Protein AF-A0A2U1LAJ1-F1 (afdb_monomer_lite)

Sequence (410 aa):
MSLQNLTKWGESLLELFLYGSDETMDESRKMLREAVSKLEEALTINPAKHEALWCLGNAHTYCGFFTSDYGEAKILFDEAFQCFQKAVDESPESEHYLRSLADCAKAPGLHREIHGGPAATSNDADINAPELKRRIFFEHTRMTAERDYLKNPTDTDSSASGAATKTDSAGGGTAKAKKAEDKVLHIHSVVEFETALREAKQKLVVVEFAASTSKKSSEMYPFMVNLSLTCNDVVFLLVLGDESDEMRELFVREKIEKVPHFTFYKNMEKIHEEEGIGPDMLMGDVLYYGDNHSGVVQLHNREDVEKLIADNKADNKLLVLDVGLKHCGPCVKVYPTVLKLSKQMDNAVFARMNGDENESCMQFLKDMDVVEVPTFLFIRDGEICGRYVGSGKGELIGEILRYQGVRVTY

Foldseek 3Di:
DDLVLLLVLLVLLLVCLLVPLPDDLVLSVVSLVSSLVSLVVSCVVPVLPLSSLQSNLSSLLLVLLSDLDLVSSVVSLVSSLVSLVSSCVSPVVDPLSVVSNVVSVCSSVVSCVQNVDPVVPDPPNDPDPSVSSVVSSVVVVVSVVVVVCVVCVPPDDPPDDDDDDDDDDDDDDDDDDDDPDQQEAEDDAPVSVVVLLVVLAQAKEKEWEAAPPDPLQVVCRVLLSVCVVVQVSYHHYYQHCPPDPRSVVVCVVVVPPAPRKMFMDGNNDTLDIDHSDDSVLVVLCCCQSRPPDALAAEDQAPVSVLVVLVVCLPVQAKEKEWEAASDDPLSSLQVVLLRVCSVVCPSYRHYYYHLPNDPRSVVVCVVVVPPAPRKIFIDYNSDGPDIDHTRSSSVVSVVNSVSSPDPPDD

Radius of gyration: 24.75 Å; chains: 1; bounding box: 58×60×74 Å

Structure (mmCIF, N/CA/C/O backbone):
data_AF-A0A2U1LAJ1-F1
#
_entry.id   AF-A0A2U1LAJ1-F1
#
loop_
_atom_site.group_PDB
_atom_site.id
_atom_site.type_symbol
_atom_site.label_atom_id
_atom_site.label_alt_id
_atom_site.label_comp_id
_atom_site.label_asym_id
_atom_site.label_entity_id
_atom_site.label_seq_id
_atom_site.pdbx_PDB_ins_code
_atom_site.Cartn_x
_atom_site.Cartn_y
_atom_site.Cartn_z
_atom_site.occupancy
_atom_site.B_iso_or_equiv
_atom_site.auth_seq_id
_atom_site.auth_comp_id
_atom_site.auth_asym_id
_atom_site.auth_atom_id
_atom_site.pdbx_PDB_model_num
ATOM 1 N N . MET A 1 1 ? -9.668 -1.613 24.998 1.00 71.00 1 MET A N 1
ATOM 2 C CA . MET A 1 1 ? -9.867 -0.733 23.819 1.00 71.00 1 MET A CA 1
ATOM 3 C C . MET A 1 1 ? -11.366 -0.501 23.635 1.00 71.00 1 MET A C 1
ATOM 5 O O . MET A 1 1 ? -12.129 -1.270 24.204 1.00 71.00 1 MET A O 1
ATOM 9 N N . SER A 1 2 ? -11.827 0.554 22.950 1.00 84.50 2 SER A N 1
ATOM 10 C CA . SER A 1 2 ? -13.278 0.783 22.798 1.00 84.50 2 SER A CA 1
ATOM 11 C C . SER A 1 2 ? -13.916 -0.247 21.853 1.00 84.50 2 SER A C 1
ATOM 13 O O . SER A 1 2 ? -13.250 -0.737 20.940 1.00 84.50 2 SER A O 1
ATOM 15 N N . LEU A 1 3 ? -15.214 -0.529 22.031 1.00 84.88 3 LEU A N 1
ATOM 16 C CA . LEU A 1 3 ? -16.001 -1.397 21.138 1.00 84.88 3 LEU A CA 1
ATOM 17 C C . LEU A 1 3 ? -15.849 -0.993 19.662 1.00 84.88 3 LEU A C 1
ATOM 19 O O . LEU A 1 3 ? -15.643 -1.834 18.789 1.00 84.88 3 LEU A O 1
ATOM 23 N N . GLN A 1 4 ? -15.928 0.312 19.392 1.00 82.56 4 GLN A N 1
ATOM 24 C CA . GLN A 1 4 ? -15.821 0.852 18.040 1.00 82.56 4 GLN A CA 1
ATOM 25 C C . GLN A 1 4 ? -14.420 0.650 17.453 1.00 82.56 4 GLN A C 1
ATOM 27 O O . GLN A 1 4 ? -14.311 0.280 16.288 1.00 82.56 4 GLN A O 1
ATOM 32 N N . ASN A 1 5 ? -13.358 0.833 18.245 1.00 83.75 5 ASN A N 1
ATOM 33 C CA . ASN A 1 5 ? -11.989 0.625 17.771 1.00 83.75 5 ASN A CA 1
ATOM 34 C C . ASN A 1 5 ? -11.711 -0.858 17.512 1.00 83.75 5 ASN A C 1
ATOM 36 O O . ASN A 1 5 ? -11.109 -1.179 16.499 1.00 83.75 5 ASN A O 1
ATOM 40 N N . LEU A 1 6 ? -12.188 -1.761 18.372 1.00 85.38 6 LEU A N 1
ATOM 41 C CA . LEU A 1 6 ? -12.060 -3.206 18.149 1.00 85.38 6 LEU A CA 1
ATOM 42 C C . LEU A 1 6 ? -12.763 -3.654 16.863 1.00 85.38 6 LEU A C 1
ATOM 44 O O . LEU A 1 6 ? -12.167 -4.361 16.054 1.00 85.38 6 LEU A O 1
ATOM 48 N N . THR A 1 7 ? -13.990 -3.170 16.642 1.00 84.56 7 THR A N 1
ATOM 49 C CA . THR A 1 7 ? -14.758 -3.465 15.420 1.00 84.56 7 THR A CA 1
ATOM 50 C C . THR A 1 7 ? -14.020 -2.963 14.175 1.00 84.56 7 THR A C 1
ATOM 52 O O . THR A 1 7 ? -13.809 -3.728 13.238 1.00 84.56 7 THR A O 1
ATOM 55 N N . LYS A 1 8 ? -13.546 -1.707 14.199 1.00 83.94 8 LYS A N 1
ATOM 56 C CA . LYS A 1 8 ? -12.778 -1.108 13.095 1.00 83.94 8 LYS A CA 1
ATOM 57 C C . LYS A 1 8 ? -11.444 -1.807 12.842 1.00 83.94 8 LYS A C 1
ATOM 59 O O . LYS A 1 8 ? -11.026 -1.900 11.692 1.00 83.94 8 LYS A O 1
ATOM 64 N N . TRP A 1 9 ? -10.769 -2.287 13.890 1.00 87.38 9 TRP A N 1
ATOM 65 C CA . TRP A 1 9 ? -9.523 -3.041 13.743 1.00 87.38 9 TRP A CA 1
ATOM 66 C C . TRP A 1 9 ? -9.783 -4.323 12.955 1.00 87.38 9 TRP A C 1
ATOM 68 O O . TRP A 1 9 ? -9.145 -4.549 11.929 1.00 87.38 9 TRP A O 1
ATOM 78 N N . GLY A 1 10 ? -10.757 -5.124 13.397 1.00 86.69 10 GLY A N 1
ATOM 79 C CA . GLY A 1 10 ? -11.131 -6.358 12.712 1.00 86.69 10 GLY A CA 1
ATOM 80 C C . GLY A 1 10 ? -11.535 -6.121 11.257 1.00 86.69 10 GLY A C 1
ATOM 81 O O . GLY A 1 10 ? -11.040 -6.801 10.367 1.00 86.69 10 GLY A O 1
ATOM 82 N N . GLU A 1 11 ? -12.363 -5.107 11.003 1.00 84.94 11 GLU A N 1
ATOM 83 C CA . GLU A 1 11 ? -12.776 -4.711 9.651 1.00 84.94 11 GLU A CA 1
ATOM 84 C C . GLU A 1 11 ? -11.583 -4.323 8.760 1.00 84.94 11 GLU A C 1
ATOM 86 O O . GLU A 1 11 ? -11.447 -4.841 7.653 1.00 84.94 11 GLU A O 1
ATOM 91 N N . SER A 1 12 ? -10.670 -3.486 9.264 1.00 81.62 12 SER A N 1
ATOM 92 C CA . SER A 1 12 ? -9.489 -3.042 8.507 1.00 81.62 12 SER A CA 1
ATOM 93 C C . SER A 1 12 ? -8.572 -4.212 8.140 1.00 81.62 12 SER A C 1
ATOM 95 O O . SER A 1 12 ? -8.053 -4.266 7.027 1.00 81.62 12 SER A O 1
ATOM 97 N N . LEU A 1 13 ? -8.397 -5.176 9.051 1.00 85.69 13 LEU A N 1
ATOM 98 C CA . LEU A 1 13 ? -7.636 -6.399 8.783 1.00 85.69 13 LEU A CA 1
ATOM 99 C C . LEU A 1 13 ? -8.297 -7.254 7.696 1.00 85.69 13 LEU A C 1
ATOM 101 O O . LEU A 1 13 ? -7.605 -7.754 6.816 1.00 85.69 13 LEU A O 1
ATOM 105 N N . LEU A 1 14 ? -9.625 -7.405 7.716 1.00 83.06 14 LEU A N 1
ATOM 106 C CA . LEU A 1 14 ? -10.338 -8.168 6.684 1.00 83.06 14 LEU A CA 1
ATOM 107 C C . LEU A 1 14 ? -10.229 -7.518 5.309 1.00 83.06 14 LEU A C 1
ATOM 109 O O . LEU A 1 14 ? -10.035 -8.215 4.315 1.00 83.06 14 LEU A O 1
ATOM 113 N N . GLU A 1 15 ? -10.324 -6.193 5.238 1.00 77.44 15 GLU A N 1
ATOM 114 C CA . GLU A 1 15 ? -10.118 -5.495 3.977 1.00 77.44 15 GLU A CA 1
ATOM 115 C C . GLU A 1 15 ? -8.682 -5.658 3.476 1.00 77.44 15 GLU A C 1
ATOM 117 O O . GLU A 1 15 ? -8.478 -6.038 2.326 1.00 77.44 15 GLU A O 1
ATOM 122 N N . LEU A 1 16 ? -7.676 -5.433 4.324 1.00 76.56 16 LEU A N 1
ATOM 123 C CA . LEU A 1 16 ? -6.277 -5.605 3.923 1.00 76.56 16 LEU A CA 1
ATOM 124 C C . LEU A 1 16 ? -5.972 -7.031 3.462 1.00 76.56 16 LEU A C 1
ATOM 126 O O . LEU A 1 16 ? -5.237 -7.196 2.492 1.00 76.56 16 LEU A O 1
ATOM 130 N N . PHE A 1 17 ? -6.573 -8.036 4.098 1.00 79.50 17 PHE A N 1
ATOM 131 C CA . PHE A 1 17 ? -6.476 -9.432 3.680 1.00 79.50 17 PHE A CA 1
ATOM 132 C C . PHE A 1 17 ? -6.987 -9.636 2.244 1.00 79.50 17 PHE A C 1
ATOM 134 O O . PHE A 1 17 ? -6.369 -10.354 1.460 1.00 79.50 17 PHE A O 1
ATOM 141 N N . LEU A 1 18 ? -8.089 -8.979 1.877 1.00 69.38 18 LEU A N 1
ATOM 142 C CA . LEU A 1 18 ? -8.680 -9.076 0.541 1.00 69.38 18 LEU A CA 1
ATOM 143 C C . LEU A 1 18 ? -7.839 -8.367 -0.527 1.00 69.38 18 LEU A C 1
ATOM 145 O O . LEU A 1 18 ? -7.741 -8.861 -1.647 1.00 69.38 18 LEU A O 1
ATOM 149 N N . TYR A 1 19 ? -7.218 -7.236 -0.187 1.00 64.44 19 TYR A N 1
ATOM 150 C CA . TYR A 1 19 ? -6.366 -6.471 -1.107 1.00 64.44 19 TYR A CA 1
ATOM 151 C C . TYR A 1 19 ? -4.896 -6.943 -1.126 1.00 64.44 19 TYR A C 1
ATOM 153 O O . TYR A 1 19 ? -4.132 -6.515 -1.986 1.00 64.44 19 TYR A O 1
ATOM 161 N N . GLY A 1 20 ? -4.477 -7.802 -0.190 1.00 59.97 20 GLY A N 1
ATOM 162 C CA . GLY A 1 20 ? -3.098 -8.271 -0.034 1.00 59.97 20 GLY A CA 1
ATOM 163 C C . GLY A 1 20 ? -2.758 -9.480 -0.909 1.00 59.97 20 GLY A C 1
ATOM 164 O O . GLY A 1 20 ? -2.876 -10.632 -0.475 1.00 59.97 20 GLY A O 1
ATOM 165 N N . SER A 1 21 ? -2.287 -9.234 -2.130 1.00 52.09 21 SER A N 1
ATOM 166 C CA . SER A 1 21 ? -1.942 -10.277 -3.106 1.00 52.09 21 SER A CA 1
ATOM 167 C C . SER A 1 21 ? -0.581 -10.963 -2.875 1.00 52.09 21 SER A C 1
ATOM 169 O O . SER A 1 21 ? -0.473 -12.147 -3.192 1.00 52.09 21 SER A O 1
ATOM 171 N N . ASP A 1 22 ? 0.371 -10.306 -2.198 1.00 53.00 22 ASP A N 1
ATOM 172 C CA . ASP A 1 22 ? 1.751 -10.810 -1.992 1.00 53.00 22 ASP A CA 1
ATOM 173 C C . ASP A 1 22 ? 2.010 -11.429 -0.606 1.00 53.00 22 ASP A C 1
ATOM 175 O O . ASP A 1 22 ? 3.125 -11.803 -0.246 1.00 53.00 22 ASP A O 1
ATOM 179 N N . GLU A 1 23 ? 0.979 -11.499 0.236 1.00 63.19 23 GLU A N 1
ATOM 180 C CA . GLU A 1 23 ? 1.131 -12.128 1.543 1.00 63.19 23 GLU A CA 1
ATOM 181 C C . GLU A 1 23 ? 1.240 -13.640 1.400 1.00 63.19 23 GLU A C 1
ATOM 183 O O . GLU A 1 23 ? 0.391 -14.284 0.764 1.00 63.19 23 GLU A O 1
ATOM 188 N N . THR A 1 24 ? 2.231 -14.207 2.089 1.00 67.69 24 THR A N 1
ATOM 189 C CA . THR A 1 24 ? 2.314 -15.656 2.285 1.00 67.69 24 THR A CA 1
ATOM 190 C C . THR A 1 24 ? 1.016 -16.174 2.913 1.00 67.69 24 THR A C 1
ATOM 192 O O . THR A 1 24 ? 0.310 -15.447 3.620 1.00 67.69 24 THR A O 1
ATOM 195 N N . MET A 1 25 ? 0.703 -17.459 2.714 1.00 70.75 25 MET A N 1
ATOM 196 C CA . MET A 1 25 ? -0.448 -18.081 3.388 1.00 70.75 25 MET A CA 1
ATOM 197 C C . MET A 1 25 ? -0.432 -17.848 4.897 1.00 70.75 25 MET A C 1
ATOM 199 O O . MET A 1 25 ? -1.485 -17.668 5.505 1.00 70.75 25 MET A O 1
ATOM 203 N N . ASP A 1 26 ? 0.752 -17.840 5.503 1.00 75.50 26 ASP A N 1
ATOM 204 C CA . ASP A 1 26 ? 0.909 -17.641 6.938 1.00 75.50 26 ASP A CA 1
ATOM 205 C C . ASP A 1 26 ? 0.609 -16.209 7.375 1.00 75.50 26 ASP A C 1
ATOM 207 O O . ASP A 1 26 ? -0.083 -16.027 8.377 1.00 75.50 26 ASP A O 1
ATOM 211 N N . GLU A 1 27 ? 1.047 -15.202 6.618 1.00 77.81 27 GLU A N 1
ATOM 212 C CA . GLU A 1 27 ? 0.718 -13.797 6.892 1.00 77.81 27 GLU A CA 1
ATOM 213 C C . GLU A 1 27 ? -0.792 -13.555 6.794 1.00 77.81 27 GLU A C 1
ATOM 215 O O . GLU A 1 27 ? -1.389 -12.980 7.706 1.00 77.81 27 GLU A O 1
ATOM 220 N N . SER A 1 28 ? -1.440 -14.086 5.758 1.00 78.06 28 SER A N 1
ATOM 221 C CA . SER A 1 28 ? -2.887 -13.931 5.597 1.00 78.06 28 SER A CA 1
ATOM 222 C C . SER A 1 28 ? -3.688 -14.702 6.642 1.00 78.06 28 SER A C 1
ATOM 224 O O . SER A 1 28 ? -4.663 -14.179 7.180 1.00 78.06 28 SER A O 1
ATOM 226 N N . ARG A 1 29 ? -3.251 -15.912 7.016 1.00 82.38 29 ARG A N 1
ATOM 227 C CA . ARG A 1 29 ? -3.843 -16.645 8.146 1.00 82.38 29 ARG A CA 1
ATOM 228 C C . ARG A 1 29 ? -3.663 -15.895 9.462 1.00 82.38 29 ARG A C 1
ATOM 230 O O . ARG A 1 29 ? -4.594 -15.867 10.265 1.00 82.38 29 ARG A O 1
ATOM 237 N N . LYS A 1 30 ? -2.495 -15.290 9.701 1.00 85.81 30 LYS A N 1
ATOM 238 C CA . LYS A 1 30 ? -2.249 -14.456 10.887 1.00 85.81 30 LYS A CA 1
ATOM 239 C C . LYS A 1 30 ? -3.224 -13.278 10.917 1.00 85.81 30 LYS A C 1
ATOM 241 O O . LYS A 1 30 ? -3.851 -13.057 11.948 1.00 85.81 30 LYS A O 1
ATOM 246 N N . MET A 1 31 ? -3.406 -12.592 9.789 1.00 85.88 31 MET A N 1
ATOM 247 C CA . MET A 1 31 ? -4.312 -11.449 9.677 1.00 85.88 31 MET A CA 1
ATOM 248 C C . MET A 1 31 ? -5.771 -11.822 9.950 1.00 85.88 31 MET A C 1
ATOM 250 O O . MET A 1 31 ? -6.435 -11.152 10.737 1.00 85.88 31 MET A O 1
ATOM 254 N N . LEU A 1 32 ? -6.252 -12.926 9.366 1.00 88.25 32 LEU A N 1
ATOM 255 C CA . LEU A 1 32 ? -7.602 -13.435 9.622 1.00 88.25 32 LEU A CA 1
ATOM 256 C C . LEU A 1 32 ? -7.805 -13.805 11.096 1.00 88.25 32 LEU A C 1
ATOM 258 O O . LEU A 1 32 ? -8.813 -13.428 11.688 1.00 88.25 32 LEU A O 1
ATOM 262 N N . ARG A 1 33 ? -6.840 -14.497 11.716 1.00 91.06 33 ARG A N 1
ATOM 263 C CA . ARG A 1 33 ? -6.905 -14.854 13.146 1.00 91.06 33 ARG A CA 1
ATOM 264 C C . ARG A 1 33 ? -6.931 -13.625 14.043 1.00 91.06 33 ARG A C 1
ATOM 266 O O . ARG A 1 33 ? -7.675 -13.595 15.020 1.00 91.06 33 ARG A O 1
ATOM 273 N N . GLU A 1 34 ? -6.128 -12.616 13.723 1.00 91.81 34 GLU A N 1
ATOM 274 C CA . GLU A 1 34 ? -6.133 -11.362 14.466 1.00 91.81 34 GLU A CA 1
ATOM 275 C C . GLU A 1 34 ? -7.472 -10.634 14.302 1.00 91.81 34 GLU A C 1
ATOM 277 O O . GLU A 1 34 ? -8.037 -10.188 15.299 1.00 91.81 34 GLU A O 1
ATOM 282 N N . ALA A 1 35 ? -8.034 -10.599 13.089 1.00 91.19 35 ALA A N 1
ATOM 283 C CA . ALA A 1 35 ? -9.348 -10.015 12.835 1.00 91.19 35 ALA A CA 1
ATOM 284 C C . ALA A 1 35 ? -10.445 -10.700 13.661 1.00 91.19 35 ALA A C 1
ATOM 286 O O . ALA A 1 35 ? -11.191 -10.013 14.359 1.00 91.19 35 ALA A O 1
ATOM 287 N N . VAL A 1 36 ? -10.495 -12.039 13.643 1.00 95.25 36 VAL A N 1
ATOM 288 C CA . VAL A 1 36 ? -11.409 -12.844 14.474 1.00 95.25 36 VAL A CA 1
ATOM 289 C C . VAL A 1 36 ? -11.252 -12.467 15.945 1.00 95.25 36 VAL A C 1
ATOM 291 O O . VAL A 1 36 ? -12.223 -12.056 16.573 1.00 95.25 36 VAL A O 1
ATOM 294 N N . SER A 1 37 ? -10.021 -12.484 16.466 1.00 96.12 37 SER A N 1
ATOM 295 C CA . SER A 1 37 ? -9.746 -12.164 17.870 1.00 96.12 37 SER A CA 1
ATOM 296 C C . SER A 1 37 ? -10.246 -10.770 18.275 1.00 96.12 37 SER A C 1
ATOM 298 O O . SER A 1 37 ? -10.843 -10.620 19.343 1.00 96.12 37 SER A O 1
ATOM 300 N N . LYS A 1 38 ? -10.049 -9.739 17.438 1.00 93.88 38 LYS A N 1
ATOM 301 C CA . LYS A 1 38 ? -10.536 -8.377 17.739 1.00 93.88 38 LYS A CA 1
ATOM 302 C C . LYS A 1 38 ? -12.056 -8.267 17.680 1.00 93.88 38 LYS A C 1
ATOM 304 O O . LYS A 1 38 ? -12.642 -7.539 18.482 1.00 93.88 38 LYS A O 1
ATOM 309 N N . LEU A 1 39 ? -12.698 -8.983 16.761 1.00 94.56 39 LEU A N 1
ATOM 310 C CA . LEU A 1 39 ? -14.154 -8.994 16.622 1.00 94.56 39 LEU A CA 1
ATOM 311 C C . LEU A 1 39 ? -14.825 -9.760 17.769 1.00 94.56 39 LEU A C 1
ATOM 313 O O . LEU A 1 39 ? -15.828 -9.297 18.303 1.00 94.56 39 LEU A O 1
ATOM 317 N N . GLU A 1 40 ? -14.241 -10.865 18.227 1.00 96.94 40 GLU A N 1
ATOM 318 C CA . GLU A 1 40 ? -14.695 -11.586 19.422 1.00 96.94 40 GLU A CA 1
ATOM 319 C C . GLU A 1 40 ? -14.553 -10.737 20.696 1.00 96.94 40 GLU A C 1
ATOM 321 O O . GLU A 1 40 ? -15.466 -10.693 21.528 1.00 96.94 40 GLU A O 1
ATOM 326 N N . GLU A 1 41 ? -13.447 -9.997 20.841 1.00 94.94 41 GLU A N 1
ATOM 327 C CA . GLU A 1 41 ? -13.271 -9.041 21.943 1.00 94.94 41 GLU A CA 1
ATOM 328 C C . GLU A 1 41 ? -14.336 -7.928 21.878 1.00 94.94 41 GLU A C 1
ATOM 330 O O . GLU A 1 41 ? -14.926 -7.574 22.901 1.00 94.94 41 GLU A O 1
ATOM 335 N N . ALA A 1 42 ? -14.662 -7.422 20.680 1.00 92.62 42 ALA A N 1
ATOM 336 C CA . ALA A 1 42 ? -15.754 -6.466 20.485 1.00 92.62 42 ALA A CA 1
ATOM 337 C C . ALA A 1 42 ? -17.112 -7.047 20.924 1.00 92.62 42 ALA A C 1
ATOM 339 O O . ALA A 1 42 ? -17.856 -6.400 21.663 1.00 92.62 42 ALA A O 1
ATOM 340 N N . LEU A 1 43 ? -17.425 -8.279 20.521 1.00 95.00 43 LEU A N 1
ATOM 341 C CA . LEU A 1 43 ? -18.691 -8.942 20.853 1.00 95.00 43 LEU A CA 1
ATOM 342 C C . LEU A 1 43 ? -18.791 -9.344 22.328 1.00 95.00 43 LEU A C 1
ATOM 344 O O . LEU A 1 43 ? -19.894 -9.420 22.862 1.00 95.00 43 LEU A O 1
ATOM 348 N N . THR A 1 44 ? -17.662 -9.512 23.020 1.00 96.88 44 THR A N 1
ATOM 349 C CA . THR A 1 44 ? -17.645 -9.655 24.485 1.00 96.88 44 THR A CA 1
ATOM 350 C C . THR A 1 44 ? -18.133 -8.376 25.178 1.00 96.88 44 THR A C 1
ATOM 352 O O . THR A 1 44 ? -18.772 -8.448 26.226 1.00 96.88 44 THR A O 1
ATOM 355 N N . ILE A 1 45 ? -17.873 -7.200 24.592 1.00 93.69 45 ILE A N 1
ATOM 356 C CA . ILE A 1 45 ? -18.356 -5.907 25.106 1.00 93.69 45 ILE A CA 1
ATOM 357 C C . ILE A 1 45 ? -19.825 -5.679 24.726 1.00 93.69 45 ILE A C 1
ATOM 359 O O . ILE A 1 45 ? -20.609 -5.220 25.557 1.00 93.69 45 ILE A O 1
ATOM 363 N N . ASN A 1 46 ? -20.203 -5.967 23.477 1.00 93.94 46 ASN A N 1
ATOM 364 C CA . ASN A 1 46 ? -21.588 -5.883 23.017 1.00 93.94 46 ASN A CA 1
ATOM 365 C C . ASN A 1 46 ? -21.937 -7.041 22.062 1.00 93.94 46 ASN A C 1
ATOM 367 O O . ASN A 1 46 ? -21.657 -6.937 20.864 1.00 93.94 46 ASN A O 1
ATOM 371 N N . PRO A 1 47 ? -22.623 -8.089 22.555 1.00 96.19 47 PRO A N 1
ATOM 372 C CA . PRO A 1 47 ? -23.013 -9.241 21.739 1.00 96.19 47 PRO A CA 1
ATOM 373 C C . PRO A 1 47 ? -23.980 -8.917 20.592 1.00 96.19 47 PRO A C 1
ATOM 375 O O . PRO A 1 47 ? -24.055 -9.684 19.637 1.00 96.19 47 PRO A O 1
ATOM 378 N N . ALA A 1 48 ? -24.703 -7.795 20.677 1.00 93.06 48 ALA A N 1
ATOM 379 C CA . ALA A 1 48 ? -25.678 -7.337 19.685 1.00 93.06 48 ALA A CA 1
ATOM 380 C C . ALA A 1 48 ? -25.077 -6.354 18.659 1.00 93.06 48 ALA A C 1
ATOM 382 O O . ALA A 1 48 ? -25.796 -5.738 17.873 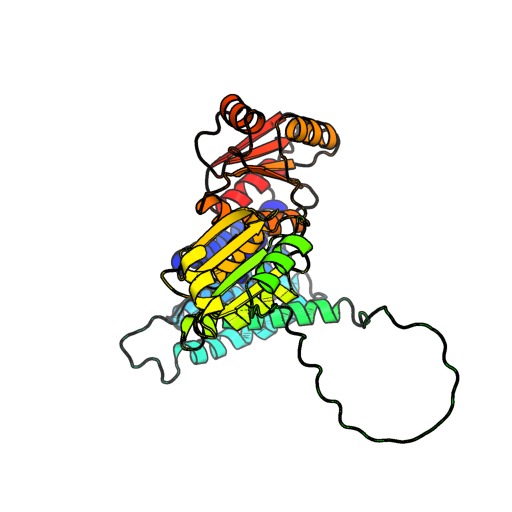1.00 93.06 48 ALA A O 1
ATOM 383 N N . LYS A 1 49 ? -23.750 -6.143 18.657 1.00 93.88 49 LYS A N 1
ATOM 384 C CA . LYS A 1 49 ? -23.102 -5.250 17.685 1.00 93.88 49 LYS A CA 1
ATOM 385 C C . LYS A 1 49 ? -23.117 -5.892 16.290 1.00 93.88 49 LYS A C 1
ATOM 387 O O . LYS A 1 49 ? -22.187 -6.606 15.918 1.00 93.88 49 LYS A O 1
ATOM 392 N N . HIS A 1 50 ? -24.171 -5.622 15.521 1.00 91.88 50 HIS A N 1
ATOM 393 C CA . HIS A 1 50 ? -24.437 -6.247 14.221 1.00 91.88 50 HIS A CA 1
ATOM 394 C C . HIS A 1 50 ? -23.298 -6.091 13.200 1.00 91.88 50 HIS A C 1
ATOM 396 O O . HIS A 1 50 ? -23.017 -7.028 12.457 1.00 91.88 50 HIS A O 1
ATOM 402 N N . GLU A 1 51 ? -22.574 -4.965 13.186 1.00 88.44 51 GLU A N 1
ATOM 403 C CA . GLU A 1 51 ? -21.419 -4.791 12.295 1.00 88.44 51 GLU A CA 1
ATOM 404 C C . GLU A 1 51 ? -20.267 -5.729 12.667 1.00 88.44 51 GLU A C 1
ATOM 406 O O . GLU A 1 51 ? -19.658 -6.327 11.784 1.00 88.44 51 GLU A O 1
ATOM 411 N N . ALA A 1 52 ? -20.000 -5.912 13.966 1.00 90.94 52 ALA A N 1
ATOM 412 C CA . ALA A 1 52 ? -18.967 -6.834 14.431 1.00 90.94 52 ALA A CA 1
ATOM 413 C C . ALA A 1 52 ? -19.352 -8.294 14.144 1.00 90.94 52 ALA A C 1
ATOM 415 O O . ALA A 1 52 ? -18.503 -9.063 13.701 1.00 90.94 52 ALA A O 1
ATOM 416 N N . LEU A 1 53 ? -20.632 -8.653 14.315 1.00 95.12 53 LEU A N 1
ATOM 417 C CA . LEU A 1 53 ? -21.169 -9.963 13.928 1.00 95.12 53 LEU A CA 1
ATOM 418 C C . LEU A 1 53 ? -20.985 -10.224 12.429 1.00 95.12 53 LEU A C 1
ATOM 420 O O . LEU A 1 53 ? -20.486 -11.275 12.037 1.00 95.12 53 LEU A O 1
ATOM 424 N N . TRP A 1 54 ? -21.337 -9.260 11.580 1.00 93.50 54 TRP A N 1
ATOM 425 C CA . TRP A 1 54 ? -21.187 -9.411 10.136 1.00 93.50 54 TRP A CA 1
ATOM 426 C C . TRP A 1 54 ? -19.721 -9.533 9.705 1.00 93.50 54 TRP A C 1
ATOM 428 O O . TRP A 1 54 ? -19.379 -10.423 8.925 1.00 93.50 54 TRP A O 1
ATOM 438 N N . CYS A 1 55 ? -18.832 -8.695 10.248 1.00 90.81 55 CYS A N 1
ATOM 439 C CA . CYS A 1 55 ? -17.395 -8.812 10.000 1.00 90.81 55 CYS A CA 1
ATOM 440 C C . CYS A 1 55 ? -16.858 -10.177 10.453 1.00 90.81 55 CYS A C 1
ATOM 442 O O . CYS A 1 55 ? -16.091 -10.802 9.722 1.00 90.81 55 CYS A O 1
ATOM 444 N N . LEU A 1 56 ? -17.295 -10.677 11.613 1.00 95.00 56 LEU A N 1
ATOM 445 C CA . LEU A 1 56 ? -16.867 -11.978 12.126 1.00 95.00 56 LEU A CA 1
ATOM 446 C C . LEU A 1 56 ? -17.342 -13.118 11.214 1.00 95.00 56 LEU A C 1
ATOM 448 O O . LEU A 1 56 ? -16.567 -14.021 10.908 1.00 95.00 56 LEU A O 1
ATOM 452 N N . GLY A 1 57 ? -18.567 -13.029 10.686 1.00 93.81 57 GLY A N 1
ATOM 453 C CA . GLY A 1 57 ? -19.078 -13.973 9.691 1.00 93.81 57 GLY A CA 1
ATOM 454 C C . GLY A 1 57 ? -18.226 -14.023 8.419 1.00 93.81 57 GLY A C 1
ATOM 455 O O . GLY A 1 57 ? -17.884 -15.105 7.935 1.00 93.81 57 GLY A O 1
ATOM 456 N N . ASN A 1 58 ? -17.803 -12.863 7.906 1.00 90.06 58 ASN A N 1
ATOM 457 C CA . ASN A 1 58 ? -16.876 -12.802 6.772 1.00 90.06 58 ASN A CA 1
ATOM 458 C C . ASN A 1 58 ? -15.520 -13.433 7.122 1.00 90.06 58 ASN A C 1
ATOM 460 O O . ASN A 1 58 ? -14.995 -14.223 6.339 1.00 90.06 58 ASN A O 1
ATOM 464 N N . ALA A 1 59 ? -14.981 -13.143 8.310 1.00 91.19 59 ALA A N 1
ATOM 465 C CA . ALA A 1 59 ? -13.716 -13.703 8.777 1.00 91.19 59 ALA A CA 1
ATOM 466 C C . ALA A 1 59 ? -13.751 -15.240 8.834 1.00 91.19 59 ALA A C 1
ATOM 468 O O . ALA A 1 59 ? -12.885 -15.893 8.252 1.00 91.19 59 ALA A O 1
ATOM 469 N N . HIS A 1 60 ? -14.783 -15.822 9.456 1.00 94.19 60 HIS A N 1
ATOM 470 C CA . HIS A 1 60 ?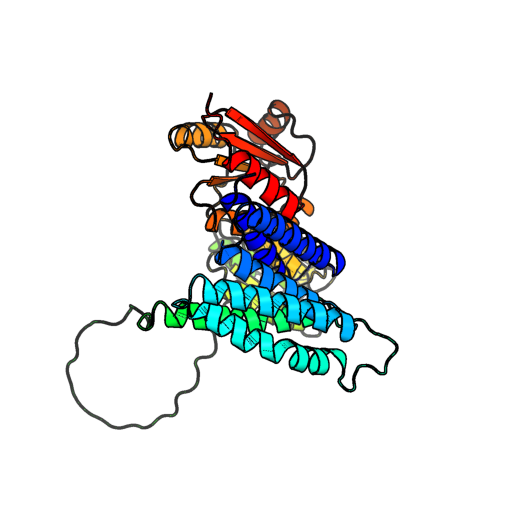 -14.972 -17.275 9.494 1.00 94.19 60 HIS A CA 1
ATOM 471 C C . HIS A 1 60 ? -15.159 -17.868 8.095 1.00 94.19 60 HIS A C 1
ATOM 473 O O . HIS A 1 60 ? -14.587 -18.915 7.801 1.00 94.19 60 HIS A O 1
ATOM 479 N N . THR A 1 61 ? -15.885 -17.185 7.203 1.00 90.25 61 THR A N 1
ATOM 480 C CA . THR A 1 61 ? -16.045 -17.625 5.808 1.00 90.25 61 THR A CA 1
ATOM 481 C C . THR A 1 61 ? -14.689 -17.729 5.107 1.00 90.25 61 THR A C 1
ATOM 483 O O . THR A 1 61 ? -14.394 -18.744 4.476 1.00 90.25 61 THR A O 1
ATOM 486 N N . TYR A 1 62 ? -13.826 -16.717 5.245 1.00 87.88 62 TYR A N 1
ATOM 487 C CA . TYR A 1 62 ? -12.482 -16.755 4.666 1.00 87.88 62 TYR A CA 1
ATOM 488 C C . TYR A 1 62 ? -11.616 -17.840 5.297 1.00 87.88 62 TYR A C 1
ATOM 490 O O . TYR A 1 62 ? -10.989 -18.602 4.564 1.00 87.88 62 TYR A O 1
ATOM 498 N N . CYS A 1 63 ? -11.633 -17.975 6.625 1.00 89.06 63 CYS A N 1
ATOM 499 C CA . CYS A 1 63 ? -10.961 -19.079 7.308 1.00 89.06 63 CYS A CA 1
ATOM 500 C C . CYS A 1 63 ? -11.424 -20.435 6.754 1.00 89.06 63 CYS A C 1
ATOM 502 O O . CYS A 1 63 ? -10.585 -21.274 6.446 1.00 89.06 63 CYS A O 1
ATOM 504 N N . GLY A 1 64 ? -12.731 -20.628 6.549 1.00 89.12 64 GLY A N 1
ATOM 505 C CA . GLY A 1 64 ? -13.297 -21.857 5.994 1.00 89.12 64 GLY A CA 1
ATOM 506 C C . GLY A 1 64 ? -12.751 -22.186 4.605 1.00 89.12 64 GLY A C 1
ATOM 507 O O . GLY A 1 64 ? -12.371 -23.324 4.347 1.00 89.12 64 GLY A O 1
ATOM 508 N N . PHE A 1 65 ? -12.621 -21.197 3.718 1.00 84.88 65 PHE A N 1
ATOM 509 C CA . PHE A 1 65 ? -12.029 -21.421 2.393 1.00 84.88 65 PHE A CA 1
ATOM 510 C C . PHE A 1 65 ? -10.524 -21.719 2.424 1.00 84.88 65 PHE A C 1
ATOM 512 O O . PHE A 1 65 ? -10.043 -22.445 1.552 1.00 84.88 65 PHE A O 1
ATOM 519 N N . PHE A 1 66 ? -9.797 -21.195 3.415 1.00 81.44 66 PHE A N 1
ATOM 520 C CA . PHE A 1 66 ? -8.364 -21.445 3.623 1.00 81.44 66 PHE A CA 1
ATOM 521 C C . PHE A 1 66 ? -8.064 -22.785 4.310 1.00 81.44 66 PHE A C 1
ATOM 523 O O . PHE A 1 66 ? -6.905 -23.207 4.340 1.00 81.44 66 PHE A O 1
ATOM 530 N N . THR A 1 67 ? -9.080 -23.449 4.856 1.00 84.94 67 THR A N 1
ATOM 531 C CA . THR A 1 67 ? -8.958 -24.750 5.512 1.00 84.94 67 THR A CA 1
ATOM 532 C C . THR A 1 67 ? -9.227 -25.862 4.505 1.00 84.94 67 THR A C 1
ATOM 534 O O . THR A 1 67 ? -10.342 -25.990 4.010 1.00 84.94 67 THR A O 1
ATOM 537 N N . SER A 1 68 ? -8.223 -26.682 4.187 1.00 84.00 68 SER A N 1
ATOM 538 C CA . SER A 1 68 ? -8.374 -27.772 3.208 1.00 84.00 68 SER A CA 1
ATOM 539 C C . SER A 1 68 ? -9.271 -28.906 3.713 1.00 84.00 68 SER A C 1
ATOM 541 O O . SER A 1 68 ? -9.986 -29.525 2.924 1.00 84.00 68 SER A O 1
ATOM 543 N N . ASP A 1 69 ? -9.258 -29.182 5.023 1.00 88.81 69 ASP A N 1
ATOM 544 C CA . ASP A 1 69 ? -10.132 -30.194 5.611 1.00 88.81 69 ASP A CA 1
ATOM 545 C C . ASP A 1 69 ? -11.593 -29.733 5.575 1.00 88.81 69 ASP A C 1
ATOM 547 O O . ASP A 1 69 ? -11.965 -28.701 6.132 1.00 88.81 69 ASP A O 1
ATOM 551 N N . TYR A 1 70 ? -12.442 -30.517 4.913 1.00 87.94 70 TYR A N 1
ATOM 552 C CA . TYR A 1 70 ? -13.850 -30.169 4.750 1.00 87.94 70 TYR A CA 1
ATOM 553 C C . TYR A 1 70 ? -14.617 -30.154 6.080 1.00 87.94 70 TYR A C 1
ATOM 555 O O . TYR A 1 70 ? -15.552 -29.369 6.234 1.00 87.94 70 TYR A O 1
ATOM 563 N N . GLY A 1 71 ? -14.259 -31.019 7.033 1.00 90.75 71 GLY A N 1
ATOM 564 C CA . GLY A 1 71 ? -14.912 -31.077 8.338 1.00 90.75 71 GLY A CA 1
ATOM 565 C C . GLY A 1 71 ? -14.659 -29.807 9.143 1.00 90.75 71 GLY A C 1
ATOM 566 O O . GLY A 1 71 ? -15.607 -29.177 9.610 1.00 90.75 71 GLY A O 1
ATOM 567 N N . GLU A 1 72 ? -13.396 -29.398 9.233 1.00 92.25 72 GLU A N 1
ATOM 568 C CA . GLU A 1 72 ? -12.979 -28.152 9.879 1.00 92.25 72 GLU A CA 1
ATOM 569 C C . GLU A 1 72 ? -13.528 -26.915 9.149 1.00 92.25 72 GLU A C 1
ATOM 571 O O . GLU A 1 72 ? -14.080 -26.014 9.783 1.00 92.25 72 GLU A O 1
ATOM 576 N N . ALA A 1 73 ? -13.464 -26.886 7.812 1.00 89.25 73 ALA A N 1
ATOM 577 C CA . ALA A 1 73 ? -14.023 -25.797 7.011 1.00 89.25 73 ALA A CA 1
ATOM 578 C C . ALA A 1 73 ? -15.535 -25.642 7.215 1.00 89.25 73 ALA A C 1
ATOM 580 O O . ALA A 1 73 ? -16.045 -24.526 7.308 1.00 89.25 73 ALA A O 1
ATOM 581 N N . LYS A 1 74 ? -16.266 -26.758 7.322 1.00 93.38 74 LYS A N 1
ATOM 582 C CA . LYS A 1 74 ? -17.709 -26.739 7.565 1.00 93.38 74 LYS A CA 1
ATOM 583 C C . LYS A 1 74 ? -18.057 -26.120 8.918 1.00 93.38 74 LYS A C 1
ATOM 585 O O . LYS A 1 74 ? -19.004 -25.345 8.969 1.00 93.38 74 LYS A O 1
ATOM 590 N N . ILE A 1 75 ? -17.291 -26.411 9.972 1.00 96.56 75 ILE A N 1
ATOM 591 C CA . ILE A 1 75 ? -17.490 -25.784 11.290 1.00 96.56 75 ILE A CA 1
ATOM 592 C C . ILE A 1 75 ? -17.387 -24.260 11.162 1.00 96.56 75 ILE A C 1
ATOM 594 O O . ILE A 1 75 ? -18.276 -23.548 11.619 1.00 96.56 75 ILE A O 1
ATOM 598 N N . LEU A 1 76 ? -16.368 -23.767 10.453 1.00 95.25 76 LEU A N 1
ATOM 599 C CA . LEU A 1 76 ? -16.177 -22.334 10.212 1.00 95.25 76 LEU A CA 1
ATOM 600 C C . LEU A 1 76 ? -17.325 -21.724 9.388 1.00 95.25 76 LEU A C 1
ATOM 602 O O . LEU A 1 76 ? -17.785 -20.628 9.692 1.00 95.25 76 LEU A O 1
ATOM 606 N N . PHE A 1 77 ? -17.841 -22.420 8.371 1.00 93.75 77 PHE A N 1
ATOM 607 C CA . PHE A 1 77 ? -19.012 -21.942 7.624 1.00 93.75 77 PHE A CA 1
ATOM 608 C C . PHE A 1 77 ? -20.293 -21.926 8.468 1.00 93.75 77 PHE A C 1
ATOM 610 O O . PHE A 1 77 ? -21.108 -21.015 8.319 1.00 93.75 77 PHE A O 1
ATOM 617 N N . ASP A 1 78 ? -20.470 -22.891 9.370 1.00 97.00 78 ASP A N 1
ATOM 618 C CA . ASP A 1 78 ? -21.605 -22.923 10.293 1.00 97.00 78 ASP A CA 1
ATOM 619 C C . ASP A 1 78 ? -21.508 -21.771 11.319 1.00 97.00 78 ASP A C 1
ATOM 621 O O . ASP A 1 78 ? -22.508 -21.104 11.598 1.00 97.00 78 ASP A O 1
ATOM 625 N N . GLU A 1 79 ? -20.307 -21.474 11.832 1.00 97.38 79 GLU A N 1
ATOM 626 C CA . GLU A 1 79 ? -20.030 -20.298 12.676 1.00 97.38 79 GLU A CA 1
ATOM 627 C C . GLU A 1 79 ? -20.301 -18.986 11.926 1.00 97.38 79 GLU A C 1
ATOM 629 O O . GLU A 1 79 ? -20.961 -18.086 12.456 1.00 97.38 79 GLU A O 1
ATOM 634 N N . ALA A 1 80 ? -19.860 -18.893 10.667 1.00 95.19 80 ALA A N 1
ATOM 635 C CA . ALA A 1 80 ? -20.117 -17.743 9.811 1.00 95.19 80 ALA A CA 1
ATOM 636 C C . ALA A 1 80 ? -21.618 -17.506 9.608 1.00 95.19 80 ALA A C 1
ATOM 638 O O . ALA A 1 80 ? -22.106 -16.389 9.795 1.00 95.19 80 ALA A O 1
ATOM 639 N N . PHE A 1 81 ? -22.365 -18.568 9.292 1.00 96.38 81 PHE A N 1
ATOM 640 C CA . PHE A 1 81 ? -23.811 -18.508 9.103 1.00 96.38 81 PHE A CA 1
ATOM 641 C C . PHE A 1 81 ? -24.521 -18.011 10.367 1.00 96.38 81 PHE A C 1
ATOM 643 O O . PHE A 1 81 ? -25.387 -17.142 10.286 1.00 96.38 81 PHE A O 1
ATOM 650 N N . GLN A 1 82 ? -24.126 -18.503 11.545 1.00 97.75 82 GLN A N 1
ATOM 651 C CA . GLN A 1 82 ? -24.683 -18.039 12.819 1.00 97.75 82 GLN A CA 1
ATOM 652 C C . GLN A 1 82 ? -24.401 -16.556 13.072 1.00 97.75 82 GLN A C 1
ATOM 654 O O . GLN A 1 82 ? -25.280 -15.840 13.554 1.00 97.75 82 GLN A O 1
ATOM 659 N N . CYS A 1 83 ? -23.196 -16.084 12.748 1.00 96.81 83 CYS A N 1
ATOM 660 C CA . CYS A 1 83 ? -22.843 -14.673 12.876 1.00 96.81 83 CYS A CA 1
ATOM 661 C C . CYS A 1 83 ? -23.696 -13.796 11.949 1.00 96.81 83 CYS A C 1
ATOM 663 O O . CYS A 1 83 ? -24.263 -12.800 12.401 1.00 96.81 83 CYS A O 1
ATOM 665 N N . PHE A 1 84 ? -23.854 -14.191 10.682 1.00 94.31 84 PHE A N 1
ATOM 666 C CA . PHE A 1 84 ? -24.704 -13.471 9.732 1.00 94.31 84 PHE A CA 1
ATOM 667 C C . PHE A 1 84 ? -26.177 -13.486 10.132 1.00 94.31 84 PHE A C 1
ATOM 669 O O . PHE A 1 84 ? -26.828 -12.450 10.041 1.00 94.31 84 PHE A O 1
ATOM 676 N N . GLN A 1 85 ? -26.691 -14.616 10.622 1.00 97.44 85 GLN A N 1
ATOM 677 C CA . GLN A 1 85 ? -28.074 -14.708 11.083 1.00 97.44 85 GLN A CA 1
ATOM 678 C C . GLN A 1 85 ? -28.323 -13.730 12.232 1.00 97.44 85 GLN A C 1
ATOM 680 O O . GLN A 1 85 ? -29.257 -12.944 12.161 1.00 97.44 85 GLN A O 1
ATOM 685 N N . LYS A 1 86 ? -27.439 -13.696 13.237 1.00 97.25 86 LYS A N 1
ATOM 686 C CA . LYS A 1 86 ? -27.550 -12.729 14.339 1.00 97.25 86 LYS A CA 1
ATOM 687 C C . LYS A 1 86 ? -27.455 -11.281 13.849 1.00 97.25 86 LYS A C 1
ATOM 689 O O . LYS A 1 86 ? -28.188 -10.432 14.335 1.00 97.25 86 LYS A O 1
ATOM 694 N N . ALA A 1 87 ? -26.581 -10.986 12.883 1.00 93.00 87 ALA A N 1
ATOM 695 C CA . ALA A 1 87 ? -26.495 -9.644 12.304 1.00 93.00 87 ALA A CA 1
ATOM 696 C C . ALA A 1 87 ? -27.803 -9.232 11.598 1.00 93.00 87 ALA A C 1
ATOM 698 O O . ALA A 1 87 ? -28.228 -8.087 11.739 1.00 93.00 87 ALA A O 1
ATOM 699 N N . VAL A 1 88 ? -28.452 -10.162 10.884 1.00 95.38 88 VAL A N 1
ATOM 700 C CA . VAL A 1 88 ? -29.789 -9.967 10.292 1.00 95.38 88 VAL A CA 1
ATOM 701 C C . VAL A 1 88 ? -30.846 -9.778 11.376 1.00 95.38 88 VAL A C 1
ATOM 703 O O . VAL A 1 88 ? -31.672 -8.885 11.253 1.00 95.38 88 VAL A O 1
ATOM 706 N N . ASP A 1 89 ? -30.822 -10.574 12.442 1.00 97.06 89 ASP A N 1
ATOM 707 C CA . ASP A 1 89 ? -31.818 -10.484 13.514 1.00 97.06 89 ASP A CA 1
ATOM 708 C C . ASP A 1 89 ? -31.764 -9.116 14.224 1.00 97.06 89 ASP A C 1
ATOM 710 O O . ASP A 1 89 ? -32.804 -8.542 14.547 1.00 97.06 89 ASP A O 1
ATOM 714 N N . GLU A 1 90 ? -30.562 -8.563 14.413 1.00 95.31 90 GLU A N 1
ATOM 715 C CA . GLU A 1 90 ? -30.345 -7.230 14.995 1.00 95.31 90 GLU A CA 1
ATOM 716 C C . GLU A 1 90 ? -30.620 -6.079 14.004 1.00 95.31 90 GLU A C 1
ATOM 718 O O . GLU A 1 90 ? -30.933 -4.960 14.413 1.00 95.31 90 GLU A O 1
ATOM 723 N N . SER A 1 91 ? -30.496 -6.320 12.694 1.00 91.69 91 SER A N 1
ATOM 724 C CA . SER A 1 91 ? -30.721 -5.316 11.645 1.00 91.69 91 SER A CA 1
ATOM 725 C C . SER A 1 91 ? -31.357 -5.941 10.389 1.00 91.69 91 SER A C 1
ATOM 727 O O . SER A 1 91 ? -30.689 -6.116 9.366 1.00 91.69 91 SER A O 1
ATOM 729 N N . PRO A 1 92 ? -32.661 -6.274 10.433 1.00 92.62 92 PRO A N 1
ATOM 730 C CA . PRO A 1 92 ? -33.324 -7.055 9.380 1.00 92.62 92 PRO A CA 1
ATOM 731 C C . PRO A 1 92 ? -33.518 -6.275 8.077 1.00 92.62 92 PRO A C 1
ATOM 733 O O . PRO A 1 92 ? -33.654 -6.866 7.010 1.00 92.62 92 PRO A O 1
ATOM 736 N N . GLU A 1 93 ? -33.486 -4.946 8.159 1.00 92.00 93 GLU A N 1
ATOM 737 C CA . GLU A 1 93 ? -33.595 -4.030 7.019 1.00 92.00 93 GLU A CA 1
ATOM 738 C C . GLU A 1 93 ? -32.316 -4.020 6.155 1.00 92.00 93 GLU A C 1
ATOM 740 O O . GLU A 1 93 ? -32.284 -3.448 5.065 1.00 92.00 93 GLU A O 1
ATOM 745 N N . SER A 1 94 ? -31.223 -4.607 6.656 1.00 86.44 94 SER A N 1
ATOM 746 C CA . SER A 1 94 ? -29.940 -4.642 5.967 1.00 86.44 94 SER A CA 1
ATOM 747 C C . SER A 1 94 ? -29.943 -5.673 4.836 1.00 86.44 94 SER A C 1
ATOM 749 O O . SER A 1 94 ? -29.728 -6.872 5.039 1.00 86.44 94 SER A O 1
ATOM 751 N N . GLU A 1 95 ? -30.076 -5.185 3.603 1.00 87.62 95 GLU A N 1
ATOM 752 C CA . GLU A 1 95 ? -29.925 -6.016 2.403 1.00 87.62 95 GLU A CA 1
ATOM 753 C C . GLU A 1 95 ? -28.558 -6.716 2.346 1.00 87.62 95 GLU A C 1
ATOM 755 O O . GLU A 1 95 ? -28.457 -7.864 1.906 1.00 87.62 95 GLU A O 1
ATOM 760 N N . HIS A 1 96 ? -27.495 -6.057 2.825 1.00 81.00 96 HIS A N 1
ATOM 761 C CA . HIS A 1 96 ? -26.152 -6.637 2.812 1.00 81.00 96 HIS A CA 1
ATOM 762 C C . HIS A 1 96 ? -26.000 -7.803 3.795 1.00 81.00 96 HIS A C 1
ATOM 764 O O . HIS A 1 96 ? -25.343 -8.782 3.449 1.00 81.00 96 HIS A O 1
ATOM 770 N N . TYR A 1 97 ? -26.637 -7.766 4.969 1.00 88.44 97 TYR A N 1
ATOM 771 C CA . TYR A 1 97 ? -26.624 -8.894 5.909 1.00 88.44 97 TYR A CA 1
ATOM 772 C C . TYR A 1 97 ? -27.439 -10.074 5.390 1.00 88.44 97 TYR A C 1
ATOM 774 O O . TYR A 1 97 ? -26.954 -11.208 5.412 1.00 88.44 97 TYR A O 1
ATOM 782 N N . LEU A 1 98 ? -28.629 -9.806 4.844 1.00 87.44 98 LEU A N 1
ATOM 783 C CA . LEU A 1 98 ? -29.477 -10.829 4.226 1.00 87.44 98 LEU A CA 1
ATOM 784 C C . LEU A 1 98 ? -28.750 -11.552 3.090 1.00 87.44 98 LEU A C 1
ATOM 786 O O . LEU A 1 98 ? -28.801 -12.779 2.978 1.00 87.44 98 LEU A O 1
ATOM 790 N N . ARG A 1 99 ? -28.028 -10.794 2.263 1.00 85.25 99 ARG A N 1
ATOM 791 C CA . ARG A 1 99 ? -27.235 -11.350 1.174 1.00 85.25 99 ARG A CA 1
ATOM 792 C C . ARG A 1 99 ? -26.064 -12.192 1.675 1.00 85.25 99 ARG A C 1
ATOM 794 O O . ARG A 1 99 ? -25.906 -13.316 1.207 1.00 85.25 99 ARG A O 1
ATOM 801 N N . SER A 1 100 ? -25.271 -11.687 2.623 1.00 84.88 100 SER A N 1
ATOM 802 C CA . SER A 1 100 ? -24.153 -12.449 3.194 1.00 84.88 100 SER A CA 1
ATOM 803 C C . SER A 1 100 ? -24.618 -13.765 3.815 1.00 84.88 100 SER A C 1
ATOM 805 O O . SER A 1 100 ? -23.979 -14.792 3.605 1.00 84.88 100 SER A O 1
ATOM 807 N N . LEU A 1 101 ? -25.769 -13.767 4.493 1.00 89.81 101 LEU A N 1
ATOM 808 C CA . LEU A 1 101 ? -26.392 -14.983 5.015 1.00 89.81 101 LEU A CA 1
ATOM 809 C C . LEU A 1 101 ? -26.741 -15.980 3.893 1.00 89.81 101 LEU A C 1
ATOM 811 O O . LEU A 1 101 ? -26.403 -17.163 3.976 1.00 89.81 101 LEU A O 1
ATOM 815 N N . ALA A 1 102 ? -27.385 -15.501 2.823 1.00 87.25 102 ALA A N 1
ATOM 816 C CA . ALA A 1 102 ? -27.779 -16.328 1.684 1.00 87.25 102 ALA A CA 1
ATOM 817 C C . ALA A 1 102 ? -26.578 -16.891 0.902 1.00 87.25 102 ALA A C 1
ATOM 819 O O . ALA A 1 102 ? -26.619 -18.030 0.430 1.00 87.25 102 ALA A O 1
ATOM 820 N N . ASP A 1 103 ? -25.508 -16.111 0.757 1.00 82.31 103 ASP A N 1
ATOM 821 C CA . ASP A 1 103 ? -24.291 -16.533 0.067 1.00 82.31 103 ASP A CA 1
ATOM 822 C C . ASP A 1 103 ? -23.451 -17.486 0.934 1.00 82.31 103 ASP A C 1
ATOM 824 O O . ASP A 1 103 ? -22.952 -18.492 0.422 1.00 82.31 103 ASP A O 1
ATOM 828 N N . CYS A 1 104 ? -23.397 -17.276 2.255 1.00 87.06 104 CYS A N 1
ATOM 829 C CA . CYS A 1 104 ? -22.732 -18.181 3.199 1.00 87.06 104 CYS A CA 1
ATOM 830 C C . CYS A 1 104 ? -23.303 -19.607 3.145 1.00 87.06 104 CYS A C 1
ATOM 832 O O . CYS A 1 104 ? -22.552 -20.579 3.213 1.00 87.06 104 CYS A O 1
ATOM 834 N N . ALA A 1 105 ? -24.615 -19.758 2.932 1.00 87.19 105 ALA A N 1
ATOM 835 C CA . ALA A 1 105 ? -25.249 -21.071 2.783 1.00 87.19 105 ALA A CA 1
ATOM 836 C C . ALA A 1 105 ? -24.699 -21.890 1.593 1.00 87.19 105 ALA A C 1
ATOM 838 O O . ALA A 1 105 ? -24.794 -23.119 1.582 1.00 87.19 105 ALA A O 1
ATOM 839 N N . LYS A 1 106 ? -24.108 -21.227 0.587 1.00 86.62 106 LYS A N 1
ATOM 840 C CA . LYS A 1 106 ? -23.515 -21.864 -0.602 1.00 86.62 106 LYS A CA 1
ATOM 841 C C . LYS A 1 106 ? -22.032 -22.206 -0.406 1.00 86.62 106 LYS A C 1
ATOM 843 O O . LYS A 1 106 ? -21.496 -23.020 -1.163 1.00 86.62 106 LYS A O 1
ATOM 848 N N . ALA A 1 107 ? -21.373 -21.631 0.603 1.00 84.25 107 ALA A N 1
ATOM 849 C CA . ALA A 1 107 ? -19.929 -21.745 0.809 1.00 84.25 107 ALA A CA 1
ATOM 850 C C . ALA A 1 107 ? -19.420 -23.198 0.950 1.00 84.25 107 ALA A C 1
ATOM 852 O O . ALA A 1 107 ? -18.441 -23.535 0.281 1.00 84.25 107 ALA A O 1
ATOM 853 N N . PRO A 1 108 ? -20.101 -24.122 1.667 1.00 87.44 108 PRO A N 1
ATOM 854 C CA . PRO A 1 108 ? -19.672 -25.526 1.732 1.00 87.44 108 PRO A CA 1
ATOM 855 C C . PRO A 1 108 ? -19.744 -26.276 0.389 1.00 87.44 108 PRO A C 1
ATOM 857 O O . PRO A 1 108 ? -19.090 -27.305 0.207 1.00 87.44 108 PRO A O 1
ATOM 860 N N . GLY A 1 109 ? -20.589 -25.824 -0.544 1.00 81.81 109 GLY A N 1
ATOM 861 C CA . GLY A 1 109 ? -20.633 -26.349 -1.911 1.00 81.81 109 GLY A CA 1
ATOM 862 C C . GLY A 1 109 ? -19.414 -25.895 -2.706 1.00 81.81 109 GLY A C 1
ATOM 863 O O . GLY A 1 109 ? -18.667 -26.729 -3.212 1.00 81.81 109 GLY A O 1
ATOM 864 N N . LEU A 1 110 ? -19.170 -24.584 -2.705 1.00 80.56 110 LEU A N 1
ATOM 865 C CA . LEU A 1 110 ? -18.029 -23.956 -3.375 1.00 80.56 110 LEU A CA 1
ATOM 866 C C . LEU A 1 110 ? -16.686 -24.487 -2.861 1.00 80.56 110 LEU A C 1
ATOM 868 O O . LEU A 1 110 ? -15.783 -24.745 -3.649 1.00 80.56 110 LEU A O 1
ATOM 872 N N . HIS A 1 111 ? -16.557 -24.707 -1.550 1.00 84.75 111 HIS A N 1
ATOM 873 C CA . HIS A 1 111 ? -15.355 -25.289 -0.948 1.00 84.75 111 HIS A CA 1
ATOM 874 C C . HIS A 1 111 ? -15.011 -26.654 -1.557 1.00 84.75 111 HIS A C 1
ATOM 876 O O . HIS A 1 111 ? -13.876 -26.871 -1.974 1.00 84.75 111 HIS A O 1
ATOM 882 N N . ARG A 1 112 ? -16.002 -27.541 -1.715 1.00 82.62 112 ARG A N 1
ATOM 883 C CA . ARG A 1 112 ? -15.799 -28.857 -2.343 1.00 82.62 112 ARG A CA 1
ATOM 884 C C . ARG A 1 112 ? -15.421 -28.760 -3.816 1.00 82.62 112 ARG A C 1
ATOM 886 O O . ARG A 1 112 ? -14.678 -29.606 -4.293 1.00 82.62 112 ARG A O 1
ATOM 893 N N . GLU A 1 113 ? -15.904 -27.756 -4.539 1.00 78.12 113 GLU A N 1
ATOM 894 C CA . GLU A 1 113 ? -15.490 -27.520 -5.929 1.00 78.12 113 GLU A CA 1
ATOM 895 C C . GLU A 1 113 ? -14.041 -27.028 -6.016 1.00 78.12 113 GLU A C 1
ATOM 897 O O . GLU A 1 113 ? -13.305 -27.419 -6.920 1.00 78.12 113 GLU A O 1
ATOM 902 N N . ILE A 1 114 ? -13.628 -26.185 -5.067 1.00 72.69 114 ILE A N 1
ATOM 903 C CA . ILE A 1 114 ? -12.268 -25.647 -4.975 1.00 72.69 114 ILE A CA 1
ATOM 904 C C . ILE A 1 114 ? -11.269 -26.749 -4.597 1.00 72.69 114 ILE A C 1
ATOM 906 O O . ILE A 1 114 ? -10.234 -26.871 -5.246 1.00 72.69 114 ILE A O 1
ATOM 910 N N . HIS A 1 115 ? -11.593 -27.558 -3.586 1.00 74.31 115 HIS A N 1
ATOM 911 C CA . HIS A 1 115 ? -10.675 -28.536 -2.986 1.00 74.31 115 HIS A CA 1
ATOM 912 C C . HIS A 1 115 ? -10.861 -29.981 -3.493 1.00 74.31 115 HIS A C 1
ATOM 914 O O . HIS A 1 115 ? -9.993 -30.819 -3.277 1.00 74.31 115 HIS A O 1
ATOM 920 N N . GLY A 1 116 ? -11.970 -30.301 -4.170 1.00 59.25 116 GLY A N 1
ATOM 921 C CA . GLY A 1 116 ? -12.351 -31.668 -4.571 1.00 59.25 116 GLY A CA 1
ATOM 922 C C . GLY A 1 116 ? -12.383 -31.951 -6.082 1.00 59.25 116 GLY A C 1
ATOM 923 O O . GLY A 1 116 ? -12.847 -33.018 -6.484 1.00 59.25 116 GLY A O 1
ATOM 924 N N . GLY A 1 117 ? -11.933 -31.021 -6.934 1.00 53.56 117 GLY A N 1
ATOM 925 C CA . GLY A 1 117 ? -11.842 -31.219 -8.389 1.00 53.56 117 GLY A CA 1
ATOM 926 C C . GLY A 1 117 ? -10.699 -32.163 -8.829 1.00 53.56 117 GLY A C 1
ATOM 927 O O . GLY A 1 117 ? -9.829 -32.496 -8.025 1.00 53.56 117 GLY A O 1
ATOM 928 N N . PRO A 1 118 ? -10.626 -32.571 -10.118 1.00 44.62 118 PRO A N 1
ATOM 929 C CA . PRO A 1 118 ? -9.675 -33.581 -10.621 1.00 44.62 118 PRO A CA 1
ATOM 930 C C . PRO A 1 118 ? -8.178 -33.215 -10.535 1.00 44.62 118 PRO A C 1
ATOM 932 O O . PRO A 1 118 ? -7.342 -33.988 -10.992 1.00 44.62 118 PRO A O 1
ATOM 935 N N . ALA A 1 119 ? -7.823 -32.052 -9.982 1.00 40.44 119 ALA A N 1
ATOM 936 C CA . ALA A 1 119 ? -6.441 -31.627 -9.757 1.00 40.44 119 ALA A CA 1
ATOM 937 C C . ALA A 1 119 ? -5.845 -32.153 -8.432 1.00 40.44 119 ALA A C 1
ATOM 939 O O . ALA A 1 119 ? -4.638 -32.073 -8.236 1.00 40.44 119 ALA A O 1
ATOM 940 N N . ALA A 1 120 ? -6.652 -32.743 -7.542 1.00 42.56 120 ALA A N 1
ATOM 941 C CA . ALA A 1 120 ? -6.207 -33.194 -6.217 1.00 42.56 120 ALA A CA 1
ATOM 942 C C . ALA A 1 120 ? -5.475 -34.560 -6.199 1.00 42.56 120 ALA A C 1
ATOM 944 O O . ALA A 1 120 ? -5.331 -35.168 -5.140 1.00 42.56 120 ALA A O 1
ATOM 945 N N . THR A 1 121 ? -5.026 -35.081 -7.352 1.00 33.91 121 THR A N 1
ATOM 946 C CA . THR A 1 121 ? -4.301 -36.370 -7.444 1.00 33.91 121 THR A CA 1
ATOM 947 C C . THR A 1 121 ? -2.824 -36.257 -7.831 1.00 33.91 121 THR A C 1
ATOM 949 O O . THR A 1 121 ? -2.185 -37.279 -8.075 1.00 33.91 121 THR A O 1
ATOM 952 N N . SER A 1 122 ? -2.243 -35.058 -7.869 1.00 34.56 122 SER A N 1
ATOM 953 C CA . SER A 1 122 ? -0.785 -34.892 -7.808 1.00 34.56 122 SER A CA 1
ATOM 954 C C . SER A 1 122 ? -0.384 -34.509 -6.388 1.00 34.56 122 SER A C 1
ATOM 956 O O . SER A 1 122 ? -1.093 -33.751 -5.740 1.00 34.56 122 SER A O 1
ATOM 958 N N . ASN A 1 123 ? 0.754 -35.015 -5.909 1.00 35.75 123 ASN A N 1
ATOM 959 C CA . ASN A 1 123 ? 1.336 -34.756 -4.581 1.00 35.75 123 ASN A CA 1
ATOM 960 C C . ASN A 1 123 ? 1.704 -33.274 -4.293 1.00 35.75 123 ASN A C 1
ATOM 962 O O . ASN A 1 123 ? 2.491 -33.017 -3.389 1.00 35.75 123 ASN A O 1
ATOM 966 N N . ASP A 1 124 ? 1.119 -32.315 -5.007 1.00 33.47 124 ASP A N 1
ATOM 967 C CA . ASP A 1 124 ? 1.223 -30.876 -4.770 1.00 33.47 124 ASP A CA 1
ATOM 968 C C . ASP A 1 124 ? -0.131 -30.379 -4.236 1.00 33.47 124 ASP A C 1
ATOM 970 O O . ASP A 1 124 ? -0.979 -29.879 -4.971 1.00 33.47 124 ASP A O 1
ATOM 974 N N . ALA A 1 125 ? -0.363 -30.592 -2.939 1.00 37.84 125 ALA A N 1
ATOM 975 C CA . ALA A 1 125 ? -1.599 -30.252 -2.228 1.00 37.84 125 ALA A CA 1
ATOM 976 C C . ALA A 1 125 ? -1.683 -28.775 -1.783 1.00 37.84 125 ALA A C 1
ATOM 978 O O . ALA A 1 125 ? -2.395 -28.466 -0.829 1.00 37.84 125 ALA A O 1
ATOM 979 N N . ASP A 1 126 ? -0.979 -27.863 -2.453 1.00 44.88 126 ASP A N 1
ATOM 980 C CA . ASP A 1 126 ? -1.063 -26.428 -2.178 1.00 44.88 126 ASP A CA 1
ATOM 981 C C . ASP A 1 126 ? -1.833 -25.738 -3.305 1.00 44.88 126 ASP A C 1
ATOM 983 O O . ASP A 1 126 ? -1.292 -25.404 -4.360 1.00 44.88 126 ASP A O 1
ATOM 987 N N . ILE A 1 127 ? -3.126 -25.490 -3.078 1.00 51.41 127 ILE A N 1
ATOM 988 C CA . ILE A 1 127 ? -3.840 -24.472 -3.850 1.00 51.41 127 ILE A CA 1
ATOM 989 C C . ILE A 1 127 ? -3.080 -23.158 -3.655 1.00 51.41 127 ILE A C 1
ATOM 991 O O . ILE A 1 127 ? -2.909 -22.688 -2.530 1.00 51.41 127 ILE A O 1
ATOM 995 N N . ASN A 1 128 ? -2.624 -22.567 -4.759 1.00 54.09 128 ASN A N 1
ATOM 996 C CA . ASN A 1 128 ? -1.831 -21.348 -4.739 1.00 54.09 128 ASN A CA 1
ATOM 997 C C . ASN A 1 128 ? -2.613 -20.211 -4.053 1.00 54.09 128 ASN A C 1
ATOM 999 O O . ASN A 1 128 ? -3.705 -19.836 -4.487 1.00 54.09 128 ASN A O 1
ATOM 1003 N N . ALA A 1 129 ? -2.048 -19.662 -2.979 1.00 52.97 129 ALA A N 1
ATOM 1004 C CA . ALA A 1 129 ? -2.649 -18.632 -2.135 1.00 52.97 129 ALA A CA 1
ATOM 1005 C C . ALA A 1 129 ? -3.183 -17.425 -2.927 1.00 52.97 129 ALA A C 1
ATOM 1007 O O . ALA A 1 129 ? -4.349 -17.072 -2.746 1.00 52.97 129 ALA A O 1
ATOM 1008 N N . PRO A 1 130 ? -2.401 -16.838 -3.855 1.00 52.25 130 PRO A N 1
ATOM 1009 C CA . PRO A 1 130 ? -2.876 -15.838 -4.798 1.00 52.25 130 PRO A CA 1
ATOM 1010 C C . PRO A 1 130 ? -4.116 -16.235 -5.603 1.00 52.25 130 PRO A C 1
ATOM 1012 O O . PRO A 1 130 ? -4.967 -15.388 -5.853 1.00 52.25 130 PRO A O 1
ATOM 1015 N N . GLU A 1 131 ? -4.254 -17.492 -6.029 1.00 54.69 131 GLU A N 1
ATOM 1016 C CA . GLU A 1 131 ? -5.382 -17.935 -6.859 1.00 54.69 131 GLU A CA 1
ATOM 1017 C C . GLU A 1 131 ? -6.652 -18.132 -6.027 1.00 54.69 131 GLU A C 1
ATOM 1019 O O . GLU A 1 131 ? -7.728 -17.672 -6.417 1.00 54.69 131 GLU A O 1
ATOM 1024 N N . LEU A 1 132 ? -6.524 -18.724 -4.836 1.00 60.78 132 LEU A N 1
ATOM 1025 C CA . LEU A 1 132 ? -7.624 -18.823 -3.878 1.00 60.78 132 LEU A CA 1
ATOM 1026 C C . LEU A 1 132 ? -8.083 -17.433 -3.422 1.00 60.78 132 LEU A C 1
ATOM 1028 O O . LEU A 1 132 ? -9.277 -17.140 -3.466 1.00 60.78 132 LEU A O 1
ATOM 1032 N N . LYS A 1 133 ? -7.139 -16.547 -3.077 1.00 61.06 133 LYS A N 1
ATOM 1033 C CA . LYS A 1 133 ? -7.418 -15.141 -2.761 1.00 61.06 133 LYS A CA 1
ATOM 1034 C C . LYS A 1 133 ? -8.072 -14.418 -3.923 1.00 61.06 133 LYS A C 1
ATOM 1036 O O . LYS A 1 133 ? -9.063 -13.753 -3.690 1.00 61.06 133 LYS A O 1
ATOM 1041 N N . ARG A 1 134 ? -7.596 -14.566 -5.165 1.00 57.91 134 ARG A N 1
ATOM 1042 C CA . ARG A 1 134 ? -8.231 -13.952 -6.348 1.00 57.91 134 ARG A CA 1
ATOM 1043 C C . ARG A 1 134 ? -9.663 -14.427 -6.537 1.00 57.91 134 ARG A C 1
ATOM 1045 O O . ARG A 1 134 ? -10.521 -13.609 -6.841 1.00 57.91 134 ARG A O 1
ATOM 1052 N N . ARG A 1 135 ? -9.943 -15.719 -6.344 1.00 58.28 135 ARG A N 1
ATOM 1053 C CA . ARG A 1 135 ? -11.307 -16.261 -6.454 1.00 58.28 135 ARG A CA 1
ATOM 1054 C C . ARG A 1 135 ? -12.212 -15.749 -5.331 1.00 58.28 135 ARG A C 1
ATOM 1056 O O . ARG A 1 135 ? -13.330 -15.326 -5.610 1.00 58.28 135 ARG A O 1
ATOM 1063 N N . ILE A 1 136 ? -11.716 -15.714 -4.093 1.00 63.12 136 ILE A N 1
ATOM 1064 C CA . ILE A 1 136 ? -12.437 -15.161 -2.935 1.00 63.12 136 ILE A CA 1
ATOM 1065 C C . ILE A 1 136 ? -12.655 -13.650 -3.101 1.00 63.12 136 ILE A C 1
ATOM 1067 O O . ILE A 1 136 ? -13.761 -13.161 -2.900 1.00 63.12 136 ILE A O 1
ATOM 1071 N N . PHE A 1 137 ? -11.624 -12.918 -3.517 1.00 56.75 137 PHE A N 1
ATOM 1072 C CA . PHE A 1 137 ? -11.648 -11.486 -3.798 1.00 56.75 137 PHE A CA 1
ATOM 1073 C C . PHE A 1 137 ? -12.588 -11.153 -4.947 1.00 56.75 137 PHE A C 1
ATOM 1075 O O . PHE A 1 137 ? -13.291 -10.156 -4.866 1.00 56.75 137 PHE A O 1
ATOM 1082 N N . PHE A 1 138 ? -12.634 -11.963 -6.006 1.00 48.78 138 PHE A N 1
ATOM 1083 C CA . PHE A 1 138 ? -13.553 -11.751 -7.119 1.00 48.78 138 PHE A CA 1
ATOM 1084 C C . PHE A 1 138 ? -15.003 -11.874 -6.654 1.00 48.78 138 PHE A C 1
ATOM 1086 O O . PHE A 1 138 ? -15.807 -10.990 -6.936 1.00 48.78 138 PHE A O 1
ATOM 1093 N N . GLU A 1 139 ? -15.327 -12.903 -5.870 1.00 49.69 139 GLU A N 1
ATOM 1094 C CA . GLU A 1 139 ? -16.662 -13.032 -5.283 1.00 49.69 139 GLU A CA 1
ATOM 1095 C C . GLU A 1 139 ? -16.961 -11.913 -4.279 1.00 49.69 139 GLU A C 1
ATOM 1097 O O . GLU A 1 139 ? -18.042 -11.329 -4.319 1.00 49.69 139 GLU A O 1
ATOM 1102 N N . HIS A 1 140 ? -16.005 -11.535 -3.429 1.00 58.09 140 HIS A N 1
ATOM 1103 C CA . HIS A 1 140 ? -16.186 -10.446 -2.471 1.00 58.09 140 HIS A CA 1
ATOM 1104 C C . HIS A 1 140 ? -16.357 -9.079 -3.147 1.00 58.09 140 HIS A C 1
ATOM 1106 O O . HIS A 1 140 ? -17.252 -8.311 -2.796 1.00 58.09 140 HIS A O 1
ATOM 1112 N N . THR A 1 141 ? -15.535 -8.777 -4.148 1.00 43.53 141 THR A N 1
ATOM 1113 C CA . THR A 1 141 ? -15.594 -7.546 -4.945 1.00 43.53 141 THR A CA 1
ATOM 1114 C C . THR A 1 141 ? -16.859 -7.509 -5.783 1.00 43.53 141 THR A C 1
ATOM 1116 O O . THR A 1 141 ? -17.487 -6.462 -5.860 1.00 43.53 141 THR A O 1
ATOM 1119 N N . ARG A 1 142 ? -17.311 -8.640 -6.336 1.00 42.62 142 ARG A N 1
ATOM 1120 C CA . ARG A 1 142 ? -18.627 -8.744 -6.976 1.00 42.62 142 ARG A CA 1
ATOM 1121 C C . ARG A 1 142 ? -19.744 -8.413 -5.984 1.00 42.62 142 ARG A C 1
ATOM 1123 O O . ARG A 1 142 ? -20.586 -7.571 -6.278 1.00 42.62 142 ARG A O 1
ATOM 1130 N N . MET A 1 143 ? -19.719 -9.003 -4.786 1.00 45.47 143 MET A N 1
ATOM 1131 C CA . MET A 1 143 ? -20.695 -8.713 -3.726 1.00 45.47 143 MET A CA 1
ATOM 1132 C C . MET A 1 143 ? -20.666 -7.239 -3.281 1.00 45.47 143 MET A C 1
ATOM 1134 O O . MET A 1 143 ? -21.715 -6.649 -3.028 1.00 45.47 143 MET A O 1
ATOM 1138 N N . THR A 1 144 ? -19.483 -6.626 -3.236 1.00 44.78 144 THR A N 1
ATOM 1139 C CA . THR A 1 144 ? -19.259 -5.231 -2.818 1.00 44.78 144 THR A CA 1
ATOM 1140 C C . THR A 1 144 ? -19.613 -4.216 -3.915 1.00 44.78 144 THR A C 1
ATOM 1142 O O . THR A 1 144 ? -20.209 -3.182 -3.631 1.00 44.78 144 THR A O 1
ATOM 1145 N N . ALA A 1 145 ? -19.318 -4.514 -5.180 1.00 32.25 145 ALA A N 1
ATOM 1146 C CA . ALA A 1 145 ? -19.676 -3.677 -6.323 1.00 32.25 145 ALA A CA 1
ATOM 1147 C C . ALA A 1 145 ? -21.190 -3.697 -6.579 1.00 32.25 145 ALA A C 1
ATOM 1149 O O . ALA A 1 145 ? -21.795 -2.659 -6.838 1.00 32.25 145 ALA A O 1
ATOM 1150 N N . GLU A 1 146 ? -21.831 -4.860 -6.431 1.00 34.09 146 GLU A N 1
ATOM 1151 C CA . GLU A 1 146 ? -23.291 -4.963 -6.478 1.00 34.09 146 GLU A CA 1
ATOM 1152 C C . GLU A 1 146 ? -23.953 -4.214 -5.298 1.00 34.09 146 GLU A C 1
ATOM 1154 O O . GLU A 1 146 ? -25.011 -3.612 -5.473 1.00 34.09 146 GLU A O 1
ATOM 1159 N N . ARG A 1 147 ? -23.308 -4.166 -4.120 1.00 44.62 147 ARG A N 1
ATOM 1160 C CA . ARG A 1 147 ? -23.722 -3.348 -2.959 1.00 44.62 147 ARG A CA 1
ATOM 1161 C C . ARG A 1 147 ? -23.669 -1.845 -3.252 1.00 44.62 147 ARG A C 1
ATOM 1163 O O . ARG A 1 147 ? -24.596 -1.132 -2.877 1.00 44.62 147 ARG A O 1
ATOM 1170 N N . ASP A 1 148 ? -22.605 -1.354 -3.881 1.00 35.81 148 ASP A N 1
ATOM 1171 C CA . ASP A 1 148 ? -22.461 0.081 -4.171 1.00 35.81 148 ASP A CA 1
ATOM 1172 C C . ASP A 1 148 ? -23.424 0.532 -5.286 1.00 35.81 148 ASP A C 1
ATOM 1174 O O . ASP A 1 148 ? -24.015 1.608 -5.191 1.00 35.81 148 ASP A O 1
ATOM 1178 N N . TYR A 1 149 ? -23.701 -0.341 -6.262 1.00 29.42 149 TYR A N 1
ATOM 1179 C CA . TYR A 1 149 ? -24.723 -0.128 -7.295 1.00 29.42 149 TYR A CA 1
ATOM 1180 C C . TYR A 1 149 ? -26.149 0.002 -6.723 1.00 29.42 149 TYR A C 1
ATOM 1182 O O . TYR A 1 149 ? -26.931 0.833 -7.178 1.00 29.42 149 TYR A O 1
ATOM 1190 N N . LEU A 1 150 ? -26.491 -0.783 -5.697 1.00 36.19 150 LEU A N 1
ATOM 1191 C CA . LEU A 1 150 ? -27.808 -0.733 -5.046 1.00 36.19 150 LEU A CA 1
ATOM 1192 C C . LEU A 1 150 ? -27.992 0.498 -4.142 1.00 36.19 150 LEU A C 1
ATOM 1194 O O . LEU A 1 150 ? -29.120 0.942 -3.939 1.00 36.19 150 LEU A O 1
ATOM 1198 N N . LYS A 1 151 ? -26.898 1.083 -3.634 1.00 37.88 151 LYS A N 1
ATOM 1199 C CA . LYS A 1 151 ? -26.934 2.315 -2.825 1.00 37.88 151 LYS A CA 1
ATOM 1200 C C . LYS A 1 151 ? -27.134 3.583 -3.663 1.00 37.88 151 LYS A C 1
ATOM 1202 O O . LYS A 1 151 ? -27.751 4.517 -3.162 1.00 37.88 151 LYS A O 1
ATOM 1207 N N . ASN A 1 152 ? -26.667 3.602 -4.915 1.00 31.66 152 ASN A N 1
ATOM 1208 C CA . ASN A 1 152 ? -26.843 4.706 -5.868 1.00 31.66 152 ASN A CA 1
ATOM 1209 C C . ASN A 1 152 ? -27.278 4.180 -7.255 1.00 31.66 152 ASN A C 1
ATOM 1211 O O . ASN A 1 152 ? -26.482 4.158 -8.196 1.00 31.66 152 ASN A O 1
ATOM 1215 N N . PRO A 1 153 ? -28.559 3.809 -7.441 1.00 32.62 153 PRO A N 1
ATOM 1216 C CA . PRO A 1 153 ? -29.046 3.244 -8.705 1.00 32.62 153 PRO A CA 1
ATOM 1217 C C . PRO A 1 153 ? -29.052 4.234 -9.890 1.00 32.62 153 PRO A C 1
ATOM 1219 O O . PRO A 1 153 ? -29.390 3.845 -11.007 1.00 32.62 153 PRO A O 1
ATOM 1222 N N . THR A 1 154 ? -28.703 5.509 -9.670 1.00 31.47 154 THR A N 1
ATOM 1223 C CA . THR A 1 154 ? -28.727 6.585 -10.678 1.00 31.47 154 THR A CA 1
ATOM 1224 C C . THR A 1 154 ? -27.363 7.188 -11.019 1.00 31.47 154 THR A C 1
ATOM 1226 O O . THR A 1 154 ? -27.331 8.149 -11.785 1.00 31.47 154 THR A O 1
ATOM 1229 N N . ASP A 1 155 ? -26.244 6.645 -10.526 1.00 34.16 155 ASP A N 1
ATOM 1230 C CA . ASP A 1 155 ? -24.907 7.059 -10.989 1.00 34.16 155 ASP A CA 1
ATOM 1231 C C . ASP A 1 155 ? -24.595 6.438 -12.364 1.00 34.16 155 ASP A C 1
ATOM 1233 O O . ASP A 1 155 ? -23.712 5.604 -12.548 1.00 34.16 155 ASP A O 1
ATOM 1237 N N . THR A 1 156 ? -25.364 6.856 -13.367 1.00 32.81 156 THR A N 1
ATOM 1238 C CA . THR A 1 156 ? -24.909 6.891 -14.755 1.00 32.81 156 THR A CA 1
ATOM 1239 C C . THR A 1 156 ? -24.233 8.235 -14.986 1.00 32.81 156 THR A C 1
ATOM 1241 O O . THR A 1 156 ? -24.876 9.261 -14.770 1.00 32.81 156 THR A O 1
ATOM 1244 N N . ASP A 1 157 ? -22.972 8.213 -15.425 1.00 32.06 157 ASP A N 1
ATOM 1245 C CA . ASP A 1 157 ? -22.222 9.308 -16.063 1.00 32.06 157 ASP A CA 1
ATOM 1246 C C . ASP A 1 157 ? -22.926 10.677 -16.070 1.00 32.06 157 ASP A C 1
ATOM 1248 O O . ASP A 1 157 ? -23.694 11.019 -16.976 1.00 32.06 157 ASP A O 1
ATOM 1252 N N . SER A 1 158 ? -22.596 11.527 -15.101 1.00 27.02 158 SER A N 1
ATOM 1253 C CA . SER A 1 158 ? -22.908 12.953 -15.181 1.00 27.02 158 SER A CA 1
ATOM 1254 C C . SER A 1 158 ? -21.871 13.666 -16.056 1.00 27.02 158 SER A C 1
ATOM 1256 O O . SER A 1 158 ? -21.036 14.434 -15.592 1.00 27.02 158 SER A O 1
ATOM 1258 N N . SER A 1 159 ? -21.946 13.441 -17.369 1.00 30.09 159 SER A N 1
ATOM 1259 C CA . SER A 1 159 ? -21.435 14.398 -18.362 1.00 30.09 159 SER A CA 1
ATOM 1260 C C . SER A 1 159 ? -22.222 14.369 -19.675 1.00 30.09 159 SER A C 1
ATOM 1262 O O . SER A 1 159 ? -21.660 14.365 -20.763 1.00 30.09 159 SER A O 1
ATOM 1264 N N . ALA A 1 160 ? -23.554 14.410 -19.602 1.00 32.91 160 ALA A N 1
ATOM 1265 C CA . ALA A 1 160 ? -24.355 14.823 -20.753 1.00 32.91 160 ALA A CA 1
ATOM 1266 C C . ALA A 1 160 ? -25.715 15.393 -20.327 1.00 32.91 160 ALA A C 1
ATOM 1268 O O . ALA A 1 160 ? -26.705 14.677 -20.217 1.00 32.91 160 ALA A O 1
ATOM 1269 N N . SER A 1 161 ? -25.799 16.715 -20.158 1.00 25.48 161 SER A N 1
ATOM 1270 C CA . SER A 1 161 ? -27.069 17.414 -20.373 1.00 25.48 161 SER A CA 1
ATOM 1271 C C . SER A 1 161 ? -26.808 18.719 -21.120 1.00 25.48 161 SER A C 1
ATOM 1273 O O . SER A 1 161 ? -26.100 19.604 -20.650 1.00 25.48 161 SER A O 1
ATOM 1275 N N . GLY A 1 162 ? -27.328 18.779 -22.343 1.00 26.19 162 GLY A N 1
ATOM 1276 C CA . GLY A 1 162 ? -27.114 19.865 -23.289 1.00 26.19 162 GLY A CA 1
ATOM 1277 C C . GLY A 1 162 ? -28.002 19.695 -24.516 1.00 26.19 162 GLY A C 1
ATOM 1278 O O . GLY A 1 162 ? -27.504 19.453 -25.603 1.00 26.19 162 GLY A O 1
ATOM 1279 N N . ALA A 1 163 ? -29.313 19.806 -24.282 1.00 28.45 163 ALA A N 1
ATOM 1280 C CA . ALA A 1 163 ? -30.386 20.133 -25.226 1.00 28.45 163 ALA A CA 1
ATOM 1281 C C . ALA A 1 163 ? -30.611 19.243 -26.470 1.00 28.45 163 ALA A C 1
ATOM 1283 O O . ALA A 1 163 ? -29.851 19.211 -27.432 1.00 28.45 163 ALA A O 1
ATOM 1284 N N . ALA A 1 164 ? -31.794 18.626 -26.492 1.00 25.78 164 ALA A N 1
ATOM 1285 C CA . ALA A 1 164 ? -32.398 18.027 -27.670 1.00 25.78 164 ALA A CA 1
ATOM 1286 C C . ALA A 1 164 ? -32.842 19.088 -28.695 1.00 25.78 164 ALA A C 1
ATOM 1288 O O . ALA A 1 164 ? -33.523 20.057 -28.358 1.00 25.78 164 ALA A O 1
ATOM 1289 N N . THR A 1 165 ? -32.596 18.827 -29.979 1.00 25.58 165 THR A N 1
ATOM 1290 C CA . THR A 1 165 ? -33.540 19.177 -31.052 1.00 25.58 165 THR A CA 1
ATOM 1291 C C . THR A 1 165 ? -33.487 18.094 -32.134 1.00 25.58 165 THR A C 1
ATOM 1293 O O . THR A 1 165 ? -32.418 17.633 -32.519 1.00 25.58 165 THR A O 1
ATOM 1296 N N . LYS A 1 166 ? -34.671 17.620 -32.534 1.00 27.36 166 LYS A N 1
ATOM 1297 C CA . LYS A 1 166 ? -34.934 16.480 -33.431 1.00 27.36 166 LYS A CA 1
ATOM 1298 C C . LYS A 1 166 ? -34.454 16.733 -34.868 1.00 27.36 166 LYS A C 1
ATOM 1300 O O . LYS A 1 166 ? -34.648 17.846 -35.336 1.00 27.36 166 LYS A O 1
ATOM 1305 N N . THR A 1 167 ? -34.004 15.678 -35.566 1.00 23.81 167 THR A N 1
ATOM 1306 C CA . THR A 1 167 ? -34.686 15.062 -36.739 1.00 23.81 167 THR A CA 1
ATOM 1307 C C . THR A 1 167 ? -33.909 13.850 -37.289 1.00 23.81 167 THR A C 1
ATOM 1309 O O . THR A 1 167 ? -32.723 13.955 -37.573 1.00 23.81 167 THR A O 1
ATOM 1312 N N . ASP A 1 168 ? -34.625 12.727 -37.411 1.00 24.52 168 ASP A N 1
ATOM 1313 C CA . ASP A 1 168 ? -34.534 11.572 -38.325 1.00 24.52 168 ASP A CA 1
ATOM 1314 C C . ASP A 1 168 ? -33.223 11.217 -39.060 1.00 24.52 168 ASP A C 1
ATOM 1316 O O . ASP A 1 168 ? -32.751 11.936 -39.935 1.00 24.52 168 ASP A O 1
ATOM 1320 N N . SER A 1 169 ? -32.750 9.978 -38.873 1.00 24.89 169 SER A N 1
ATOM 1321 C CA . SER A 1 169 ? -32.808 8.920 -39.909 1.00 24.89 169 SER A CA 1
ATOM 1322 C C . SER A 1 169 ? -32.113 7.627 -39.454 1.00 24.89 169 SER A C 1
ATOM 1324 O O . SER A 1 169 ? -31.199 7.619 -38.635 1.00 24.89 169 SER A O 1
ATOM 1326 N N . ALA A 1 170 ? -32.638 6.512 -39.958 1.00 30.64 170 ALA A N 1
ATOM 1327 C CA . ALA A 1 170 ? -32.323 5.138 -39.599 1.00 30.64 170 ALA A CA 1
ATOM 1328 C C . ALA A 1 170 ? -30.898 4.685 -39.971 1.00 30.64 170 ALA A C 1
ATOM 1330 O O . ALA A 1 170 ? -30.377 5.034 -41.027 1.00 30.64 170 ALA A O 1
ATOM 1331 N N . GLY A 1 171 ? -30.333 3.790 -39.157 1.00 24.98 171 GLY A N 1
ATOM 1332 C CA . GLY A 1 171 ? -29.132 3.027 -39.493 1.00 24.98 171 GLY A CA 1
ATOM 1333 C C . GLY A 1 171 ? -28.727 2.091 -38.359 1.00 24.98 171 GLY A C 1
ATOM 1334 O O . GLY A 1 171 ? -28.072 2.509 -37.411 1.00 24.98 171 GLY A O 1
ATOM 1335 N N . GLY A 1 172 ? -29.149 0.827 -38.437 1.00 33.22 172 GLY A N 1
ATOM 1336 C CA . GLY A 1 172 ? -28.730 -0.219 -37.508 1.00 33.22 172 GLY A CA 1
ATOM 1337 C C . GLY A 1 172 ? -27.230 -0.496 -37.622 1.00 33.22 172 GLY A C 1
ATOM 1338 O O . GLY A 1 172 ? -26.719 -0.736 -38.712 1.00 33.22 172 GLY A O 1
ATOM 1339 N N . GLY A 1 173 ? -26.540 -0.486 -36.484 1.00 25.50 173 GLY A N 1
ATOM 1340 C CA . GLY A 1 173 ? -25.129 -0.830 -36.369 1.00 25.50 173 GLY A CA 1
ATOM 1341 C C . GLY A 1 173 ? -24.859 -1.410 -34.988 1.00 25.50 173 GLY A C 1
ATOM 1342 O O . GLY A 1 173 ? -25.026 -0.737 -33.977 1.00 25.50 173 GLY A O 1
ATOM 1343 N N . THR A 1 174 ? -24.487 -2.685 -34.959 1.00 28.48 174 THR A N 1
ATOM 1344 C CA . THR A 1 174 ? -24.091 -3.468 -33.783 1.00 28.48 174 TH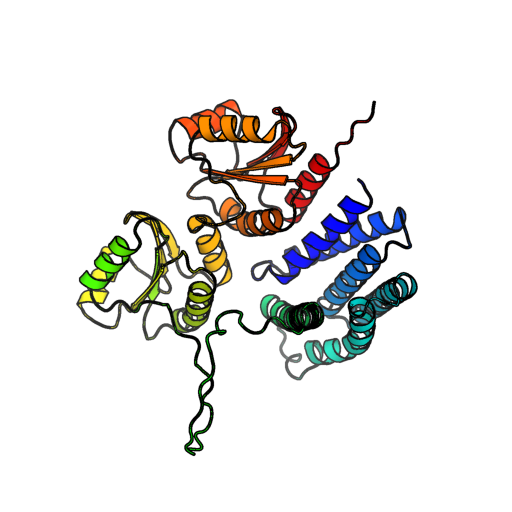R A CA 1
ATOM 1345 C C . THR A 1 174 ? -23.107 -2.716 -32.884 1.00 28.48 174 THR A C 1
ATOM 1347 O O . THR A 1 174 ? -22.024 -2.336 -33.335 1.00 28.48 174 THR A O 1
ATOM 1350 N N . ALA A 1 175 ? -23.456 -2.555 -31.606 1.00 29.17 175 ALA A N 1
ATOM 1351 C CA . ALA A 1 175 ? -22.577 -1.996 -30.587 1.00 29.17 175 ALA A CA 1
ATOM 1352 C C . ALA A 1 175 ? -21.353 -2.907 -30.384 1.00 29.17 175 ALA A C 1
ATOM 1354 O O . ALA A 1 175 ? -21.446 -3.981 -29.791 1.00 29.17 175 ALA A O 1
ATOM 1355 N N . LYS A 1 176 ? -20.192 -2.480 -30.891 1.00 31.31 176 LYS A N 1
ATOM 1356 C CA . LYS A 1 176 ? -18.893 -2.987 -30.436 1.00 31.31 176 LYS A CA 1
ATOM 1357 C C . LYS A 1 176 ? -18.660 -2.462 -29.021 1.00 31.31 176 LYS A C 1
ATOM 1359 O O . LYS A 1 176 ? -18.676 -1.251 -28.811 1.00 31.31 176 LYS A O 1
ATOM 1364 N N . ALA A 1 177 ? -18.415 -3.366 -28.076 1.00 35.47 177 ALA A N 1
ATOM 1365 C CA . ALA A 1 177 ? -17.875 -3.017 -26.768 1.00 35.47 177 ALA A CA 1
ATOM 1366 C C . ALA A 1 177 ? -16.592 -2.183 -26.955 1.00 35.47 177 ALA A C 1
ATOM 1368 O O . ALA A 1 177 ? -15.687 -2.593 -27.688 1.00 35.47 177 ALA A O 1
ATOM 1369 N N . LYS A 1 178 ? -16.529 -0.995 -26.341 1.00 32.72 178 LYS A N 1
ATOM 1370 C CA . LYS A 1 178 ? -15.313 -0.173 -26.309 1.00 32.72 178 LYS A CA 1
ATOM 1371 C C . LYS A 1 178 ? -14.228 -0.955 -25.564 1.00 32.72 178 LYS A C 1
ATOM 1373 O O . LYS A 1 178 ? -14.390 -1.273 -24.390 1.00 32.72 178 LYS A O 1
ATOM 1378 N N . LYS A 1 179 ? -13.141 -1.283 -26.262 1.00 39.19 179 LYS A N 1
ATOM 1379 C CA . LYS A 1 179 ? -11.912 -1.827 -25.674 1.00 39.19 179 LYS A CA 1
ATOM 1380 C C . LYS A 1 179 ? -11.329 -0.743 -24.755 1.00 39.19 179 LYS A C 1
ATOM 1382 O O . LYS A 1 179 ? -11.276 0.408 -25.181 1.00 39.19 179 LYS A O 1
ATOM 1387 N N . ALA A 1 180 ? -10.966 -1.085 -23.517 1.00 52.50 180 ALA A N 1
ATOM 1388 C CA . ALA A 1 180 ? -10.276 -0.158 -22.620 1.00 52.50 180 ALA A CA 1
ATOM 1389 C C . ALA A 1 180 ? -9.022 0.378 -23.330 1.00 52.50 180 ALA A C 1
ATOM 1391 O O . ALA A 1 180 ? -8.290 -0.396 -23.950 1.00 52.50 180 ALA A O 1
ATOM 1392 N N . GLU A 1 181 ? -8.850 1.697 -23.328 1.00 67.50 181 GLU A N 1
ATOM 1393 C CA . GLU A 1 181 ? -7.772 2.373 -24.046 1.00 67.50 181 GLU A CA 1
ATOM 1394 C C . GLU A 1 181 ? -6.459 2.119 -23.301 1.00 67.50 181 GLU A C 1
ATOM 1396 O O . GLU A 1 181 ? -6.317 2.488 -22.139 1.00 67.50 181 GLU A O 1
ATOM 1401 N N . ASP A 1 182 ? -5.544 1.405 -23.948 1.00 81.94 182 ASP A N 1
ATOM 1402 C CA . ASP A 1 182 ? -4.223 1.088 -23.419 1.00 81.94 182 ASP A CA 1
ATOM 1403 C C . ASP A 1 182 ? 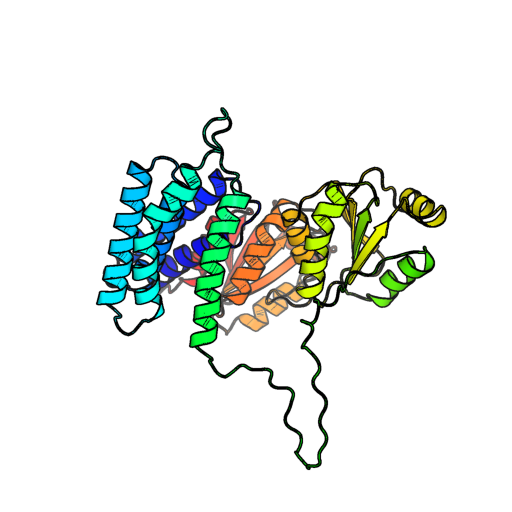-3.414 2.386 -23.272 1.00 81.94 182 ASP A C 1
ATOM 1405 O O . ASP A 1 182 ? -3.123 3.044 -24.271 1.00 81.94 182 ASP A O 1
ATOM 1409 N N . LYS A 1 183 ? -3.129 2.801 -22.030 1.00 91.12 183 LYS A N 1
ATOM 1410 C CA . LYS A 1 183 ? -2.406 4.050 -21.729 1.00 91.12 183 LYS A CA 1
ATOM 1411 C C . LYS A 1 183 ? -0.895 3.847 -21.586 1.00 91.12 183 LYS A C 1
ATOM 1413 O O . LYS A 1 183 ? -0.192 4.805 -21.262 1.00 91.12 183 LYS A O 1
ATOM 1418 N N . VAL A 1 184 ? -0.391 2.631 -21.799 1.00 94.00 184 VAL A N 1
ATOM 1419 C CA . VAL A 1 184 ? 1.048 2.366 -21.797 1.00 94.00 184 VAL A CA 1
ATOM 1420 C C . VAL A 1 184 ? 1.647 2.894 -23.098 1.00 94.00 184 VAL A C 1
ATOM 1422 O O . VAL A 1 184 ? 1.198 2.545 -24.189 1.00 94.00 184 VAL A O 1
ATOM 1425 N N . LEU A 1 185 ? 2.675 3.733 -22.996 1.00 96.50 185 LEU A N 1
ATOM 1426 C CA . LEU A 1 185 ? 3.378 4.265 -24.159 1.00 96.50 185 LEU A CA 1
ATOM 1427 C C . LEU A 1 185 ? 4.446 3.270 -24.611 1.00 96.50 185 LEU A C 1
ATOM 1429 O O . LEU A 1 185 ? 5.367 2.956 -23.862 1.00 96.50 185 LEU A O 1
ATOM 1433 N N . HIS A 1 186 ? 4.328 2.784 -25.842 1.00 96.31 186 HIS A N 1
ATOM 1434 C CA . HIS A 1 186 ? 5.354 1.947 -26.461 1.00 96.31 186 HIS A CA 1
ATOM 1435 C C . HIS A 1 186 ? 6.428 2.863 -27.032 1.00 96.31 186 HIS A C 1
ATOM 1437 O O . HIS A 1 186 ? 6.117 3.785 -27.784 1.00 96.31 186 HIS A O 1
ATOM 1443 N N . ILE A 1 187 ? 7.669 2.638 -26.617 1.00 97.69 187 ILE A N 1
ATOM 1444 C CA . ILE A 1 187 ? 8.812 3.467 -26.981 1.00 97.69 187 ILE A CA 1
ATOM 1445 C C . ILE A 1 187 ? 9.621 2.749 -28.052 1.00 97.69 187 ILE A C 1
ATOM 1447 O O . ILE A 1 187 ? 10.137 1.660 -27.801 1.00 97.69 187 ILE A O 1
ATOM 1451 N N . HIS A 1 188 ? 9.772 3.402 -29.203 1.00 95.88 188 HIS A N 1
ATOM 1452 C CA . HIS A 1 188 ? 10.439 2.853 -30.383 1.00 95.88 188 HIS A CA 1
ATOM 1453 C C . HIS A 1 188 ? 11.736 3.573 -30.769 1.00 95.88 188 HIS A C 1
ATOM 1455 O O . HIS A 1 188 ? 12.395 3.218 -31.747 1.00 95.88 188 HIS A O 1
ATOM 1461 N N . SER A 1 189 ? 12.111 4.613 -30.022 1.00 97.50 189 SER A N 1
ATOM 1462 C CA . SER A 1 189 ? 13.381 5.321 -30.198 1.00 97.50 189 SER A CA 1
ATOM 1463 C C . SER A 1 189 ? 13.858 5.959 -28.898 1.00 97.50 189 SER A C 1
ATOM 1465 O O . SER A 1 189 ? 13.074 6.234 -27.983 1.00 97.50 189 SER A O 1
ATOM 1467 N N . VAL A 1 190 ? 15.150 6.290 -28.834 1.00 97.25 190 VAL A N 1
ATOM 1468 C CA . VAL A 1 190 ? 15.712 7.039 -27.700 1.00 97.25 190 VAL A CA 1
ATOM 1469 C C . VAL A 1 190 ? 15.084 8.432 -27.613 1.00 97.25 190 VAL A C 1
ATOM 1471 O O . VAL A 1 190 ? 14.866 8.951 -26.523 1.00 97.25 190 VAL A O 1
ATOM 1474 N N . VAL A 1 191 ? 14.736 9.042 -28.748 1.00 97.94 191 VAL A N 1
ATOM 1475 C CA . VAL A 1 191 ? 14.084 10.361 -28.767 1.00 97.94 191 VAL A CA 1
ATOM 1476 C C . VAL A 1 191 ? 12.711 10.310 -28.099 1.00 97.94 191 VAL A C 1
ATOM 1478 O O . VAL A 1 191 ? 12.393 11.202 -27.311 1.00 97.94 191 VAL A O 1
ATOM 1481 N N . GLU A 1 192 ? 11.913 9.277 -28.372 1.00 98.19 192 GLU A N 1
ATOM 1482 C CA . GLU A 1 192 ? 10.619 9.072 -27.710 1.00 98.19 192 GLU A CA 1
ATOM 1483 C C . GLU A 1 192 ? 10.790 8.845 -26.207 1.00 98.19 192 GLU A C 1
ATOM 1485 O O . GLU A 1 192 ? 10.086 9.478 -25.420 1.00 98.19 192 GLU A O 1
ATOM 1490 N N . PHE A 1 193 ? 11.772 8.030 -25.806 1.00 98.19 193 PHE A N 1
ATOM 1491 C CA . PHE A 1 193 ? 12.098 7.788 -24.399 1.00 98.19 193 PHE A CA 1
ATOM 1492 C C . PHE A 1 193 ? 12.394 9.095 -23.646 1.00 98.19 193 PHE A C 1
ATOM 1494 O O . PHE A 1 193 ? 11.742 9.428 -22.656 1.00 98.19 193 PHE A O 1
ATOM 1501 N N . GLU A 1 194 ? 13.342 9.884 -24.157 1.00 97.56 194 GLU A N 1
ATOM 1502 C CA . GLU A 1 194 ? 13.752 11.158 -23.554 1.00 97.56 194 GLU A CA 1
ATOM 1503 C C . GLU A 1 194 ? 12.629 12.204 -23.577 1.00 97.56 194 GLU A C 1
ATOM 1505 O O . GLU A 1 194 ? 12.536 13.058 -22.691 1.00 97.56 194 GLU A O 1
ATOM 1510 N N . THR A 1 195 ? 11.774 12.166 -24.602 1.00 98.12 195 THR A N 1
ATOM 1511 C CA . THR A 1 195 ? 10.608 13.051 -24.702 1.00 98.12 195 THR A CA 1
ATOM 1512 C C . THR A 1 195 ? 9.581 12.697 -23.635 1.00 98.12 195 THR A C 1
ATOM 1514 O O . THR A 1 195 ? 9.159 13.587 -22.898 1.00 98.12 195 THR A O 1
ATOM 1517 N N . ALA A 1 196 ? 9.257 11.413 -23.470 1.00 97.56 196 ALA A N 1
ATOM 1518 C CA . ALA A 1 196 ? 8.320 10.947 -22.455 1.00 97.56 196 ALA A CA 1
ATOM 1519 C C . ALA A 1 196 ? 8.784 11.306 -21.032 1.00 97.56 196 ALA A C 1
ATOM 1521 O O . ALA A 1 196 ? 7.998 11.835 -20.242 1.00 97.56 196 ALA A O 1
ATOM 1522 N N . LEU A 1 197 ? 10.076 11.118 -20.723 1.00 97.38 197 LEU A N 1
ATOM 1523 C CA . LEU A 1 197 ? 10.655 11.529 -19.436 1.00 97.38 197 LEU A CA 1
ATOM 1524 C C . LEU A 1 197 ? 10.533 13.041 -19.194 1.00 97.38 197 LEU A C 1
ATOM 1526 O O . LEU A 1 197 ? 10.220 13.477 -18.085 1.00 97.38 197 LEU A O 1
ATOM 1530 N N . ARG A 1 198 ? 10.758 13.859 -20.227 1.00 97.25 198 ARG A N 1
ATOM 1531 C CA . ARG A 1 198 ? 10.676 15.324 -20.137 1.00 97.25 198 ARG A CA 1
ATOM 1532 C C . ARG A 1 198 ? 9.238 15.818 -19.974 1.00 97.25 198 ARG A C 1
ATOM 1534 O O . ARG A 1 198 ? 8.983 16.728 -19.184 1.00 97.25 198 ARG A O 1
ATOM 1541 N N . GLU A 1 199 ? 8.299 15.239 -20.717 1.00 96.56 199 GLU A N 1
ATOM 1542 C CA . GLU A 1 199 ? 6.884 15.625 -20.694 1.00 96.56 199 GLU A CA 1
ATOM 1543 C C . GLU A 1 199 ? 6.176 15.221 -19.397 1.00 96.56 199 GLU A C 1
ATOM 1545 O O . GLU A 1 199 ? 5.243 15.908 -18.968 1.00 96.56 199 GLU A O 1
ATOM 1550 N N . ALA A 1 200 ? 6.663 14.174 -18.724 1.00 94.06 200 ALA A N 1
ATOM 1551 C CA . ALA A 1 200 ? 6.160 13.748 -17.423 1.00 94.06 200 ALA A CA 1
ATOM 1552 C C . ALA A 1 200 ? 6.328 14.812 -16.321 1.00 94.06 200 ALA A C 1
ATOM 1554 O O . ALA A 1 200 ? 5.558 14.823 -15.356 1.00 94.06 200 ALA A O 1
ATOM 1555 N N . LYS A 1 201 ? 7.269 15.759 -16.468 1.00 91.94 201 LYS A N 1
ATOM 1556 C CA . LYS A 1 201 ? 7.568 16.802 -15.469 1.00 91.94 201 LYS A CA 1
ATOM 1557 C C . LYS A 1 201 ? 7.873 16.177 -14.096 1.00 91.94 201 LYS A C 1
ATOM 1559 O O . LYS A 1 201 ? 8.909 15.548 -13.927 1.00 91.94 201 LYS A O 1
ATOM 1564 N N . GLN A 1 202 ? 6.969 16.356 -13.129 1.00 88.25 202 GLN A N 1
ATOM 1565 C CA . GLN A 1 202 ? 7.076 15.848 -11.754 1.00 88.25 202 GLN A CA 1
ATOM 1566 C C . GLN A 1 202 ? 6.309 14.537 -11.529 1.00 88.25 202 GLN A C 1
ATOM 1568 O O . GLN A 1 202 ? 6.314 14.000 -10.417 1.00 88.25 202 GLN A O 1
ATOM 1573 N N . LYS A 1 203 ? 5.607 14.036 -12.554 1.00 92.06 203 LYS A N 1
ATOM 1574 C CA . LYS A 1 203 ? 4.954 12.730 -12.488 1.00 92.06 203 LYS A CA 1
ATOM 1575 C C . LYS A 1 203 ? 6.008 11.635 -12.403 1.00 92.06 203 LYS A C 1
ATOM 1577 O O . LYS A 1 203 ? 7.095 11.765 -12.966 1.00 92.06 203 LYS A O 1
ATOM 1582 N N . LEU A 1 204 ? 5.658 10.558 -11.713 1.00 94.75 204 LEU A N 1
ATOM 1583 C CA . LEU A 1 204 ? 6.430 9.328 -11.769 1.00 94.75 204 LEU A CA 1
ATOM 1584 C C . LEU A 1 204 ? 6.337 8.751 -13.187 1.00 94.75 204 LEU A C 1
ATOM 1586 O O . LEU A 1 204 ? 5.250 8.710 -13.767 1.00 94.75 204 LEU A O 1
ATOM 1590 N N . VAL A 1 205 ? 7.464 8.291 -13.719 1.00 97.62 205 VAL A N 1
ATOM 1591 C CA . VAL A 1 205 ? 7.520 7.488 -14.940 1.00 97.62 205 VAL A CA 1
ATOM 1592 C C . VAL A 1 205 ? 7.991 6.092 -14.580 1.00 97.62 205 VAL A C 1
ATOM 1594 O O . VAL A 1 205 ? 9.050 5.939 -13.977 1.00 97.62 205 VAL A O 1
ATOM 1597 N N . VAL A 1 206 ? 7.215 5.083 -14.952 1.00 97.56 206 VAL A N 1
ATOM 1598 C CA . VAL A 1 206 ? 7.534 3.672 -14.745 1.00 97.56 206 VAL A CA 1
ATOM 1599 C C . VAL A 1 206 ? 7.811 3.053 -16.098 1.00 97.56 206 VAL A C 1
ATOM 1601 O O . VAL A 1 206 ? 6.955 3.062 -16.979 1.00 97.56 206 VAL A O 1
ATOM 1604 N N . VAL A 1 207 ? 9.023 2.545 -16.267 1.00 98.38 207 VAL A N 1
ATOM 1605 C CA . VAL A 1 207 ? 9.508 1.972 -17.517 1.00 98.38 207 VAL A CA 1
ATOM 1606 C C . VAL A 1 207 ? 9.673 0.476 -17.323 1.00 98.38 207 VAL A C 1
ATOM 1608 O O . VAL A 1 207 ? 10.479 0.066 -16.492 1.00 98.38 207 VAL A O 1
ATOM 1611 N N . GLU A 1 208 ? 8.945 -0.333 -18.088 1.00 97.94 208 GLU A N 1
ATOM 1612 C CA . GLU A 1 208 ? 9.266 -1.750 -18.249 1.00 97.94 208 GLU A CA 1
ATOM 1613 C C . GLU A 1 208 ? 10.241 -1.912 -19.419 1.00 97.94 208 GLU A C 1
ATOM 1615 O O . GLU A 1 208 ? 9.890 -1.691 -20.579 1.00 97.94 208 GLU A O 1
ATOM 1620 N N . PHE A 1 209 ? 11.460 -2.349 -19.117 1.00 98.00 209 PHE A N 1
ATOM 1621 C CA . PHE A 1 209 ? 12.370 -2.924 -20.096 1.00 98.00 209 PHE A CA 1
ATOM 1622 C C . PHE A 1 209 ? 12.047 -4.415 -20.245 1.00 98.00 209 PHE A C 1
ATOM 1624 O O . PHE A 1 209 ? 12.202 -5.216 -19.317 1.00 98.00 209 PHE A O 1
ATOM 1631 N N . ALA A 1 210 ? 11.574 -4.785 -21.430 1.00 96.00 210 ALA A N 1
ATOM 1632 C CA . ALA A 1 210 ? 11.056 -6.106 -21.755 1.00 96.00 210 ALA A CA 1
ATOM 1633 C C . ALA A 1 210 ? 11.685 -6.676 -23.035 1.00 96.00 210 ALA A C 1
ATOM 1635 O O . ALA A 1 210 ? 12.397 -5.999 -23.775 1.00 96.00 210 ALA A O 1
ATOM 1636 N N . ALA A 1 211 ? 11.403 -7.950 -23.303 1.00 93.19 211 ALA A N 1
ATOM 1637 C CA . ALA A 1 211 ? 11.708 -8.584 -24.582 1.00 93.19 211 ALA A CA 1
ATOM 1638 C C . ALA A 1 211 ? 10.448 -9.236 -25.149 1.00 93.19 211 ALA A C 1
ATOM 1640 O O . ALA A 1 211 ? 9.694 -9.873 -24.408 1.00 93.19 211 ALA A O 1
ATOM 1641 N N . SER A 1 212 ? 10.252 -9.139 -26.463 1.00 90.19 212 SER A N 1
ATOM 1642 C CA . SER A 1 212 ? 9.083 -9.682 -27.169 1.00 90.19 212 SER A CA 1
ATOM 1643 C C . SER A 1 212 ? 8.906 -11.196 -26.984 1.00 90.19 212 SER A C 1
ATOM 1645 O O . SER A 1 212 ? 7.793 -11.719 -27.021 1.00 90.19 212 SER A O 1
ATOM 1647 N N . THR A 1 213 ? 10.005 -11.909 -26.731 1.00 88.25 213 THR A N 1
ATOM 1648 C CA . THR A 1 213 ? 10.032 -13.363 -26.509 1.00 88.25 213 THR A CA 1
ATOM 1649 C C . THR A 1 213 ? 9.955 -13.763 -25.030 1.00 88.25 213 THR A C 1
ATOM 1651 O O . THR A 1 213 ? 9.878 -14.953 -24.709 1.00 88.25 213 THR A O 1
ATOM 1654 N N . SER A 1 214 ? 9.946 -12.794 -24.108 1.00 89.75 214 SER A N 1
ATOM 1655 C CA . SER A 1 214 ? 9.880 -13.047 -22.668 1.00 89.75 214 SER A CA 1
ATOM 1656 C C . SER A 1 214 ? 8.449 -13.351 -22.230 1.00 89.75 214 SER A C 1
ATOM 1658 O O . SER A 1 214 ? 7.573 -12.481 -22.203 1.00 89.75 214 SER A O 1
ATOM 1660 N N . LYS A 1 215 ? 8.222 -14.599 -21.801 1.00 87.38 215 LYS A N 1
ATOM 1661 C CA . LYS A 1 215 ? 6.951 -15.010 -21.190 1.00 87.38 215 LYS A CA 1
ATOM 1662 C C . LYS A 1 215 ? 6.632 -14.176 -19.943 1.00 87.38 215 LYS A C 1
ATOM 1664 O O . LYS A 1 215 ? 5.501 -13.733 -19.800 1.00 87.38 215 LYS A O 1
ATOM 1669 N N . LYS A 1 216 ? 7.624 -13.920 -19.082 1.00 83.88 216 LYS A N 1
ATOM 1670 C CA . LYS A 1 216 ? 7.438 -13.125 -17.858 1.00 83.88 216 LYS A CA 1
ATOM 1671 C C . LYS A 1 216 ? 7.023 -11.683 -18.166 1.00 83.88 216 LYS A C 1
ATOM 1673 O O . LYS A 1 216 ? 6.103 -11.183 -17.538 1.00 83.88 216 LYS A O 1
ATOM 1678 N N . SER A 1 217 ? 7.641 -11.041 -19.159 1.00 86.19 217 SER A N 1
ATOM 1679 C CA . SER A 1 217 ? 7.243 -9.689 -19.590 1.00 86.19 217 SER A CA 1
ATOM 1680 C C . SER A 1 217 ? 5.826 -9.680 -20.170 1.00 86.19 217 SER A C 1
ATOM 1682 O O . SER A 1 217 ? 5.006 -8.834 -19.830 1.00 86.19 217 SER A O 1
ATOM 1684 N N . SER A 1 218 ? 5.486 -10.696 -20.972 1.00 83.62 218 SER A N 1
ATOM 1685 C CA . SER A 1 218 ? 4.121 -10.861 -21.494 1.00 83.62 218 SER A CA 1
ATOM 1686 C C . SER A 1 218 ? 3.081 -11.042 -20.379 1.00 83.62 218 SER A C 1
ATOM 1688 O O . SER A 1 218 ? 1.957 -10.561 -20.501 1.00 83.62 218 SER A O 1
ATOM 1690 N N . GLU A 1 219 ? 3.442 -11.732 -19.292 1.00 82.25 219 GLU A N 1
ATOM 1691 C CA . GLU A 1 219 ? 2.598 -11.899 -18.104 1.00 82.25 219 GLU A CA 1
ATOM 1692 C C . GLU A 1 219 ? 2.479 -10.610 -17.277 1.00 82.25 219 GLU A C 1
ATOM 1694 O O . GLU A 1 219 ? 1.427 -10.392 -16.681 1.00 82.25 219 GLU A O 1
ATOM 1699 N N . MET A 1 220 ? 3.500 -9.745 -17.263 1.00 83.69 220 MET A N 1
ATOM 1700 C CA . MET A 1 220 ? 3.486 -8.459 -16.553 1.00 83.69 220 MET A CA 1
ATOM 1701 C C . MET A 1 220 ? 2.667 -7.378 -17.265 1.00 83.69 220 MET A C 1
ATOM 1703 O O . MET A 1 220 ? 1.995 -6.584 -16.603 1.00 83.69 220 MET A O 1
ATOM 1707 N N . TYR A 1 221 ? 2.654 -7.375 -18.600 1.00 85.38 221 TYR A N 1
ATOM 1708 C CA . TYR A 1 221 ? 2.017 -6.321 -19.393 1.00 85.38 221 TYR A CA 1
ATOM 1709 C C . TYR A 1 221 ? 0.549 -6.021 -19.013 1.00 85.38 221 TYR A C 1
ATOM 1711 O O . TYR A 1 221 ? 0.222 -4.850 -18.808 1.00 85.38 221 TYR A O 1
ATOM 1719 N N . PRO A 1 222 ? -0.354 -7.011 -18.819 1.00 84.44 222 PRO A N 1
ATOM 1720 C CA . PRO A 1 222 ? -1.727 -6.736 -18.387 1.00 84.44 222 PRO A CA 1
ATOM 1721 C C . PRO A 1 222 ? -1.824 -5.980 -17.054 1.00 84.44 222 PRO A C 1
ATOM 1723 O O . PRO A 1 222 ? -2.756 -5.197 -16.860 1.00 84.44 222 PRO A O 1
ATOM 1726 N N . PHE A 1 223 ? -0.873 -6.193 -16.140 1.00 82.88 223 PHE A N 1
ATOM 1727 C CA . PHE A 1 223 ? -0.818 -5.482 -14.863 1.00 82.88 223 PHE A CA 1
ATOM 1728 C C . PHE A 1 223 ? -0.354 -4.040 -15.051 1.00 82.88 223 PHE A C 1
ATOM 1730 O O . PHE A 1 223 ? -0.952 -3.138 -14.470 1.00 82.88 223 PHE A O 1
ATOM 1737 N N . MET A 1 224 ? 0.635 -3.804 -15.916 1.00 83.94 224 MET A N 1
ATOM 1738 C CA . MET A 1 224 ? 1.060 -2.450 -16.276 1.00 83.94 224 MET A CA 1
ATOM 1739 C C . MET A 1 224 ? -0.077 -1.657 -16.939 1.00 83.94 224 MET A C 1
ATOM 1741 O O . MET A 1 224 ? -0.316 -0.505 -16.579 1.00 83.94 224 MET A O 1
ATOM 1745 N N . VAL A 1 225 ? -0.851 -2.290 -17.830 1.00 82.69 225 VAL A N 1
ATOM 1746 C CA . VAL A 1 225 ? -2.058 -1.679 -18.411 1.00 82.69 225 VAL A CA 1
ATOM 1747 C C . VAL A 1 225 ? -3.070 -1.335 -17.318 1.00 82.69 225 VAL A C 1
ATOM 1749 O O . VAL A 1 225 ? -3.580 -0.218 -17.297 1.00 82.69 225 VAL A O 1
ATOM 1752 N N . ASN A 1 226 ? -3.341 -2.247 -16.378 1.00 81.06 226 ASN A N 1
ATOM 1753 C CA . ASN A 1 226 ? -4.257 -1.974 -15.267 1.00 81.06 226 ASN A CA 1
ATOM 1754 C C . ASN A 1 226 ? -3.799 -0.764 -14.434 1.00 81.06 226 ASN A C 1
ATOM 1756 O O . ASN A 1 226 ? -4.579 0.167 -14.238 1.00 81.06 226 ASN A O 1
ATOM 1760 N N . LEU A 1 227 ? -2.521 -0.731 -14.047 1.00 83.19 227 LEU A N 1
ATOM 1761 C CA . LEU A 1 227 ? -1.930 0.376 -13.296 1.00 83.19 227 LEU A CA 1
ATOM 1762 C C . LEU A 1 227 ? -2.019 1.702 -14.061 1.00 83.19 227 LEU A C 1
ATOM 1764 O O . LEU A 1 227 ? -2.375 2.720 -13.473 1.00 83.19 227 LEU A O 1
ATOM 1768 N N . SER A 1 228 ? -1.802 1.695 -15.379 1.00 85.75 228 SER A N 1
ATOM 1769 C CA . SER A 1 228 ? -1.946 2.894 -16.220 1.00 85.75 228 SER A CA 1
ATOM 1770 C C . SER A 1 228 ? -3.373 3.459 -16.246 1.00 85.75 228 SER A C 1
ATOM 1772 O O . SER A 1 228 ? -3.575 4.661 -16.430 1.00 85.75 228 SER A O 1
ATOM 1774 N N . LEU A 1 229 ? -4.380 2.608 -16.029 1.00 83.00 229 LEU A N 1
ATOM 1775 C CA . LEU A 1 229 ? -5.782 3.011 -15.962 1.00 83.00 229 LEU A CA 1
ATOM 1776 C C . LEU A 1 229 ? -6.161 3.539 -14.574 1.00 83.00 229 LEU A C 1
ATOM 1778 O O . LEU A 1 229 ? -6.980 4.456 -14.479 1.00 83.00 229 LEU A O 1
ATOM 1782 N N . THR A 1 230 ? -5.577 2.980 -13.511 1.00 80.44 230 THR A N 1
ATOM 1783 C CA . THR A 1 230 ? -5.897 3.339 -12.122 1.00 80.44 230 THR A CA 1
ATOM 1784 C C . THR A 1 230 ? -5.052 4.492 -11.575 1.00 80.44 230 THR A C 1
ATOM 1786 O O . THR A 1 230 ? -5.541 5.261 -10.750 1.00 80.44 230 THR A O 1
ATOM 1789 N N . CYS A 1 231 ? -3.813 4.652 -12.045 1.00 82.25 231 CYS A N 1
ATOM 1790 C CA . CYS A 1 231 ? -2.835 5.639 -11.578 1.00 82.25 231 CYS A CA 1
ATOM 1791 C C . CYS A 1 231 ? -2.620 6.731 -12.640 1.00 82.25 231 CYS A C 1
ATOM 1793 O O . CYS A 1 231 ? -1.601 6.774 -13.323 1.00 82.25 231 CYS A O 1
ATOM 1795 N N . ASN A 1 232 ? -3.606 7.621 -12.809 1.00 81.50 232 ASN A N 1
ATOM 1796 C CA . ASN A 1 232 ? -3.610 8.644 -13.874 1.00 81.50 232 ASN A CA 1
ATOM 1797 C C . ASN A 1 232 ? -2.511 9.726 -13.736 1.00 81.50 232 ASN A C 1
ATOM 1799 O O . ASN A 1 232 ? -2.272 10.523 -14.653 1.00 81.50 232 ASN A O 1
ATOM 1803 N N . ASP A 1 233 ? -1.863 9.799 -12.579 1.00 86.50 233 ASP A N 1
ATOM 1804 C CA . ASP A 1 233 ? -0.743 10.683 -12.267 1.00 86.50 233 ASP A CA 1
ATOM 1805 C C . ASP A 1 233 ? 0.633 10.029 -12.468 1.00 86.50 233 ASP A C 1
ATOM 1807 O O . ASP A 1 233 ? 1.650 10.692 -12.262 1.00 86.50 233 ASP A O 1
ATOM 1811 N N . VAL A 1 234 ? 0.663 8.788 -12.959 1.00 91.94 234 VAL A N 1
ATOM 1812 C CA . VAL A 1 234 ? 1.869 8.038 -13.320 1.00 91.94 234 VAL A CA 1
ATOM 1813 C C . VAL A 1 234 ? 1.888 7.797 -14.832 1.00 91.94 234 VAL A C 1
ATOM 1815 O O . VAL A 1 234 ? 0.856 7.543 -15.453 1.00 91.94 234 VAL A O 1
ATOM 1818 N N . VAL A 1 235 ? 3.064 7.912 -15.446 1.00 95.75 235 VAL A N 1
ATOM 1819 C CA . VAL A 1 235 ? 3.287 7.609 -16.866 1.00 95.75 235 VAL A CA 1
ATOM 1820 C C . VAL A 1 235 ? 3.924 6.228 -16.972 1.00 95.75 235 VAL A C 1
ATOM 1822 O O . VAL A 1 235 ? 4.930 5.975 -16.319 1.00 95.75 235 VAL A O 1
ATOM 1825 N N . PHE A 1 236 ? 3.366 5.346 -17.798 1.00 96.38 236 PHE A N 1
ATOM 1826 C CA . PHE A 1 236 ? 3.883 3.989 -17.997 1.00 96.38 236 PHE A CA 1
ATOM 1827 C C . PHE A 1 236 ? 4.463 3.849 -19.399 1.00 96.38 236 PHE A C 1
ATOM 1829 O O . PHE A 1 236 ? 3.777 4.158 -20.375 1.00 96.38 236 PHE A O 1
ATOM 1836 N N . LEU A 1 237 ? 5.711 3.391 -19.492 1.00 98.31 237 LEU A N 1
ATOM 1837 C CA . LEU A 1 237 ? 6.428 3.165 -20.743 1.00 98.31 237 LEU A CA 1
ATOM 1838 C C . LEU A 1 237 ? 6.769 1.678 -20.891 1.00 98.31 237 LEU A C 1
ATOM 1840 O O . LEU A 1 237 ? 7.246 1.061 -19.940 1.00 98.31 237 LEU A O 1
ATOM 1844 N N . LEU A 1 238 ? 6.594 1.132 -22.092 1.00 97.62 238 LEU A N 1
ATOM 1845 C CA . LEU A 1 238 ? 7.125 -0.170 -22.487 1.00 97.62 238 LEU A CA 1
ATOM 1846 C C . LEU A 1 238 ? 8.278 0.029 -23.469 1.00 97.62 238 LEU A C 1
ATOM 1848 O O . LEU A 1 238 ? 8.122 0.697 -24.491 1.00 97.62 238 LEU A O 1
ATOM 1852 N N . VAL A 1 239 ? 9.411 -0.603 -23.178 1.00 98.00 239 VAL A N 1
ATOM 1853 C CA . VAL A 1 239 ? 10.616 -0.590 -24.007 1.00 98.00 239 VAL A CA 1
ATOM 1854 C C . VAL A 1 239 ? 10.968 -2.033 -24.365 1.00 98.00 239 VAL A C 1
ATOM 1856 O O . VAL A 1 239 ? 11.368 -2.810 -23.496 1.00 98.00 239 VAL A O 1
ATOM 1859 N N . LEU A 1 240 ? 10.844 -2.404 -25.640 1.00 97.00 240 LEU A N 1
ATOM 1860 C CA . LEU A 1 240 ? 11.235 -3.731 -26.126 1.00 97.00 240 LEU A CA 1
ATOM 1861 C C . LEU A 1 240 ? 12.676 -3.700 -26.645 1.00 97.00 240 LEU A C 1
ATOM 1863 O O . LEU A 1 240 ? 12.965 -3.131 -27.691 1.00 97.00 240 LEU A O 1
ATOM 1867 N N . GLY A 1 241 ? 13.605 -4.320 -25.919 1.00 93.38 241 GLY A N 1
ATOM 1868 C CA . GLY A 1 241 ? 15.036 -4.256 -26.256 1.00 93.38 241 GLY A CA 1
ATOM 1869 C C . GLY A 1 241 ? 15.437 -5.051 -27.494 1.00 93.38 241 GLY A C 1
ATOM 1870 O O . GLY A 1 241 ? 16.501 -4.820 -28.066 1.00 93.38 241 GLY A O 1
ATOM 1871 N N . ASP A 1 242 ? 14.599 -6.001 -27.905 1.00 93.06 242 ASP A N 1
ATOM 1872 C CA . ASP A 1 242 ? 14.816 -6.877 -29.053 1.00 93.06 242 ASP A CA 1
ATOM 1873 C C . ASP A 1 242 ? 14.118 -6.395 -30.335 1.00 93.06 242 ASP A C 1
ATOM 1875 O O . ASP A 1 242 ? 14.185 -7.089 -31.350 1.00 93.06 242 ASP A O 1
ATOM 1879 N N . GLU A 1 243 ? 13.493 -5.210 -30.330 1.00 92.81 243 GLU A N 1
ATOM 1880 C CA . GLU A 1 243 ? 12.785 -4.701 -31.511 1.00 92.81 243 GLU A CA 1
ATOM 1881 C C . GLU A 1 243 ? 13.708 -4.050 -32.556 1.00 92.81 243 GLU A C 1
ATOM 1883 O O . GLU A 1 243 ? 13.430 -4.122 -33.754 1.00 92.81 243 GLU A O 1
ATOM 1888 N N . SER A 1 244 ? 14.801 -3.407 -32.127 1.00 96.06 244 SER A N 1
ATOM 1889 C CA . SER A 1 244 ? 15.713 -2.675 -33.013 1.00 96.06 244 SER A CA 1
ATOM 1890 C C . SER A 1 244 ? 17.130 -2.564 -32.438 1.00 96.06 244 SER A C 1
ATOM 1892 O O . SER A 1 244 ? 17.370 -2.820 -31.256 1.00 96.06 244 SER A O 1
ATOM 1894 N N . ASP A 1 245 ? 18.095 -2.188 -33.286 1.00 97.56 245 ASP A N 1
ATOM 1895 C CA . ASP A 1 245 ? 19.468 -1.904 -32.847 1.00 97.56 245 ASP A CA 1
ATOM 1896 C C . ASP A 1 245 ? 19.521 -0.741 -31.845 1.00 97.56 245 ASP A C 1
ATOM 1898 O O . ASP A 1 245 ? 20.227 -0.832 -30.843 1.00 97.56 245 ASP A O 1
ATOM 1902 N N . GLU A 1 246 ? 18.723 0.304 -32.076 1.00 97.56 246 GLU A N 1
ATOM 1903 C CA . GLU A 1 246 ? 18.651 1.489 -31.217 1.00 97.56 246 GLU A CA 1
ATOM 1904 C C . GLU A 1 246 ? 18.104 1.149 -29.821 1.00 97.56 246 GLU A C 1
ATOM 1906 O O . GLU A 1 246 ? 18.681 1.554 -28.811 1.00 97.56 246 GLU A O 1
ATOM 1911 N N . MET A 1 247 ? 17.045 0.336 -29.734 1.00 97.06 247 MET A N 1
ATOM 1912 C CA . MET A 1 247 ? 16.489 -0.069 -28.435 1.00 97.06 247 MET A CA 1
ATOM 1913 C C . MET A 1 247 ? 17.443 -0.983 -27.661 1.00 97.06 247 MET A C 1
ATOM 1915 O O . MET A 1 247 ? 17.531 -0.900 -26.435 1.00 97.06 247 MET A O 1
ATOM 1919 N N . ARG A 1 248 ? 18.236 -1.802 -28.358 1.00 96.94 248 ARG A N 1
ATOM 1920 C CA . ARG A 1 248 ? 19.296 -2.590 -27.720 1.00 96.94 248 ARG A CA 1
ATOM 1921 C C . ARG A 1 248 ? 20.411 -1.711 -27.158 1.00 96.94 248 ARG A C 1
ATOM 1923 O O . ARG A 1 248 ? 20.931 -1.998 -26.082 1.00 96.94 248 ARG A O 1
ATOM 1930 N N . GLU A 1 249 ? 20.783 -0.642 -27.859 1.00 97.38 249 GLU A N 1
ATOM 1931 C CA . GLU A 1 249 ? 21.736 0.345 -27.341 1.00 97.38 249 GLU A CA 1
ATOM 1932 C C . GLU A 1 249 ? 21.179 1.072 -26.111 1.00 97.38 249 GLU A C 1
ATOM 1934 O O . GLU A 1 249 ? 21.919 1.285 -25.148 1.00 97.38 249 GLU A O 1
ATOM 1939 N N . LEU A 1 250 ? 19.873 1.367 -26.086 1.00 97.44 250 LEU A N 1
ATOM 1940 C CA . LEU A 1 250 ? 19.204 1.896 -24.897 1.00 97.44 250 LEU A CA 1
ATOM 1941 C C . LEU A 1 250 ? 19.294 0.919 -23.711 1.00 97.44 250 LEU A C 1
ATOM 1943 O O . LEU A 1 250 ? 19.619 1.345 -22.606 1.00 97.44 250 LEU A O 1
ATOM 1947 N N . PHE A 1 251 ? 19.107 -0.387 -23.925 1.00 97.88 251 PHE A N 1
ATOM 1948 C CA . PHE A 1 251 ? 19.294 -1.403 -22.875 1.00 97.88 251 PHE A CA 1
ATOM 1949 C C . PHE A 1 251 ? 20.716 -1.389 -22.304 1.00 97.88 251 PHE A C 1
ATOM 1951 O O . PHE A 1 251 ? 20.897 -1.430 -21.087 1.00 97.88 251 PHE A O 1
ATOM 1958 N N . VAL A 1 252 ? 21.733 -1.286 -23.166 1.00 97.56 252 VAL A N 1
ATOM 1959 C CA . VAL A 1 252 ? 23.136 -1.180 -22.731 1.00 97.56 252 VAL A CA 1
ATOM 1960 C C . VAL A 1 252 ? 23.365 0.109 -21.938 1.00 97.56 252 VAL A C 1
ATOM 1962 O O . VAL A 1 252 ? 24.027 0.080 -20.899 1.00 97.56 252 VAL A O 1
ATOM 1965 N N . ARG A 1 253 ? 22.800 1.233 -22.396 1.00 96.69 253 ARG A N 1
ATOM 1966 C CA . ARG A 1 253 ? 22.899 2.541 -21.731 1.00 96.69 253 ARG A CA 1
ATOM 1967 C C . ARG A 1 253 ? 22.298 2.515 -20.328 1.00 96.69 253 ARG A C 1
ATOM 1969 O O . ARG A 1 253 ? 22.926 3.002 -19.390 1.00 96.69 253 ARG A O 1
ATOM 1976 N N . GLU A 1 254 ? 21.115 1.923 -20.190 1.00 96.50 254 GLU A N 1
ATOM 1977 C CA . GLU A 1 254 ? 20.382 1.820 -18.922 1.00 96.50 254 GLU A CA 1
ATOM 1978 C C . GLU A 1 254 ? 20.854 0.647 -18.042 1.00 96.50 254 GLU A C 1
ATOM 1980 O O . GLU A 1 254 ? 20.406 0.534 -16.901 1.00 96.50 254 GLU A O 1
ATOM 1985 N N . LYS A 1 255 ? 21.816 -0.157 -18.531 1.00 96.81 255 LYS A N 1
ATOM 1986 C CA . LYS A 1 255 ? 22.432 -1.323 -17.866 1.00 96.81 255 LYS A CA 1
ATOM 1987 C C . LYS A 1 255 ? 21.444 -2.454 -17.563 1.00 96.81 255 LYS A C 1
ATOM 1989 O O . LYS A 1 255 ? 21.489 -3.064 -16.499 1.00 96.81 255 LYS A O 1
ATOM 1994 N N . ILE A 1 256 ? 20.565 -2.744 -18.516 1.00 96.88 256 ILE A N 1
ATOM 1995 C CA . ILE A 1 256 ? 19.550 -3.789 -18.385 1.00 96.88 256 ILE A CA 1
ATOM 1996 C C . ILE A 1 256 ? 20.149 -5.146 -18.759 1.00 96.88 256 ILE A C 1
ATOM 1998 O O . ILE A 1 256 ? 20.430 -5.414 -19.927 1.00 96.88 256 ILE A O 1
ATOM 2002 N N . GLU A 1 257 ? 20.336 -6.015 -17.766 1.00 91.88 257 GLU A N 1
ATOM 2003 C CA . GLU A 1 257 ? 20.903 -7.358 -17.970 1.00 91.88 257 GLU A CA 1
ATOM 2004 C C . GLU A 1 257 ? 19.835 -8.452 -18.101 1.00 91.88 257 GLU A C 1
ATOM 2006 O O . GLU A 1 257 ? 20.070 -9.483 -18.738 1.00 91.88 257 GLU A O 1
ATOM 2011 N N . LYS A 1 258 ? 18.656 -8.251 -17.505 1.00 93.88 258 LYS A N 1
ATOM 2012 C CA . LYS A 1 258 ? 17.562 -9.229 -17.477 1.00 93.88 258 LYS A CA 1
ATOM 2013 C C . LYS A 1 258 ? 16.217 -8.538 -17.645 1.00 93.88 258 LYS A C 1
ATOM 2015 O O . LYS A 1 258 ? 16.099 -7.342 -17.431 1.00 93.88 258 LYS A O 1
ATOM 2020 N N . VAL A 1 259 ? 15.208 -9.313 -18.034 1.00 94.19 259 VAL A N 1
ATOM 2021 C CA . VAL A 1 259 ? 13.835 -8.837 -18.246 1.00 94.19 259 VAL A CA 1
ATOM 2022 C C . VAL A 1 259 ? 12.812 -9.771 -17.575 1.00 94.19 259 VAL A C 1
ATOM 2024 O O . VAL A 1 259 ? 13.061 -10.981 -17.496 1.00 94.19 259 VAL A O 1
ATOM 2027 N N . PRO A 1 260 ? 11.643 -9.263 -17.136 1.00 94.94 260 PRO A N 1
ATOM 2028 C CA . PRO A 1 260 ? 11.280 -7.844 -17.093 1.00 94.94 260 PRO A CA 1
ATOM 2029 C C . PRO A 1 260 ? 12.130 -7.078 -16.069 1.00 94.94 260 PRO A C 1
ATOM 2031 O O . PRO A 1 260 ? 12.442 -7.607 -15.002 1.00 94.94 260 PRO A O 1
ATOM 2034 N N . HIS A 1 261 ? 12.510 -5.851 -16.413 1.00 97.69 261 HIS A N 1
ATOM 2035 C CA . HIS A 1 261 ? 13.205 -4.923 -15.520 1.00 97.69 261 HIS A CA 1
ATOM 2036 C C . HIS A 1 261 ? 12.415 -3.630 -15.460 1.00 97.69 261 HIS A C 1
ATOM 2038 O O . HIS A 1 261 ? 12.083 -3.057 -16.495 1.00 97.69 261 HIS A O 1
ATOM 2044 N N . PHE A 1 262 ? 12.108 -3.175 -14.255 1.00 97.31 262 PHE A N 1
ATOM 2045 C CA . PHE A 1 262 ? 11.356 -1.954 -14.031 1.00 97.31 262 PHE A CA 1
ATOM 2046 C C . PHE A 1 262 ? 12.295 -0.855 -13.574 1.00 97.31 262 PHE A C 1
ATOM 2048 O O . PHE A 1 262 ? 13.182 -1.063 -12.750 1.00 97.31 262 PHE A O 1
ATOM 2055 N N . THR A 1 263 ? 12.122 0.337 -14.121 1.00 97.81 263 THR A N 1
ATOM 2056 C CA . THR A 1 263 ? 12.877 1.514 -13.702 1.00 97.81 263 THR A CA 1
ATOM 2057 C C . THR A 1 263 ? 11.933 2.680 -13.504 1.00 97.81 263 THR A C 1
ATOM 2059 O O . THR A 1 263 ? 11.067 2.955 -14.333 1.00 97.81 263 THR A O 1
ATOM 2062 N N . PHE A 1 264 ? 12.112 3.364 -12.386 1.00 96.62 264 PHE A N 1
ATOM 2063 C CA . PHE A 1 264 ? 11.267 4.450 -11.933 1.00 96.62 264 PHE A CA 1
ATOM 2064 C C . PHE A 1 264 ? 12.044 5.752 -12.062 1.00 96.62 264 PHE A C 1
ATOM 2066 O O . PHE A 1 264 ? 13.144 5.883 -11.519 1.00 96.62 264 PHE A O 1
ATOM 2073 N N . TYR A 1 265 ? 11.462 6.723 -12.758 1.00 96.12 265 TYR A N 1
ATOM 2074 C CA . TYR A 1 265 ? 12.040 8.047 -12.937 1.00 96.12 265 TYR A CA 1
ATOM 2075 C C . TYR A 1 265 ? 11.133 9.123 -12.350 1.00 96.12 265 TYR A C 1
ATOM 2077 O O . TYR A 1 265 ? 9.910 9.074 -12.486 1.00 96.12 265 TYR A O 1
ATOM 2085 N N . LYS A 1 266 ? 11.740 10.144 -11.747 1.00 91.62 266 LYS A N 1
ATOM 2086 C CA . LYS A 1 266 ? 11.062 11.382 -11.346 1.00 91.62 266 LYS A CA 1
ATOM 2087 C C . LYS A 1 266 ? 12.003 12.543 -11.636 1.00 91.62 266 LYS A C 1
ATOM 2089 O O . LYS A 1 266 ? 13.191 12.454 -11.352 1.00 91.62 266 LYS A O 1
ATOM 2094 N N . ASN A 1 267 ? 11.494 13.616 -12.243 1.00 90.56 267 ASN A N 1
ATOM 2095 C CA . ASN A 1 267 ? 12.311 14.760 -12.671 1.00 90.56 267 ASN A CA 1
ATOM 2096 C C . ASN A 1 267 ? 13.510 14.368 -13.564 1.00 90.56 267 ASN A C 1
ATOM 2098 O O . ASN A 1 267 ? 14.585 14.946 -13.445 1.00 90.56 267 ASN A O 1
ATOM 2102 N N . MET A 1 268 ? 13.319 13.391 -14.461 1.00 92.31 268 MET A N 1
ATOM 2103 C CA . MET A 1 268 ? 14.355 12.818 -15.342 1.00 92.31 268 MET A CA 1
ATOM 2104 C C . MET A 1 268 ? 15.497 12.068 -14.633 1.00 92.31 268 MET A C 1
ATOM 2106 O O . MET A 1 268 ? 16.440 11.636 -15.290 1.00 92.31 268 MET A O 1
ATOM 2110 N N . GLU A 1 269 ? 15.411 11.861 -13.322 1.00 92.56 269 GLU A N 1
ATOM 2111 C CA . GLU A 1 269 ? 16.383 11.077 -12.565 1.00 92.56 269 GLU A CA 1
ATOM 2112 C C . GLU A 1 269 ? 15.818 9.694 -12.259 1.00 92.56 269 GLU A C 1
ATOM 2114 O O . GLU A 1 269 ? 14.646 9.560 -11.900 1.00 92.56 269 GLU A O 1
ATOM 2119 N N . LYS A 1 270 ? 16.657 8.661 -12.392 1.00 94.75 270 LYS A N 1
ATOM 2120 C CA . LYS A 1 270 ? 16.335 7.309 -11.933 1.00 94.75 270 LYS A CA 1
ATOM 2121 C C . LYS A 1 270 ? 16.286 7.322 -10.404 1.00 94.75 270 LYS A C 1
ATOM 2123 O O . LYS A 1 270 ? 17.298 7.606 -9.769 1.00 94.75 270 LYS A O 1
ATOM 2128 N N . ILE A 1 271 ? 15.127 7.008 -9.832 1.00 91.75 271 ILE A N 1
ATOM 2129 C CA . ILE A 1 271 ? 14.905 7.013 -8.378 1.00 91.75 271 ILE A CA 1
ATOM 2130 C C . ILE A 1 271 ? 14.779 5.613 -7.778 1.00 91.75 271 ILE A C 1
ATOM 2132 O O . ILE A 1 271 ? 14.968 5.466 -6.575 1.00 91.75 271 ILE A O 1
ATOM 2136 N N . HIS A 1 272 ? 14.456 4.600 -8.587 1.00 93.44 272 HIS A N 1
ATOM 2137 C CA . HIS A 1 272 ? 14.329 3.205 -8.158 1.00 93.44 272 HIS A CA 1
ATOM 2138 C C . HIS A 1 272 ? 14.405 2.261 -9.362 1.00 93.44 272 HIS A C 1
ATOM 2140 O O . HIS A 1 272 ? 14.110 2.666 -10.491 1.00 93.44 272 HIS A O 1
ATOM 2146 N N . GLU A 1 273 ? 14.802 1.012 -9.139 1.00 94.69 273 GLU A N 1
ATOM 2147 C CA . GLU A 1 273 ? 14.783 -0.035 -10.158 1.00 94.69 273 GLU A CA 1
ATOM 2148 C C . GLU A 1 273 ? 14.611 -1.421 -9.538 1.00 94.69 273 GLU A C 1
ATOM 2150 O O . GLU A 1 273 ? 15.042 -1.662 -8.414 1.00 94.69 273 GLU A O 1
ATOM 2155 N N . GLU A 1 274 ? 13.998 -2.324 -10.296 1.00 92.69 274 GLU A N 1
ATOM 2156 C CA . GLU A 1 274 ? 13.667 -3.675 -9.861 1.00 92.69 274 GLU A CA 1
ATOM 2157 C C . GLU A 1 274 ? 13.856 -4.676 -10.997 1.00 92.69 274 GLU A C 1
ATOM 2159 O O . GLU A 1 274 ? 13.470 -4.432 -12.142 1.00 92.69 274 GLU A O 1
ATOM 2164 N N . GLU A 1 275 ? 14.392 -5.847 -10.670 1.00 92.50 275 GLU A N 1
ATOM 2165 C CA . GLU A 1 275 ? 14.674 -6.906 -11.635 1.00 92.50 275 GLU A CA 1
ATOM 2166 C C . GLU A 1 275 ? 13.790 -8.128 -11.357 1.00 92.50 275 GLU A C 1
ATOM 2168 O O . GLU A 1 275 ? 13.843 -8.723 -10.282 1.00 92.50 275 GLU A O 1
ATOM 2173 N N . GLY A 1 276 ? 12.993 -8.553 -12.342 1.00 84.56 276 GLY A N 1
ATOM 2174 C CA . GLY A 1 276 ? 12.249 -9.813 -12.269 1.00 84.56 276 GLY A CA 1
ATOM 2175 C C . GLY A 1 276 ? 11.131 -9.855 -11.222 1.00 84.56 276 GLY A C 1
ATOM 2176 O O . GLY A 1 276 ? 10.739 -10.950 -10.810 1.00 84.56 276 GLY A O 1
ATOM 2177 N N . ILE A 1 277 ? 10.625 -8.693 -10.809 1.00 85.19 277 ILE A N 1
ATOM 2178 C CA . ILE A 1 277 ? 9.533 -8.563 -9.840 1.00 85.19 277 ILE A CA 1
ATOM 2179 C C . ILE A 1 277 ? 8.176 -9.008 -10.396 1.00 85.19 277 ILE A C 1
ATOM 2181 O O . ILE A 1 277 ? 7.952 -9.050 -11.607 1.00 85.19 277 ILE A O 1
ATOM 2185 N N . GLY A 1 278 ? 7.265 -9.345 -9.481 1.00 82.69 278 GLY A N 1
ATOM 2186 C CA . GLY A 1 278 ? 5.867 -9.637 -9.786 1.00 82.69 278 GLY A CA 1
ATOM 2187 C C . GLY A 1 278 ? 4.955 -8.400 -9.719 1.00 82.69 278 GLY A C 1
ATOM 2188 O O . GLY A 1 278 ? 5.400 -7.311 -9.349 1.00 82.69 278 GLY A O 1
ATOM 2189 N N . PRO A 1 279 ? 3.656 -8.567 -10.029 1.00 77.25 279 PRO A N 1
ATOM 2190 C CA . PRO A 1 279 ? 2.674 -7.478 -10.058 1.00 77.25 279 PRO A CA 1
ATOM 2191 C C . PRO A 1 279 ? 2.522 -6.700 -8.751 1.00 77.25 279 PRO A C 1
ATOM 2193 O O . PRO A 1 279 ? 2.261 -5.500 -8.779 1.00 77.25 279 PRO A O 1
ATOM 2196 N N . ASP A 1 280 ? 2.677 -7.371 -7.614 1.00 74.56 280 ASP A N 1
ATOM 2197 C CA . ASP A 1 280 ? 2.388 -6.779 -6.309 1.00 74.56 280 ASP A CA 1
ATOM 2198 C C . ASP A 1 280 ? 3.525 -5.885 -5.821 1.00 74.56 280 ASP A C 1
ATOM 2200 O O . ASP A 1 280 ? 3.271 -4.765 -5.385 1.00 74.56 280 ASP A O 1
ATOM 2204 N N . MET A 1 281 ? 4.773 -6.338 -5.984 1.00 82.75 281 MET A N 1
ATOM 2205 C CA . MET A 1 281 ? 5.967 -5.502 -5.810 1.00 82.75 281 MET A CA 1
ATOM 2206 C C . MET A 1 281 ? 5.894 -4.274 -6.727 1.00 82.75 281 MET A C 1
ATOM 2208 O O . MET A 1 281 ? 6.048 -3.153 -6.252 1.00 82.75 281 MET A O 1
ATOM 2212 N N . LEU A 1 282 ? 5.528 -4.461 -8.005 1.00 86.62 282 LEU A N 1
ATOM 2213 C CA . LEU A 1 282 ? 5.347 -3.349 -8.945 1.00 86.62 282 LEU A CA 1
ATOM 2214 C C . LEU A 1 282 ? 4.286 -2.357 -8.452 1.00 86.62 282 LEU A C 1
ATOM 2216 O O . LEU A 1 282 ? 4.519 -1.151 -8.461 1.00 86.62 282 LEU A O 1
ATOM 2220 N N . MET A 1 283 ? 3.123 -2.843 -8.008 1.00 84.25 283 MET A N 1
ATOM 2221 C CA . MET A 1 283 ? 2.083 -1.987 -7.434 1.00 84.25 283 MET A CA 1
ATOM 2222 C C . MET A 1 283 ? 2.593 -1.257 -6.184 1.00 84.25 283 MET A C 1
ATOM 2224 O O . MET A 1 283 ? 2.345 -0.061 -6.045 1.00 84.25 283 MET A O 1
ATOM 2228 N N . GLY A 1 284 ? 3.301 -1.950 -5.289 1.00 82.88 284 GLY A N 1
ATOM 2229 C CA . GLY A 1 284 ? 3.892 -1.373 -4.083 1.00 82.88 284 GLY A CA 1
ATOM 2230 C C . GLY A 1 284 ? 4.820 -0.205 -4.403 1.00 82.88 284 GLY A C 1
ATOM 2231 O O . GLY A 1 284 ? 4.639 0.879 -3.851 1.00 82.88 284 GLY A O 1
ATOM 2232 N N . ASP A 1 285 ? 5.734 -0.392 -5.352 1.00 89.81 285 ASP A N 1
ATOM 2233 C CA . ASP A 1 285 ? 6.665 0.647 -5.795 1.00 89.81 285 ASP A CA 1
ATOM 2234 C C . ASP A 1 285 ? 5.950 1.811 -6.485 1.00 89.81 285 ASP A C 1
ATOM 2236 O O . ASP A 1 285 ? 6.208 2.976 -6.174 1.00 89.81 285 ASP A O 1
ATOM 2240 N N . VAL A 1 286 ? 5.000 1.523 -7.382 1.00 89.50 286 VAL A N 1
ATOM 2241 C CA . VAL A 1 286 ? 4.181 2.551 -8.048 1.00 89.50 286 VAL A CA 1
ATOM 2242 C C . VAL A 1 286 ? 3.474 3.423 -7.015 1.00 89.50 286 VAL A C 1
ATOM 2244 O O . VAL A 1 286 ? 3.497 4.647 -7.126 1.00 89.50 286 VAL A O 1
ATOM 2247 N N . LEU A 1 287 ? 2.870 2.809 -5.996 1.00 86.06 287 LEU A N 1
ATOM 2248 C CA . LEU A 1 287 ? 2.195 3.532 -4.924 1.00 86.06 287 LEU A CA 1
ATOM 2249 C C . LEU A 1 287 ? 3.197 4.318 -4.069 1.00 86.06 287 LEU A C 1
ATOM 2251 O O . LEU A 1 287 ? 2.953 5.484 -3.775 1.00 86.06 287 LEU A O 1
ATOM 2255 N N . TYR A 1 288 ? 4.328 3.713 -3.703 1.00 88.75 288 TYR A N 1
ATOM 2256 C CA . TYR A 1 288 ? 5.324 4.317 -2.816 1.00 88.75 288 TYR A CA 1
ATOM 2257 C C . TYR A 1 288 ? 6.043 5.522 -3.425 1.00 88.75 288 TYR A C 1
ATOM 2259 O O . TYR A 1 288 ? 6.275 6.505 -2.716 1.00 88.75 288 TYR A O 1
ATOM 2267 N N . TYR A 1 289 ? 6.401 5.449 -4.710 1.00 89.44 289 TYR A N 1
ATOM 2268 C CA . TYR A 1 289 ? 7.155 6.486 -5.423 1.00 89.44 289 TYR A CA 1
ATOM 2269 C C . TYR A 1 289 ? 6.259 7.460 -6.207 1.00 89.44 289 TYR A C 1
ATOM 2271 O O . TYR A 1 289 ? 6.696 8.559 -6.570 1.00 89.44 289 TYR A O 1
ATOM 2279 N N . GLY A 1 290 ? 5.009 7.069 -6.473 1.00 83.12 290 GLY A N 1
ATOM 2280 C CA . GLY A 1 290 ? 4.056 7.830 -7.279 1.00 83.12 290 GLY A CA 1
ATOM 2281 C C . GLY A 1 290 ? 3.266 8.885 -6.515 1.00 83.12 290 GLY A C 1
ATOM 2282 O O . GLY A 1 290 ? 2.678 9.740 -7.167 1.00 83.12 290 GLY A O 1
ATOM 2283 N N . ASP A 1 291 ? 3.276 8.841 -5.178 1.00 66.06 291 ASP A N 1
ATOM 2284 C CA . ASP A 1 291 ? 2.361 9.547 -4.271 1.00 66.06 291 ASP A CA 1
ATOM 2285 C C . ASP A 1 291 ? 2.304 11.083 -4.414 1.00 66.06 291 ASP A C 1
ATOM 2287 O O . ASP A 1 291 ? 2.808 11.837 -3.587 1.00 66.06 291 ASP A O 1
ATOM 2291 N N . ASN A 1 292 ? 1.659 11.567 -5.470 1.00 57.81 292 ASN A N 1
ATOM 2292 C CA . ASN A 1 292 ? 1.400 12.986 -5.675 1.00 57.81 292 ASN A CA 1
ATOM 2293 C C . ASN A 1 292 ? -0.070 13.353 -5.356 1.00 57.81 292 ASN A C 1
ATOM 2295 O O . ASN A 1 292 ? -0.418 14.529 -5.443 1.00 57.81 292 ASN A O 1
ATOM 2299 N N . HIS A 1 293 ? -0.937 12.388 -4.994 1.00 54.19 293 HIS A N 1
ATOM 2300 C CA . HIS A 1 293 ? -2.387 12.605 -4.798 1.00 54.19 293 HIS A CA 1
ATOM 2301 C C . HIS A 1 293 ? -3.042 11.785 -3.669 1.00 54.19 293 HIS A C 1
ATOM 2303 O O . HIS A 1 293 ? -4.269 11.634 -3.658 1.00 54.19 293 HIS A O 1
ATOM 2309 N N . SER A 1 294 ? -2.292 11.218 -2.722 1.00 62.69 294 SER A N 1
ATOM 2310 C CA . SER A 1 294 ? -2.935 10.530 -1.600 1.00 62.69 294 SER A CA 1
ATOM 2311 C C . SER A 1 294 ? -3.480 11.488 -0.536 1.00 62.69 294 SER A C 1
ATOM 2313 O O . SER A 1 294 ? -3.147 12.668 -0.474 1.00 62.69 294 SER A O 1
ATOM 2315 N N . GLY A 1 295 ? -4.311 10.946 0.361 1.00 78.38 295 GLY A N 1
ATOM 2316 C CA . GLY A 1 295 ? -4.616 11.583 1.645 1.00 78.38 295 GLY A CA 1
ATOM 2317 C C . GLY A 1 295 ? -3.426 11.602 2.620 1.00 78.38 295 GLY A C 1
ATOM 2318 O O . GLY A 1 295 ? -3.643 11.821 3.810 1.00 78.38 295 GLY A O 1
ATOM 2319 N N . VAL A 1 296 ? -2.201 11.320 2.156 1.00 91.94 296 VAL A N 1
ATOM 2320 C CA . VAL A 1 296 ? -0.958 11.364 2.931 1.00 91.94 296 VAL A CA 1
ATOM 2321 C C . VAL A 1 296 ? -0.181 12.617 2.534 1.00 91.94 296 VAL A C 1
ATOM 2323 O O . VAL A 1 296 ? 0.164 12.826 1.376 1.00 91.94 296 VAL A O 1
ATOM 2326 N N . VAL A 1 297 ? 0.091 13.483 3.506 1.00 93.38 297 VAL A N 1
ATOM 2327 C CA . VAL A 1 297 ? 0.855 14.714 3.286 1.00 93.38 297 VAL A CA 1
ATOM 2328 C C . VAL A 1 297 ? 2.339 14.376 3.162 1.00 93.38 297 VAL A C 1
ATOM 2330 O O . VAL A 1 297 ? 2.938 13.883 4.118 1.00 93.38 297 VAL A O 1
ATOM 2333 N N . GLN A 1 298 ? 2.948 14.672 2.017 1.00 92.75 298 GLN A N 1
ATOM 2334 C CA . GLN A 1 298 ? 4.395 14.551 1.851 1.00 92.75 298 GLN A CA 1
ATOM 2335 C C . GLN A 1 298 ? 5.113 15.732 2.523 1.00 92.75 298 GLN A C 1
ATOM 2337 O O . GLN A 1 298 ? 4.804 16.893 2.257 1.00 92.75 298 GLN A O 1
ATOM 2342 N N . LEU A 1 299 ? 6.078 15.422 3.386 1.00 95.12 299 LEU A N 1
ATOM 2343 C CA . LEU A 1 299 ? 6.908 16.380 4.114 1.00 95.12 299 LEU A CA 1
ATOM 2344 C C . LEU A 1 299 ? 8.352 16.270 3.617 1.00 95.12 299 LEU A C 1
ATOM 2346 O O . LEU A 1 299 ? 8.869 15.162 3.449 1.00 95.12 299 LEU A O 1
ATOM 2350 N N . HIS A 1 300 ? 8.993 17.415 3.395 1.00 94.94 300 HIS A N 1
ATOM 2351 C CA . HIS A 1 300 ? 10.318 17.507 2.778 1.00 94.94 300 HIS A CA 1
ATOM 2352 C C . HIS A 1 300 ? 11.387 18.050 3.727 1.00 94.94 300 HIS A C 1
ATOM 2354 O O . HIS A 1 300 ? 12.566 18.074 3.384 1.00 94.94 300 HIS A O 1
ATOM 2360 N N . ASN A 1 301 ? 11.011 18.532 4.907 1.00 97.50 301 ASN A N 1
ATOM 2361 C CA . ASN A 1 301 ? 11.925 19.095 5.897 1.00 97.50 301 ASN A CA 1
ATOM 2362 C C . ASN A 1 301 ? 11.253 19.140 7.281 1.00 97.50 301 ASN A C 1
ATOM 2364 O O . ASN A 1 301 ? 10.069 18.831 7.433 1.00 97.50 301 ASN A O 1
ATOM 2368 N N . ARG A 1 302 ? 12.024 19.517 8.304 1.00 96.38 302 ARG A N 1
ATOM 2369 C CA . ARG A 1 302 ? 11.530 19.692 9.673 1.00 96.38 302 ARG A CA 1
ATOM 2370 C C . ARG A 1 302 ? 10.404 20.720 9.758 1.00 96.38 302 ARG A C 1
ATOM 2372 O O . ARG A 1 302 ? 9.433 20.502 10.478 1.00 96.38 302 ARG A O 1
ATOM 2379 N N . GLU A 1 303 ? 10.540 21.830 9.049 1.00 97.69 303 GLU A N 1
ATOM 2380 C CA . GLU A 1 303 ? 9.601 22.943 9.096 1.00 97.69 303 GLU A CA 1
ATOM 2381 C C . GLU A 1 303 ? 8.209 22.526 8.590 1.00 97.69 303 GLU A C 1
ATOM 2383 O O . GLU A 1 303 ? 7.201 22.940 9.163 1.00 97.69 303 GLU A O 1
ATOM 2388 N N . ASP A 1 304 ? 8.139 21.641 7.592 1.00 97.62 304 ASP A N 1
ATOM 2389 C CA . ASP A 1 304 ? 6.891 21.044 7.109 1.00 97.62 304 ASP A CA 1
ATOM 2390 C C . ASP A 1 304 ? 6.215 20.211 8.208 1.00 97.62 304 ASP A C 1
ATOM 2392 O O . ASP A 1 304 ? 5.002 20.319 8.408 1.00 97.62 304 ASP A O 1
ATOM 2396 N N . VAL A 1 305 ? 6.994 19.409 8.950 1.00 96.62 305 VAL A N 1
ATOM 2397 C CA . VAL A 1 305 ? 6.494 18.606 10.080 1.00 96.62 305 VAL A CA 1
ATOM 2398 C C . VAL A 1 305 ? 5.933 19.521 11.166 1.00 96.62 305 VAL A C 1
ATOM 2400 O O . VAL A 1 305 ? 4.796 19.347 11.601 1.00 96.62 305 VAL A O 1
ATOM 2403 N N . GLU A 1 306 ? 6.705 20.520 11.592 1.00 96.06 306 GLU A N 1
ATOM 2404 C CA . GLU A 1 306 ? 6.312 21.452 12.652 1.00 96.06 306 GLU A CA 1
ATOM 2405 C C . GLU A 1 306 ? 5.071 22.260 12.265 1.00 96.06 306 GLU A C 1
ATOM 2407 O O . GLU A 1 306 ? 4.152 22.422 13.075 1.00 96.06 306 GLU A O 1
ATOM 2412 N N . LYS A 1 307 ? 5.002 22.703 11.007 1.00 96.81 307 LYS A N 1
ATOM 2413 C CA . LYS A 1 307 ? 3.831 23.378 10.456 1.00 96.81 307 LYS A CA 1
ATOM 2414 C C . LYS A 1 307 ? 2.609 22.463 10.448 1.00 96.81 307 LYS A C 1
ATOM 2416 O O . LYS A 1 307 ? 1.554 22.886 10.907 1.00 96.81 307 LYS A O 1
ATOM 2421 N N . LEU A 1 308 ? 2.733 21.218 9.985 1.00 95.81 308 LEU A N 1
ATOM 2422 C CA . LEU A 1 308 ? 1.608 20.280 9.960 1.00 95.81 308 LEU A CA 1
ATOM 2423 C C . LEU A 1 308 ? 1.090 19.974 11.375 1.00 95.81 308 LEU A C 1
ATOM 2425 O O . LEU A 1 308 ? -0.122 19.912 11.588 1.00 95.81 308 LEU A O 1
ATOM 2429 N N . ILE A 1 309 ? 1.995 19.825 12.346 1.00 94.94 309 ILE A N 1
ATOM 2430 C CA . ILE A 1 309 ? 1.645 19.649 13.760 1.00 94.94 309 ILE A CA 1
ATOM 2431 C C . ILE A 1 309 ? 0.883 20.875 14.283 1.00 94.94 309 ILE A C 1
ATOM 2433 O O . ILE A 1 309 ? -0.146 20.722 14.943 1.00 94.94 309 ILE A O 1
ATOM 2437 N N . ALA A 1 310 ? 1.361 22.086 13.983 1.00 94.06 310 ALA A N 1
ATOM 2438 C CA . ALA A 1 310 ? 0.712 23.325 14.404 1.00 94.06 310 ALA A CA 1
ATOM 2439 C C . ALA A 1 310 ? -0.679 23.496 13.772 1.00 94.06 310 ALA A C 1
ATOM 2441 O O . ALA A 1 310 ? -1.635 23.795 14.490 1.00 94.06 310 ALA A O 1
ATOM 2442 N N . ASP A 1 311 ? -0.797 23.242 12.465 1.00 92.94 311 ASP A N 1
ATOM 2443 C CA . ASP A 1 311 ? -2.039 23.365 11.695 1.00 92.94 311 ASP A CA 1
ATOM 2444 C C . ASP A 1 311 ? -3.137 22.416 12.222 1.00 92.94 311 ASP A C 1
ATOM 2446 O O . ASP A 1 311 ? -4.315 22.755 12.168 1.00 92.94 311 ASP A O 1
ATOM 2450 N N . ASN A 1 312 ? -2.765 21.264 12.796 1.00 89.56 312 ASN A N 1
ATOM 2451 C CA . ASN A 1 312 ? -3.707 20.249 13.294 1.00 89.56 312 ASN A CA 1
ATOM 2452 C C . ASN A 1 312 ? -3.862 20.220 14.823 1.00 89.56 312 ASN A C 1
ATOM 2454 O O . ASN A 1 312 ? -4.573 19.367 15.361 1.00 89.56 312 ASN A O 1
ATOM 2458 N N . LYS A 1 313 ? -3.223 21.143 15.552 1.00 85.75 313 LYS A N 1
ATOM 2459 C CA . LYS A 1 313 ? -3.205 21.133 17.024 1.00 85.75 313 LYS A CA 1
ATOM 2460 C C . LYS A 1 313 ? -4.595 21.274 17.656 1.00 85.75 313 LYS A C 1
ATOM 2462 O O . LYS A 1 313 ? -4.834 20.712 18.717 1.00 85.75 313 LYS A O 1
ATOM 2467 N N . ALA A 1 314 ? -5.494 22.033 17.031 1.00 81.38 314 ALA A N 1
ATOM 2468 C CA . ALA A 1 314 ? -6.839 22.294 17.553 1.00 81.38 314 ALA A CA 1
ATOM 2469 C C . ALA A 1 314 ? -7.902 21.290 17.062 1.00 81.38 314 ALA A C 1
ATOM 2471 O O . ALA A 1 314 ? -9.024 21.295 17.567 1.00 81.38 314 ALA A O 1
ATOM 2472 N N . ASP A 1 315 ? -7.555 20.420 16.111 1.00 77.50 315 ASP A N 1
ATOM 2473 C CA . ASP A 1 315 ? -8.527 19.597 15.381 1.00 77.50 315 ASP A CA 1
ATOM 2474 C C . ASP A 1 315 ? -8.872 18.283 16.101 1.00 77.50 315 ASP A C 1
ATOM 2476 O O . ASP A 1 315 ? -9.727 17.526 15.637 1.00 77.50 315 ASP A O 1
ATOM 2480 N N . ASN A 1 316 ? -8.217 17.994 17.236 1.00 79.00 316 ASN A N 1
ATOM 2481 C CA . ASN A 1 316 ? -8.349 16.751 18.011 1.00 79.00 316 ASN A CA 1
ATOM 2482 C C . ASN A 1 316 ? -8.153 15.472 17.157 1.00 79.00 316 ASN A C 1
ATOM 2484 O O . ASN A 1 316 ? -8.606 14.377 17.509 1.00 79.00 316 ASN A O 1
ATOM 2488 N N . LYS A 1 317 ? -7.489 15.610 16.004 1.00 88.88 317 LYS A N 1
ATOM 2489 C CA . LYS A 1 317 ? -7.119 14.513 15.109 1.00 88.88 317 LYS A CA 1
ATOM 2490 C C . LYS A 1 317 ? -5.789 13.918 15.547 1.00 88.88 317 LYS A C 1
ATOM 2492 O O . LYS A 1 317 ? -4.936 14.600 16.110 1.00 88.88 317 LYS A O 1
ATOM 2497 N N . LEU A 1 318 ? -5.614 12.625 15.289 1.00 93.62 318 LEU A N 1
ATOM 2498 C CA . LEU A 1 318 ? -4.308 11.984 15.431 1.00 93.62 318 LEU A CA 1
ATOM 2499 C C . LEU A 1 318 ? -3.489 12.233 14.162 1.00 93.62 318 LEU A C 1
ATOM 2501 O O . LEU A 1 318 ? -3.919 11.824 13.088 1.00 93.62 318 LEU A O 1
ATOM 2505 N N . LEU A 1 319 ? -2.316 12.845 14.268 1.00 96.19 319 LEU A N 1
ATOM 2506 C CA . LEU A 1 319 ? -1.362 12.890 13.165 1.00 96.19 319 LEU A CA 1
ATOM 2507 C C . LEU A 1 319 ? -0.496 11.624 13.221 1.00 96.19 319 LEU A C 1
ATOM 2509 O O . LEU A 1 319 ? 0.121 11.323 14.243 1.00 96.19 319 LEU A O 1
ATOM 2513 N N . VAL A 1 320 ? -0.500 10.863 12.130 1.00 97.44 320 VAL A N 1
ATOM 2514 C CA . VAL A 1 320 ? 0.298 9.653 11.922 1.00 97.44 320 VAL A CA 1
ATOM 2515 C C . VAL A 1 320 ? 1.415 10.000 10.943 1.00 97.44 320 VAL A C 1
ATOM 2517 O O . VAL A 1 320 ? 1.165 10.134 9.746 1.00 97.44 320 VAL A O 1
ATOM 2520 N N . LEU A 1 321 ? 2.630 10.188 11.456 1.00 98.00 321 LEU A N 1
ATOM 2521 C CA . LEU A 1 321 ? 3.807 10.515 10.656 1.00 98.00 321 LEU A CA 1
ATOM 2522 C C . LEU A 1 321 ? 4.609 9.245 10.354 1.00 98.00 321 LEU A C 1
ATOM 2524 O O . LEU A 1 321 ? 5.244 8.698 11.250 1.00 98.00 321 LEU A O 1
ATOM 2528 N N . ASP A 1 322 ? 4.582 8.804 9.099 1.00 97.56 322 ASP A N 1
ATOM 2529 C CA . ASP A 1 322 ? 5.388 7.714 8.542 1.00 97.56 322 ASP A CA 1
ATOM 2530 C C . ASP A 1 322 ? 6.789 8.224 8.160 1.00 97.56 322 ASP A C 1
ATOM 2532 O O . ASP A 1 322 ? 6.964 8.987 7.206 1.00 97.56 322 ASP A O 1
ATOM 2536 N N . VAL A 1 323 ? 7.801 7.838 8.932 1.00 97.88 323 VAL A N 1
ATOM 2537 C CA . VAL A 1 323 ? 9.205 8.154 8.662 1.00 97.88 323 VAL A CA 1
ATOM 2538 C C . VAL A 1 323 ? 9.844 6.959 7.958 1.00 97.88 323 VAL A C 1
ATOM 2540 O O . VAL A 1 323 ? 10.154 5.943 8.587 1.00 97.88 323 VAL A O 1
ATOM 2543 N N . GLY A 1 324 ? 10.054 7.101 6.649 1.00 95.88 324 GLY A N 1
ATOM 2544 C CA . GLY A 1 324 ? 10.703 6.111 5.789 1.00 95.88 324 GLY A CA 1
ATOM 2545 C C . GLY A 1 324 ? 12.025 6.612 5.205 1.00 95.88 324 GLY A C 1
ATOM 2546 O O . GLY A 1 324 ? 12.509 7.684 5.561 1.00 95.88 324 GLY A O 1
ATOM 2547 N N . LEU A 1 325 ? 12.602 5.846 4.278 1.00 93.75 325 LEU A N 1
ATOM 2548 C CA . LEU A 1 325 ? 13.779 6.231 3.482 1.00 93.75 325 LEU A CA 1
ATOM 2549 C C . LEU A 1 325 ? 13.521 5.963 1.996 1.00 93.75 325 LEU A C 1
ATOM 2551 O O . LEU A 1 325 ? 12.649 5.159 1.653 1.00 93.75 325 LEU A O 1
ATOM 2555 N N . LYS A 1 326 ? 14.295 6.593 1.106 1.00 85.94 326 LYS A N 1
ATOM 2556 C CA . LYS A 1 326 ? 14.146 6.426 -0.353 1.00 85.94 326 LYS A CA 1
ATOM 2557 C C . LYS A 1 326 ? 14.287 4.971 -0.804 1.00 85.94 326 LYS A C 1
ATOM 2559 O O . LYS A 1 326 ? 13.504 4.515 -1.634 1.00 85.94 326 LYS A O 1
ATOM 2564 N N . HIS A 1 327 ? 15.236 4.237 -0.224 1.00 85.44 327 HIS A N 1
ATOM 2565 C CA . HIS A 1 327 ? 15.500 2.832 -0.544 1.00 85.44 327 HIS A CA 1
ATOM 2566 C C . HIS A 1 327 ? 15.262 1.955 0.683 1.00 85.44 327 HIS A C 1
ATOM 2568 O O . HIS A 1 327 ? 16.161 1.705 1.485 1.00 85.44 327 HIS A O 1
ATOM 2574 N N . CYS A 1 328 ? 14.017 1.518 0.856 1.00 88.38 328 CYS A N 1
ATOM 2575 C CA . CYS A 1 328 ? 13.596 0.769 2.032 1.00 88.38 328 CYS A CA 1
ATOM 2576 C C . CYS A 1 328 ? 12.453 -0.188 1.678 1.00 88.38 328 CYS A C 1
ATOM 2578 O O . CYS A 1 328 ? 11.285 0.198 1.687 1.00 88.38 328 CYS A O 1
ATOM 2580 N N . GLY A 1 329 ? 12.780 -1.458 1.422 1.00 86.25 329 GLY A N 1
ATOM 2581 C CA . GLY A 1 329 ? 11.785 -2.497 1.123 1.00 86.25 329 GLY A CA 1
ATOM 2582 C C . GLY A 1 329 ? 10.667 -2.609 2.175 1.00 86.25 329 GLY A C 1
ATOM 2583 O O . GLY A 1 329 ? 9.494 -2.615 1.809 1.00 86.25 329 GLY A O 1
ATOM 2584 N N . PRO A 1 330 ? 10.965 -2.614 3.492 1.00 90.75 330 PRO A N 1
ATOM 2585 C CA . PRO A 1 330 ? 9.925 -2.595 4.523 1.00 90.75 330 PRO A CA 1
ATOM 2586 C C . PRO A 1 330 ? 9.007 -1.362 4.472 1.00 90.75 330 PRO A C 1
ATOM 2588 O O . PRO A 1 330 ? 7.821 -1.486 4.777 1.00 90.75 330 PRO A O 1
ATOM 2591 N N . CYS A 1 331 ? 9.532 -0.199 4.071 1.00 93.19 331 CYS A N 1
ATOM 2592 C CA . CYS A 1 331 ? 8.761 1.032 3.910 1.00 93.19 331 CYS A CA 1
ATOM 2593 C C . CYS A 1 331 ? 7.805 0.913 2.712 1.00 93.19 331 CYS A C 1
ATOM 2595 O O . CYS A 1 331 ? 6.615 1.183 2.855 1.00 93.19 331 CYS A O 1
ATOM 2597 N N . VAL A 1 332 ? 8.292 0.399 1.573 1.00 88.62 332 VAL A N 1
ATOM 2598 C CA . VAL A 1 332 ? 7.451 0.071 0.407 1.00 88.62 332 VAL A CA 1
ATOM 2599 C C . VAL A 1 332 ? 6.347 -0.914 0.803 1.00 88.62 332 VAL A C 1
ATOM 2601 O O . VAL A 1 332 ? 5.177 -0.681 0.508 1.00 88.62 332 VAL A O 1
ATOM 2604 N N . LYS A 1 333 ? 6.687 -1.977 1.548 1.00 84.94 333 LYS A N 1
ATOM 2605 C CA . LYS A 1 333 ? 5.737 -3.027 1.958 1.00 84.94 333 LYS A CA 1
ATOM 2606 C C . LYS A 1 333 ? 4.574 -2.492 2.803 1.00 84.94 333 LYS A C 1
ATOM 2608 O O . LYS A 1 333 ? 3.441 -2.947 2.639 1.00 84.94 333 LYS A O 1
ATOM 2613 N N . VAL A 1 334 ? 4.828 -1.568 3.734 1.00 89.81 334 VAL A N 1
ATOM 2614 C CA . VAL A 1 334 ? 3.778 -1.057 4.637 1.00 89.81 334 VAL A CA 1
ATOM 2615 C C . VAL A 1 334 ? 2.945 0.057 4.004 1.00 89.81 334 VAL A C 1
ATOM 2617 O O . VAL A 1 334 ? 1.767 0.203 4.328 1.00 89.81 334 VAL A O 1
ATOM 2620 N N . TYR A 1 335 ? 3.510 0.818 3.073 1.00 90.50 335 TYR A N 1
ATOM 2621 C CA . TYR A 1 335 ? 2.910 2.051 2.577 1.00 90.50 335 TYR A CA 1
ATOM 2622 C C . TYR A 1 335 ? 1.526 1.908 1.900 1.00 90.50 335 TYR A C 1
ATOM 2624 O O . TYR A 1 335 ? 0.659 2.744 2.164 1.00 90.50 335 TYR A O 1
ATOM 2632 N N . PRO A 1 336 ? 1.202 0.836 1.143 1.00 84.62 336 PRO A N 1
ATOM 2633 C CA . PRO A 1 336 ? -0.171 0.599 0.682 1.00 84.62 336 PRO A CA 1
ATOM 2634 C C . PRO A 1 336 ? -1.199 0.540 1.824 1.00 84.62 336 PRO A C 1
ATOM 2636 O O . PRO A 1 336 ? -2.342 0.969 1.664 1.00 84.62 336 PRO A O 1
ATOM 2639 N N . THR A 1 337 ? -0.783 0.065 3.003 1.00 86.50 337 THR A N 1
ATOM 2640 C CA . THR A 1 337 ? -1.616 0.085 4.214 1.00 86.50 337 THR A CA 1
ATOM 2641 C C . THR A 1 337 ? -1.835 1.518 4.688 1.00 86.50 337 THR A C 1
ATOM 2643 O O . THR A 1 337 ? -2.966 1.892 4.973 1.00 86.50 337 THR A O 1
ATOM 2646 N N . VAL A 1 338 ? -0.791 2.351 4.696 1.00 91.62 338 VAL A N 1
ATOM 2647 C CA . VAL A 1 338 ? -0.879 3.779 5.054 1.00 91.62 338 VAL A CA 1
ATOM 2648 C C . VAL A 1 338 ? -1.863 4.517 4.140 1.00 91.62 338 VAL A C 1
ATOM 2650 O O . VAL A 1 338 ? -2.757 5.205 4.629 1.00 91.62 338 VAL A O 1
ATOM 2653 N N . LEU A 1 339 ? -1.772 4.305 2.822 1.00 86.81 339 LEU A N 1
ATOM 2654 C CA . LEU A 1 339 ? -2.698 4.867 1.830 1.00 86.81 339 LEU A CA 1
ATOM 2655 C C . LEU A 1 339 ? -4.151 4.440 2.045 1.00 86.81 339 LEU A C 1
ATOM 2657 O O . LEU A 1 339 ? -5.083 5.210 1.808 1.00 86.81 339 LEU A O 1
ATOM 2661 N N . LYS A 1 340 ? -4.360 3.182 2.430 1.00 82.19 340 LYS A N 1
ATOM 2662 C CA . LYS A 1 340 ? -5.695 2.649 2.688 1.00 82.19 340 LYS A CA 1
ATOM 2663 C C . LYS A 1 340 ? -6.281 3.266 3.957 1.00 82.19 340 LYS A C 1
ATOM 2665 O O . LYS A 1 340 ? -7.407 3.757 3.922 1.00 82.19 340 LYS A O 1
ATOM 2670 N N . LEU A 1 341 ? -5.502 3.301 5.037 1.00 87.31 341 LEU A N 1
ATOM 2671 C CA . LEU A 1 341 ? -5.922 3.868 6.317 1.00 87.31 341 LEU A CA 1
ATOM 2672 C C . LEU A 1 341 ? -6.186 5.374 6.217 1.00 87.31 341 LEU A C 1
ATOM 2674 O O . LEU A 1 341 ? -7.173 5.842 6.782 1.00 87.31 341 LEU A O 1
ATOM 2678 N N . SER A 1 342 ? -5.392 6.117 5.437 1.00 89.81 342 SER A N 1
ATOM 2679 C CA . SER A 1 342 ? -5.607 7.557 5.234 1.00 89.81 342 SER A CA 1
ATOM 2680 C C . SER A 1 342 ? -6.934 7.891 4.560 1.00 89.81 342 SER A C 1
ATOM 2682 O O . SER A 1 342 ? -7.513 8.936 4.838 1.00 89.81 342 SER A O 1
ATOM 2684 N N . LYS A 1 343 ? -7.468 6.980 3.740 1.00 84.19 343 LYS A N 1
ATOM 2685 C CA . LYS A 1 343 ? -8.796 7.113 3.120 1.00 84.19 343 LYS A CA 1
ATOM 2686 C C . LYS A 1 343 ? -9.948 6.693 4.037 1.00 84.19 343 LYS A C 1
ATOM 2688 O O . LYS A 1 343 ? -11.092 7.010 3.735 1.00 84.19 343 LYS A O 1
ATOM 2693 N N . GLN A 1 344 ? -9.677 5.931 5.097 1.00 80.75 344 GLN A N 1
ATOM 2694 C CA . GLN A 1 344 ? -10.706 5.340 5.968 1.00 80.75 344 GLN A CA 1
ATOM 2695 C C . GLN A 1 344 ? -10.832 6.024 7.328 1.00 80.75 344 GLN A C 1
ATOM 2697 O O . GLN A 1 344 ? -11.839 5.862 8.020 1.00 80.75 344 GLN A O 1
ATOM 2702 N N . MET A 1 345 ? -9.799 6.748 7.749 1.00 85.25 345 MET A N 1
ATOM 2703 C CA . MET A 1 345 ? -9.711 7.334 9.080 1.00 85.25 345 MET A CA 1
ATOM 2704 C C . MET A 1 345 ? -9.780 8.860 9.016 1.00 85.25 345 MET A C 1
ATOM 2706 O O . MET A 1 345 ? -8.777 9.538 9.206 1.00 85.25 345 MET A O 1
ATOM 2710 N N . ASP A 1 346 ? -10.985 9.409 8.844 1.00 83.31 346 ASP A N 1
ATOM 2711 C CA . ASP A 1 346 ? -11.224 10.867 8.793 1.00 83.31 346 ASP A CA 1
ATOM 2712 C C . ASP A 1 346 ? -10.790 11.620 10.071 1.00 83.31 346 ASP A C 1
ATOM 2714 O O . ASP A 1 346 ? -10.573 12.837 10.072 1.00 83.31 346 ASP A O 1
ATOM 2718 N N . ASN A 1 347 ? -10.681 10.897 11.191 1.00 84.44 347 ASN A N 1
ATOM 2719 C CA . ASN A 1 347 ? -10.220 11.395 12.488 1.00 84.44 347 ASN A CA 1
ATOM 2720 C C . ASN A 1 347 ? -8.692 11.308 12.671 1.00 84.44 347 ASN A C 1
ATOM 2722 O O . ASN A 1 347 ? -8.194 11.478 13.790 1.00 84.44 347 ASN A O 1
ATOM 2726 N N . ALA A 1 348 ? -7.954 11.029 11.601 1.00 91.75 348 ALA A N 1
ATOM 2727 C CA . ALA A 1 348 ? -6.506 11.064 11.571 1.00 91.75 348 ALA A CA 1
ATOM 2728 C C . ALA A 1 348 ? -6.000 11.816 10.337 1.00 91.75 348 ALA A C 1
ATOM 2730 O O . ALA A 1 348 ? -6.664 11.892 9.308 1.00 91.75 348 ALA A O 1
ATOM 2731 N N . VAL A 1 349 ? -4.812 12.394 10.466 1.00 94.50 349 VAL A N 1
ATOM 2732 C CA . VAL A 1 349 ? -4.069 13.009 9.368 1.00 94.50 349 VAL A CA 1
ATOM 2733 C C . VAL A 1 349 ? -2.834 12.166 9.147 1.00 94.50 349 VAL A C 1
ATOM 2735 O O . VAL A 1 349 ? -2.058 11.957 10.075 1.00 94.50 349 VAL A O 1
ATOM 2738 N N . PHE A 1 350 ? -2.658 11.664 7.934 1.00 96.12 350 PHE A N 1
ATOM 2739 C CA . PHE A 1 350 ? -1.489 10.872 7.587 1.00 96.12 350 PHE A CA 1
ATOM 2740 C C . PHE A 1 350 ? -0.479 11.769 6.899 1.00 96.12 350 PHE A C 1
ATOM 2742 O O . PHE A 1 350 ? -0.834 12.592 6.056 1.00 96.12 350 PHE A O 1
ATOM 2749 N N . ALA A 1 351 ? 0.780 11.612 7.269 1.00 96.56 351 ALA A N 1
ATOM 2750 C CA . ALA A 1 351 ? 1.885 12.300 6.641 1.00 96.56 351 ALA A CA 1
ATOM 2751 C C . ALA A 1 351 ? 3.062 11.352 6.500 1.00 96.56 351 ALA A C 1
ATOM 2753 O O . ALA A 1 351 ? 3.177 10.385 7.252 1.00 96.56 351 ALA A O 1
ATOM 2754 N N . ARG A 1 352 ? 3.939 11.641 5.549 1.00 95.50 352 ARG A N 1
ATOM 2755 C CA . ARG A 1 352 ? 5.138 10.856 5.310 1.00 95.50 352 ARG A CA 1
ATOM 2756 C C . ARG A 1 352 ? 6.325 11.760 5.041 1.00 95.50 352 ARG A C 1
ATOM 2758 O O . ARG A 1 352 ? 6.186 12.795 4.398 1.00 95.50 352 ARG A O 1
ATOM 2765 N N . MET A 1 353 ? 7.500 11.336 5.490 1.00 95.00 353 MET A N 1
ATOM 2766 C CA . MET A 1 353 ? 8.768 11.951 5.111 1.00 95.00 353 MET A CA 1
ATOM 2767 C C . MET A 1 353 ? 9.791 10.899 4.689 1.00 95.00 353 MET A C 1
ATOM 2769 O O . MET A 1 353 ? 9.786 9.774 5.195 1.00 95.00 353 MET A O 1
ATOM 2773 N N . ASN A 1 354 ? 10.700 11.286 3.795 1.00 94.31 354 ASN A N 1
ATOM 2774 C CA . ASN A 1 354 ? 11.897 10.503 3.503 1.00 94.31 354 ASN A CA 1
ATOM 2775 C C . ASN A 1 354 ? 13.052 11.051 4.353 1.00 94.31 354 ASN A C 1
ATOM 2777 O O . ASN A 1 354 ? 13.522 12.169 4.151 1.00 94.31 354 ASN A O 1
ATOM 2781 N N . GLY A 1 355 ? 13.506 10.271 5.329 1.00 94.88 355 GLY A N 1
ATOM 2782 C CA . GLY A 1 355 ? 14.511 10.693 6.303 1.00 94.88 355 GLY A CA 1
ATOM 2783 C C . GLY A 1 355 ? 15.892 10.998 5.717 1.00 94.88 355 GLY A C 1
ATOM 2784 O O . GLY A 1 355 ? 16.651 11.769 6.298 1.00 94.88 355 GLY A O 1
ATOM 2785 N N . ASP A 1 356 ? 16.199 10.437 4.549 1.00 95.00 356 ASP A N 1
ATOM 2786 C CA . ASP A 1 356 ? 17.423 10.634 3.765 1.00 95.00 356 ASP A CA 1
ATOM 2787 C C . ASP A 1 356 ? 17.237 11.619 2.597 1.00 95.00 356 ASP A C 1
ATOM 2789 O O . ASP A 1 356 ? 18.029 11.646 1.651 1.00 95.00 356 ASP A O 1
ATOM 2793 N N . GLU A 1 357 ? 16.183 12.439 2.621 1.00 93.25 357 GLU A N 1
ATOM 2794 C CA . GLU A 1 357 ? 15.940 13.391 1.541 1.00 93.25 357 GLU A CA 1
ATOM 2795 C C . GLU A 1 357 ? 16.973 14.518 1.495 1.00 93.25 357 GLU A C 1
ATOM 2797 O O . GLU A 1 357 ? 17.495 14.825 0.422 1.00 93.25 357 GLU A O 1
ATOM 2802 N N . ASN A 1 358 ? 17.259 15.124 2.649 1.00 95.62 358 ASN A N 1
ATOM 2803 C CA . ASN A 1 358 ? 18.174 16.252 2.822 1.00 95.62 358 ASN A CA 1
ATOM 2804 C C . ASN A 1 358 ? 18.652 16.368 4.284 1.00 95.62 358 ASN A C 1
ATOM 2806 O O . ASN A 1 358 ? 18.229 15.610 5.158 1.00 95.62 358 ASN A O 1
ATOM 2810 N N . GLU A 1 359 ? 19.539 17.331 4.561 1.00 97.81 359 GLU A N 1
ATOM 2811 C CA . GLU A 1 359 ? 20.117 17.549 5.897 1.00 97.81 359 GLU A CA 1
ATOM 2812 C C . GLU A 1 359 ? 19.072 17.846 6.982 1.00 97.81 359 GLU A C 1
ATOM 2814 O O . GLU A 1 359 ? 19.218 17.353 8.101 1.00 97.81 359 GLU A O 1
ATOM 2819 N N . SER A 1 360 ? 18.004 18.5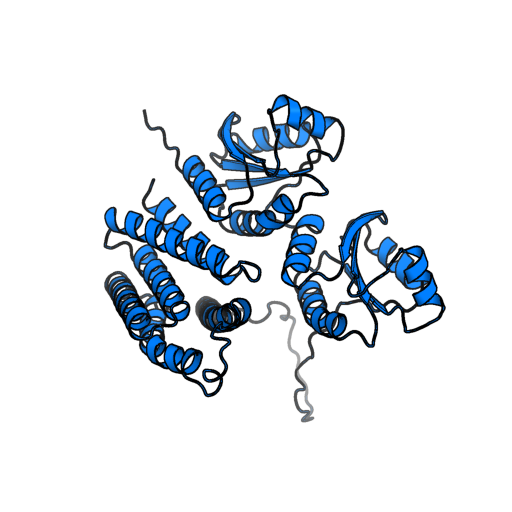87 6.657 1.00 98.12 360 SER A N 1
ATOM 2820 C CA . SER A 1 360 ? 16.919 18.892 7.604 1.00 98.12 360 SER A CA 1
ATOM 2821 C C . SER A 1 360 ? 16.188 17.612 8.028 1.00 98.12 360 SER A C 1
ATOM 2823 O O . SER A 1 360 ? 16.004 17.371 9.222 1.00 98.12 360 SER A O 1
ATOM 2825 N N . CYS A 1 361 ? 15.877 16.724 7.076 1.00 97.81 361 CYS A N 1
ATOM 2826 C CA . CYS A 1 361 ? 15.281 15.416 7.365 1.00 97.81 361 CYS A CA 1
ATOM 2827 C C . CYS A 1 361 ? 16.212 14.526 8.201 1.00 97.81 361 CYS A C 1
ATOM 2829 O O . CYS A 1 361 ? 15.793 13.979 9.219 1.00 97.81 361 CYS A O 1
ATOM 2831 N N . MET A 1 362 ? 17.497 14.439 7.843 1.00 97.44 362 MET A N 1
ATOM 2832 C CA . MET A 1 362 ? 18.465 13.647 8.613 1.00 97.44 362 MET A CA 1
ATOM 2833 C C . MET A 1 362 ? 18.630 14.167 10.046 1.00 97.44 362 MET A C 1
ATOM 2835 O O . MET A 1 362 ? 18.836 13.381 10.973 1.00 97.44 362 MET A O 1
ATOM 2839 N N . GLN A 1 363 ? 18.552 15.486 10.247 1.00 97.75 363 GLN A N 1
ATOM 2840 C CA . GLN A 1 363 ? 18.578 16.074 11.583 1.00 97.75 363 GLN A CA 1
ATOM 2841 C C . GLN A 1 363 ? 17.291 15.771 12.356 1.00 97.75 363 GLN A C 1
ATOM 2843 O O . GLN A 1 363 ? 17.367 15.438 13.536 1.00 97.75 363 GLN A O 1
ATOM 2848 N N . PHE A 1 364 ? 16.130 15.805 11.697 1.00 97.75 364 PHE A N 1
ATOM 2849 C CA . PHE A 1 364 ? 14.863 15.395 12.302 1.00 97.75 364 PHE A CA 1
ATOM 2850 C C . PHE A 1 364 ? 14.919 13.950 12.821 1.00 97.75 364 PHE A C 1
ATOM 2852 O O . PHE A 1 364 ? 14.531 13.703 13.961 1.00 97.75 364 PHE A O 1
ATOM 2859 N N . LEU A 1 365 ? 15.471 13.012 12.039 1.00 97.50 365 LEU A N 1
ATOM 2860 C CA . LEU A 1 365 ? 15.656 11.617 12.465 1.00 97.50 365 LEU A CA 1
ATOM 2861 C C . LEU A 1 365 ? 16.475 11.520 13.759 1.00 97.50 365 LEU A C 1
ATOM 2863 O O . LEU A 1 365 ? 16.087 10.797 14.674 1.00 97.50 365 LEU A O 1
ATOM 2867 N N . LYS A 1 366 ? 17.581 12.270 13.858 1.00 97.38 366 LYS A N 1
ATOM 2868 C CA . LYS A 1 366 ? 18.434 12.296 15.059 1.00 97.38 366 LYS A CA 1
ATOM 2869 C C . LYS A 1 366 ? 17.704 12.873 16.265 1.00 97.38 366 LYS A C 1
ATOM 2871 O O . LYS A 1 366 ? 17.746 12.285 17.339 1.00 97.38 366 LYS A O 1
ATOM 2876 N N . ASP A 1 367 ? 17.042 14.011 16.084 1.00 96.62 367 ASP A N 1
ATOM 2877 C CA . ASP A 1 367 ? 16.345 14.713 17.163 1.00 96.62 367 ASP A CA 1
ATOM 2878 C C . ASP A 1 367 ? 15.183 13.884 17.716 1.00 96.62 367 ASP A C 1
ATOM 2880 O O . ASP A 1 367 ? 14.904 13.920 18.914 1.00 96.62 367 ASP A O 1
ATOM 2884 N N . MET A 1 368 ? 14.514 13.132 16.842 1.00 96.00 368 MET A N 1
ATOM 2885 C CA . MET A 1 368 ? 13.418 12.240 17.202 1.00 96.00 368 MET A CA 1
ATOM 2886 C C . MET A 1 368 ? 13.890 10.838 17.600 1.00 96.00 368 MET A C 1
ATOM 2888 O O . MET A 1 368 ? 13.041 10.003 17.886 1.00 96.00 368 MET A O 1
ATOM 2892 N N . ASP A 1 369 ? 15.193 10.545 17.627 1.00 96.38 369 ASP A N 1
ATOM 2893 C CA . ASP A 1 369 ? 15.740 9.210 17.920 1.00 96.38 369 ASP A CA 1
ATOM 2894 C C . ASP A 1 369 ? 15.100 8.104 17.050 1.00 96.38 369 ASP A C 1
ATOM 2896 O O . ASP A 1 369 ? 14.571 7.098 17.536 1.00 96.38 369 ASP A O 1
ATOM 2900 N N . VAL A 1 370 ? 15.051 8.350 15.737 1.00 96.81 370 VAL A N 1
ATOM 2901 C CA . VAL A 1 370 ? 14.625 7.380 14.720 1.00 96.81 370 VAL A CA 1
ATOM 2902 C C . VAL A 1 370 ? 15.863 6.641 14.222 1.00 96.81 370 VAL A C 1
ATOM 2904 O O . VAL A 1 370 ? 16.649 7.172 13.438 1.00 96.81 370 VAL A O 1
ATOM 2907 N N . VAL A 1 371 ? 16.036 5.412 14.707 1.00 95.25 371 VAL A N 1
ATOM 2908 C CA . VAL A 1 371 ? 17.189 4.550 14.389 1.00 95.25 371 VAL A CA 1
ATOM 2909 C C . VAL A 1 371 ? 16.869 3.554 13.273 1.00 95.25 371 VAL A C 1
ATOM 2911 O O . VAL A 1 371 ? 17.739 3.210 12.477 1.00 95.25 371 VAL A O 1
ATOM 2914 N N . GLU A 1 372 ? 15.616 3.111 13.198 1.00 95.88 372 GLU A N 1
ATOM 2915 C CA . GLU A 1 372 ? 15.138 2.115 12.241 1.00 95.88 372 GLU A CA 1
ATOM 2916 C C . GLU A 1 372 ? 13.928 2.660 11.480 1.00 95.88 372 GLU A C 1
ATOM 2918 O O . GLU A 1 372 ? 13.174 3.488 11.995 1.00 95.88 372 GLU A O 1
ATOM 2923 N N . VAL A 1 373 ? 13.734 2.199 10.246 1.00 96.31 373 VAL A N 1
ATOM 2924 C CA . VAL A 1 373 ? 12.593 2.579 9.407 1.00 96.31 373 VAL A CA 1
ATOM 2925 C C . VAL A 1 373 ? 11.879 1.337 8.852 1.00 96.31 373 VAL A C 1
ATOM 2927 O O . VAL A 1 373 ? 12.527 0.310 8.634 1.00 96.31 373 VAL A O 1
ATOM 2930 N N . PRO A 1 374 ? 10.562 1.411 8.589 1.00 97.31 374 PRO A N 1
ATOM 2931 C CA . PRO A 1 374 ? 9.686 2.556 8.852 1.00 97.31 374 PRO A CA 1
ATOM 2932 C C . PRO A 1 374 ? 9.444 2.766 10.355 1.00 97.31 374 PRO A C 1
ATOM 2934 O O . PRO A 1 374 ? 9.273 1.808 11.113 1.00 97.31 374 PRO A O 1
ATOM 2937 N N . THR A 1 375 ? 9.440 4.031 10.776 1.00 98.31 375 THR A N 1
ATOM 2938 C CA . THR A 1 375 ? 9.017 4.447 12.118 1.00 98.31 375 THR A CA 1
ATOM 2939 C C . THR A 1 375 ? 7.813 5.361 11.994 1.00 98.31 375 THR A C 1
ATOM 2941 O O . THR A 1 375 ? 7.868 6.391 11.334 1.00 98.31 375 THR A O 1
ATOM 2944 N N . PHE A 1 376 ? 6.741 5.018 12.691 1.00 98.38 376 PHE A N 1
ATOM 2945 C CA . PHE A 1 376 ? 5.543 5.828 12.797 1.00 98.38 376 PHE A CA 1
ATOM 2946 C C . PHE A 1 376 ? 5.584 6.626 14.093 1.00 98.38 376 PHE A C 1
ATOM 2948 O O . PHE A 1 376 ? 5.703 6.046 15.174 1.00 98.38 376 PHE A O 1
ATOM 2955 N N . LEU A 1 377 ? 5.471 7.948 13.997 1.00 98.00 377 LEU A N 1
ATOM 2956 C CA . LEU A 1 377 ? 5.285 8.836 15.142 1.00 98.00 377 LEU A CA 1
ATOM 2957 C C . LEU A 1 377 ? 3.810 9.229 15.230 1.00 98.00 377 LEU A C 1
ATOM 2959 O O . LEU A 1 377 ? 3.207 9.662 14.248 1.00 98.00 377 LEU A O 1
ATOM 2963 N N . PHE A 1 378 ? 3.230 9.080 16.417 1.00 97.00 378 PHE A N 1
ATOM 2964 C CA . PHE A 1 378 ? 1.844 9.444 16.693 1.00 97.00 378 PHE A CA 1
ATOM 2965 C C . PHE A 1 378 ? 1.822 10.765 17.446 1.00 97.00 378 PHE A C 1
ATOM 2967 O O . PHE A 1 378 ? 2.384 10.861 18.538 1.00 97.00 378 PHE A O 1
ATOM 2974 N N . ILE A 1 379 ? 1.189 11.781 16.863 1.00 95.31 379 ILE A N 1
ATOM 2975 C CA . ILE A 1 379 ? 1.143 13.136 17.414 1.00 95.31 379 ILE A CA 1
ATOM 2976 C C . ILE A 1 379 ? -0.304 13.559 17.661 1.00 95.31 379 ILE A C 1
ATOM 2978 O O . ILE A 1 379 ? -1.180 13.374 16.814 1.00 95.31 379 ILE A O 1
ATOM 2982 N N . ARG A 1 380 ? -0.561 14.144 18.832 1.00 91.25 380 ARG A N 1
ATOM 2983 C CA . ARG A 1 380 ? -1.861 14.697 19.228 1.00 91.25 380 ARG A CA 1
ATOM 2984 C C . ARG A 1 380 ? -1.648 15.943 20.077 1.00 91.25 380 ARG A C 1
ATOM 2986 O O . ARG A 1 380 ? -0.712 15.992 20.864 1.00 91.25 380 ARG A O 1
ATOM 2993 N N . ASP A 1 381 ? -2.489 16.957 19.887 1.00 89.31 381 ASP A N 1
ATOM 2994 C CA . ASP A 1 381 ? -2.431 18.233 20.620 1.00 89.31 381 ASP A CA 1
ATOM 2995 C C . ASP A 1 381 ? -1.055 18.931 20.563 1.00 89.31 381 ASP A C 1
ATOM 2997 O O . ASP A 1 381 ? -0.692 19.738 21.420 1.00 89.31 381 ASP A O 1
ATOM 3001 N N . GLY A 1 382 ? -0.291 18.665 19.500 1.00 90.00 382 GLY A N 1
ATOM 3002 C CA . GLY A 1 382 ? 1.051 19.205 19.302 1.00 90.00 382 GLY A CA 1
ATOM 3003 C C . GLY A 1 382 ? 2.184 18.380 19.918 1.00 90.00 382 GLY A C 1
ATOM 3004 O O . GLY A 1 382 ? 3.336 18.789 19.804 1.00 90.00 382 GLY A O 1
ATOM 3005 N N . GLU A 1 383 ? 1.887 17.245 20.553 1.00 91.12 383 GLU A N 1
ATOM 3006 C CA . GLU A 1 383 ? 2.863 16.423 21.270 1.00 91.12 383 GLU A CA 1
ATOM 3007 C C . GLU A 1 383 ? 2.927 14.998 20.716 1.00 91.12 383 GLU A C 1
ATOM 3009 O O . GLU A 1 383 ? 1.911 14.400 20.352 1.00 91.12 383 GLU A O 1
ATOM 3014 N N . ILE A 1 384 ? 4.135 14.430 20.672 1.00 93.69 384 ILE A N 1
ATOM 3015 C CA . ILE A 1 384 ? 4.331 13.019 20.332 1.00 93.69 384 ILE A CA 1
ATOM 3016 C C . ILE A 1 384 ? 3.811 12.182 21.499 1.00 93.69 384 ILE A C 1
ATOM 3018 O O . ILE A 1 384 ? 4.390 12.181 22.584 1.00 93.69 384 ILE A O 1
ATOM 3022 N N . CYS A 1 385 ? 2.724 11.455 21.271 1.00 93.50 385 CYS A N 1
ATOM 3023 C CA . CYS A 1 385 ? 2.094 10.604 22.273 1.00 93.50 385 CYS A CA 1
ATOM 3024 C C . CYS A 1 385 ? 2.487 9.127 22.131 1.00 93.50 385 CYS A C 1
ATOM 3026 O O . CYS A 1 385 ? 2.257 8.343 23.053 1.00 93.50 385 CYS A O 1
ATOM 3028 N N . GLY A 1 386 ? 3.108 8.740 21.012 1.00 94.62 386 GLY A N 1
ATOM 3029 C CA . GLY A 1 386 ? 3.519 7.362 20.775 1.00 94.62 386 GLY A CA 1
ATOM 3030 C C . GLY A 1 386 ? 4.436 7.165 19.580 1.00 94.62 386 GLY A C 1
ATOM 3031 O O . GLY A 1 386 ? 4.629 8.064 18.760 1.00 94.62 386 GLY A O 1
ATOM 3032 N N . ARG A 1 387 ? 4.968 5.944 19.469 1.00 96.88 387 ARG A N 1
ATOM 3033 C CA . ARG A 1 387 ? 5.701 5.481 18.291 1.00 96.88 387 ARG A CA 1
ATOM 3034 C C . ARG A 1 387 ? 5.504 3.997 18.027 1.00 96.88 387 ARG A C 1
ATOM 3036 O O . ARG A 1 387 ? 5.293 3.227 18.960 1.00 96.88 387 ARG A O 1
ATOM 3043 N N . TYR A 1 388 ? 5.659 3.614 16.769 1.00 97.62 388 TYR A N 1
ATOM 3044 C CA . TYR A 1 388 ? 5.721 2.230 16.322 1.00 97.62 388 TYR A CA 1
ATOM 3045 C C . TYR A 1 388 ? 6.863 2.066 15.323 1.00 97.62 388 TYR A C 1
ATOM 3047 O O . TYR A 1 388 ? 7.022 2.896 14.436 1.00 97.62 388 TYR A O 1
ATOM 3055 N N . VAL A 1 389 ? 7.655 1.007 15.469 1.00 97.56 389 VAL A N 1
ATOM 3056 C CA . VAL A 1 389 ? 8.771 0.695 14.569 1.00 97.56 389 VAL A CA 1
ATOM 3057 C C . VAL A 1 389 ? 8.465 -0.631 13.887 1.00 97.56 389 VAL A C 1
ATOM 3059 O O . VAL A 1 389 ? 8.258 -1.640 14.565 1.00 97.56 389 VAL A O 1
ATOM 3062 N N . GLY A 1 390 ? 8.429 -0.628 12.555 1.00 94.69 390 GLY A N 1
ATOM 3063 C CA . GLY A 1 390 ? 8.196 -1.823 11.749 1.00 94.69 390 GLY A CA 1
ATOM 3064 C C . GLY A 1 390 ? 7.102 -1.673 10.693 1.00 94.69 390 GLY A C 1
ATOM 3065 O O . GLY A 1 390 ? 6.417 -0.662 10.590 1.00 94.69 390 GLY A O 1
ATOM 3066 N N . SER A 1 391 ? 6.954 -2.720 9.882 1.00 92.25 391 SER A N 1
ATOM 3067 C CA . SER A 1 391 ? 6.081 -2.764 8.699 1.00 92.25 391 SER A CA 1
ATOM 3068 C C . SER A 1 391 ? 4.883 -3.716 8.849 1.00 92.25 391 SER A C 1
ATOM 3070 O O . SER A 1 391 ? 4.253 -4.098 7.860 1.00 92.25 391 SER A O 1
ATOM 3072 N N . GLY A 1 392 ? 4.571 -4.130 10.082 1.00 89.25 392 GLY A N 1
ATOM 3073 C CA . GLY A 1 392 ? 3.453 -5.021 10.384 1.00 89.25 392 GLY A CA 1
ATOM 3074 C C . GLY A 1 392 ? 2.115 -4.306 10.218 1.00 89.25 392 GLY A C 1
ATOM 3075 O O . GLY A 1 392 ? 1.835 -3.336 10.918 1.00 89.25 392 GLY A O 1
ATOM 3076 N N . LYS A 1 393 ? 1.279 -4.771 9.282 1.00 86.25 393 LYS A N 1
ATOM 3077 C CA . LYS A 1 393 ? 0.006 -4.112 8.943 1.00 86.25 393 LYS A CA 1
ATOM 3078 C C . LYS A 1 393 ? -0.963 -4.072 10.129 1.00 86.25 393 LYS A C 1
ATOM 3080 O O . LYS A 1 393 ? -1.541 -3.027 10.418 1.00 86.25 393 LYS A O 1
ATOM 3085 N N . GLY A 1 394 ? -1.134 -5.206 10.814 1.00 83.25 394 GLY A N 1
ATOM 3086 C CA . GLY A 1 394 ? -2.051 -5.317 11.950 1.00 83.25 394 GLY A CA 1
ATOM 3087 C C . GLY A 1 394 ? -1.540 -4.600 13.188 1.00 83.25 394 GLY A C 1
ATOM 3088 O O . GLY A 1 394 ? -2.297 -3.881 13.840 1.00 83.25 394 GLY A O 1
ATOM 3089 N N . GLU A 1 395 ? -0.236 -4.703 13.440 1.00 89.81 395 GLU A N 1
ATOM 3090 C CA . GLU A 1 395 ? 0.439 -3.962 14.497 1.00 89.81 395 GLU A CA 1
ATOM 3091 C C . GLU A 1 395 ? 0.285 -2.444 14.286 1.00 89.81 395 GLU A C 1
ATOM 3093 O O . GLU A 1 395 ? -0.157 -1.753 15.202 1.00 89.81 395 GLU A O 1
ATOM 3098 N N . LEU A 1 396 ? 0.523 -1.934 13.070 1.00 93.06 396 LEU A N 1
ATOM 3099 C CA . LEU A 1 396 ? 0.332 -0.518 12.734 1.00 93.06 396 LEU A CA 1
ATOM 3100 C C . LEU A 1 396 ? -1.111 -0.047 12.970 1.00 93.06 396 LEU A C 1
ATOM 3102 O O . LEU A 1 396 ? -1.319 0.977 13.623 1.00 93.06 396 LEU A O 1
ATOM 3106 N N . ILE A 1 397 ? -2.112 -0.789 12.473 1.00 89.81 397 ILE A N 1
ATOM 3107 C CA . ILE A 1 397 ? -3.533 -0.476 12.717 1.00 89.81 397 ILE A CA 1
ATOM 3108 C C . ILE A 1 397 ? -3.801 -0.388 14.218 1.00 89.81 397 ILE A C 1
ATOM 3110 O O . ILE A 1 397 ? -4.464 0.538 14.690 1.00 89.81 397 ILE A O 1
ATOM 3114 N N . GLY A 1 398 ? -3.265 -1.343 14.971 1.00 87.31 398 GLY A N 1
ATOM 3115 C CA . GLY A 1 398 ? -3.442 -1.412 16.406 1.00 87.31 398 GLY A CA 1
ATOM 3116 C C . GLY A 1 398 ? -2.892 -0.224 17.167 1.00 87.31 398 GLY A C 1
ATOM 3117 O O . GLY A 1 398 ? -3.558 0.307 18.059 1.00 87.31 398 GLY A O 1
ATOM 3118 N N . GLU A 1 399 ? -1.692 0.208 16.801 1.00 93.56 399 GLU A N 1
ATOM 3119 C CA . GLU A 1 399 ? -1.053 1.386 17.375 1.00 93.56 399 GLU A CA 1
ATOM 3120 C C . GLU A 1 399 ? -1.846 2.654 17.039 1.00 93.56 399 GLU A C 1
ATOM 3122 O O . GLU A 1 399 ? -2.208 3.407 17.946 1.00 93.56 399 GLU A O 1
ATOM 3127 N N . ILE A 1 400 ? -2.246 2.838 15.774 1.00 92.19 400 ILE A N 1
ATOM 3128 C CA . ILE A 1 400 ? -3.087 3.974 15.365 1.00 92.19 400 ILE A CA 1
ATOM 3129 C C . ILE A 1 400 ? -4.381 4.003 16.185 1.00 92.19 400 ILE A C 1
ATOM 3131 O O . ILE A 1 400 ? -4.718 5.029 16.773 1.00 92.19 400 ILE A O 1
ATOM 3135 N N . LEU A 1 401 ? -5.099 2.882 16.287 1.00 88.19 401 LEU A N 1
ATOM 3136 C CA . LEU A 1 401 ? -6.364 2.810 17.024 1.00 88.19 401 LEU A CA 1
ATOM 3137 C C . LEU A 1 401 ? -6.192 3.011 18.534 1.00 88.19 401 LEU A C 1
ATOM 3139 O O . LEU A 1 401 ? -7.077 3.585 19.182 1.00 88.19 401 LEU A O 1
ATOM 3143 N N . ARG A 1 402 ? -5.064 2.575 19.107 1.00 87.44 402 ARG A N 1
ATOM 3144 C CA . ARG A 1 402 ? -4.719 2.838 20.510 1.00 87.44 402 ARG A CA 1
ATOM 3145 C C . ARG A 1 402 ? -4.594 4.335 20.759 1.00 87.44 402 ARG A C 1
ATOM 3147 O O . ARG A 1 402 ? -5.227 4.843 21.685 1.00 87.44 402 ARG A O 1
ATOM 3154 N N . TYR A 1 403 ? -3.842 5.036 19.914 1.00 87.94 403 TYR A N 1
ATOM 3155 C CA . TYR A 1 403 ? -3.620 6.474 20.056 1.00 87.94 403 TYR A CA 1
ATOM 3156 C C . TYR A 1 403 ? -4.804 7.317 19.573 1.00 87.94 403 TYR A C 1
ATOM 3158 O O . TYR A 1 403 ? -5.013 8.417 20.080 1.00 87.94 403 TYR A O 1
ATOM 3166 N N . GLN A 1 404 ? -5.670 6.784 18.705 1.00 83.50 404 GLN A N 1
ATOM 3167 C CA . GLN A 1 404 ? -6.954 7.407 18.386 1.00 83.50 404 GLN A CA 1
ATOM 3168 C C . GLN A 1 404 ? -7.879 7.459 19.611 1.00 83.50 404 GLN A C 1
ATOM 3170 O O . GLN A 1 404 ? -8.545 8.473 19.837 1.00 83.50 404 GLN A O 1
ATOM 3175 N N . GLY A 1 405 ? -7.903 6.380 20.403 1.00 69.56 405 GLY A N 1
ATOM 3176 C CA . GLY A 1 405 ? -8.847 6.129 21.496 1.00 69.56 405 GLY A CA 1
ATOM 3177 C C . GLY A 1 405 ? -8.536 6.779 22.846 1.00 69.56 405 GLY A C 1
ATOM 3178 O O . GLY A 1 405 ? -9.216 6.468 23.825 1.00 69.56 405 GLY A O 1
ATOM 3179 N N . VAL A 1 406 ? -7.554 7.677 22.936 1.00 48.06 406 VAL A N 1
ATOM 3180 C CA . VAL A 1 406 ? -7.271 8.387 24.188 1.00 48.06 406 VAL A CA 1
ATOM 3181 C C . VAL A 1 406 ? -8.348 9.449 24.445 1.00 48.06 406 VAL A C 1
ATOM 3183 O O . VAL A 1 406 ? -8.233 10.594 24.020 1.00 48.06 406 VAL A O 1
ATOM 3186 N N . ARG A 1 407 ? -9.404 9.064 25.169 1.00 40.62 407 ARG A N 1
ATOM 3187 C CA . ARG A 1 407 ? -10.067 9.952 26.130 1.00 40.62 407 ARG A CA 1
ATOM 3188 C C . ARG A 1 407 ? -9.461 9.639 27.498 1.00 40.62 407 ARG A C 1
ATOM 3190 O O . ARG A 1 407 ? -9.944 8.739 28.176 1.00 40.62 407 ARG A O 1
ATOM 3197 N N . VAL A 1 408 ? -8.405 10.353 27.902 1.00 29.73 408 VAL A N 1
ATOM 3198 C CA . VAL A 1 408 ? -8.097 10.459 29.337 1.00 29.73 408 VAL A CA 1
ATOM 3199 C C . VAL A 1 408 ? -9.123 11.427 29.909 1.00 29.73 408 VAL A C 1
ATOM 3201 O O . VAL A 1 408 ? -8.931 12.638 29.910 1.00 29.73 408 VAL A O 1
ATOM 3204 N N . THR A 1 409 ? -10.274 10.902 30.312 1.00 30.31 409 THR A N 1
ATOM 3205 C CA . THR A 1 409 ? -11.121 11.603 31.274 1.00 30.31 409 THR A CA 1
ATOM 3206 C C . THR A 1 409 ? -10.454 11.445 32.635 1.00 30.31 409 THR A C 1
ATOM 3208 O O . THR A 1 409 ? -10.366 10.318 33.128 1.00 30.31 409 THR A O 1
ATOM 3211 N N . TYR A 1 410 ? -9.942 12.547 33.185 1.00 32.69 410 TYR A N 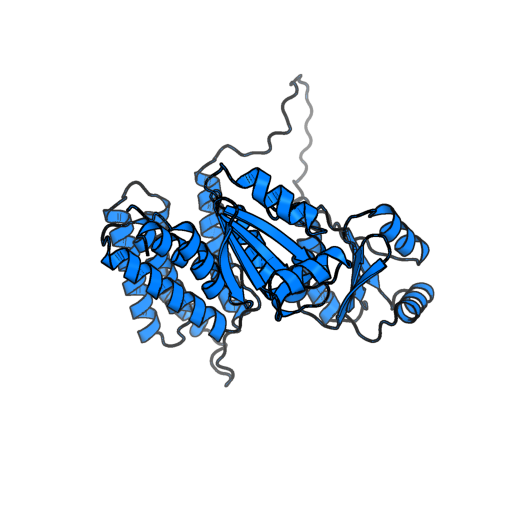1
ATOM 3212 C CA . TYR A 1 410 ? -9.690 12.666 34.622 1.00 32.69 410 TYR A CA 1
ATOM 3213 C C . TYR A 1 410 ? -11.008 12.739 35.389 1.00 32.69 410 TYR A C 1
ATOM 3215 O O . TYR A 1 410 ? -11.976 13.308 34.827 1.00 32.69 410 TYR A O 1
#

InterPro domains:
  IPR011990 Tetratricopeptide-like helical domain superfamily [G3DSA:1.25.40.10] (2-126)
  IPR011990 Tetratricopeptide-like helical domain superfamily [SSF48452] (27-108)
  IPR013766 Thioredoxin domain [PF00085] (189-277)
  IPR013766 Thioredoxin domain [PF00085] (303-395)
  IPR036249 Thioredoxin-like superfamily [SSF52833] (184-279)
  IPR036249 Thioredoxin-like superfamily [SSF52833] (289-397)
  IPR044192 Thioredoxin-like protein CDSP32 [PTHR47578] (152-410)

Secondary structure (DSSP, 8-state):
--HHHHHHHHHHHHHHHHH-SS--HHHHHHHHHHHHHHHHHHHHH-TT-HHHHHHHHHHHHHHHHH---HHHHHHHHHHHHHHHHHHHHH-TT-HHHHHHHHHHTTHHHHHHHHHSSTTTTSS-----HHHHHHHHHHHHHHHHHHHHHHH-TT-S-S-----------------PPPPP---PEEE-SHHHHHHHHHHTTTSEEEEEEE-TT-HHHHHHHHHHHHHHHH-TTEEEEEEETTS-HHHHHHHHHHT--SSSEEEEEETTEEEEEEES--HHHHHHHHHHHH-SSSSEEEE-SHHHHHHHHHHTTTTTPEEEEEEE-SS-HHHHHHHHHHHHHHHH-TTEEEEEEETTSSHHHHHHHHHTT--SSSEEEEEETTEEEEEEES--HHHHHHHHHHHHT-----

Organism: Artemisia annua (NCBI:txid35608)

pLDDT: mean 81.05, std 21.01, range [23.81, 98.38]